Protein AF-A0A5P8K205-F1 (afdb_monomer)

Solvent-accessible surface area (backbone atoms only — not comparable to full-atom values): 24560 Å² total; per-residue (Å²): 139,84,84,85,82,83,87,80,82,83,88,77,86,82,82,84,81,78,85,80,89,77,85,86,74,94,76,84,83,82,77,81,83,86,82,90,78,86,80,78,89,77,86,91,78,93,78,81,92,79,82,83,82,86,78,85,78,86,73,85,85,74,83,82,76,84,78,77,77,79,83,79,82,78,80,86,76,83,81,83,86,78,91,75,86,83,80,90,82,83,93,78,82,93,72,96,67,86,68,78,67,78,77,70,78,66,49,75,44,46,55,63,74,41,98,81,49,61,73,56,32,54,49,51,46,51,49,46,70,75,37,47,65,46,51,23,68,71,55,73,36,72,59,53,66,46,39,40,37,34,30,45,72,67,54,46,51,51,52,53,48,53,44,44,52,51,52,25,51,56,38,45,74,72,43,95,64,54,71,72,55,50,51,51,43,54,48,50,56,56,47,40,44,64,34,40,55,66,60,39,45,42,58,29,43,47,46,75,44,57,51,99,85,64,48,46,34,34,43,29,23,67,67,10,19,47,20,46,20,34,69,80,34,68,69,52,39,48,44,53,53,46,28,51,52,42,50,34,20,50,41,63,58,11,74,60,68,53,59,77,75,55,53,60,60,59,85,76,56,62,92,53,56,25,57,68,37,46,53,47,0,44,22,50,42,44,26,53,54,37,48,39,66,73,69,40,91,56,85,78,73,60,87,69,89,54,68,61,31,71,66,26,56,55,39,67,68,46,42,75,78,49,46,74,66,77,91,78,48,90,60,72,47,66,49,70,57,55,62,59,68,64,45,36,52,37,16,21,50,28,47,50,54,51,31,63,57,56,73,38,50,69,77,61,56,48,39,35,7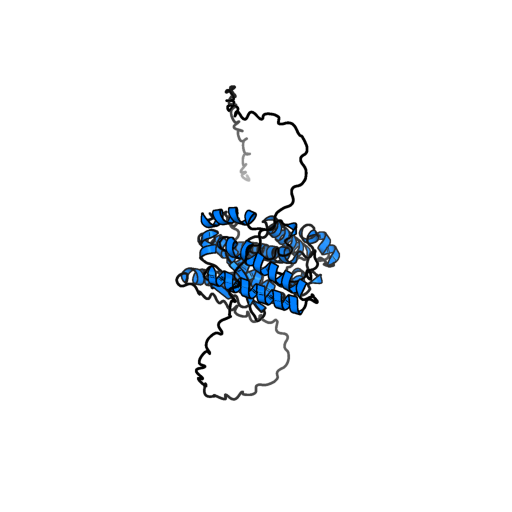3,34,65,86,63,52,45,35,56,68,24,38,80,35,49,67,60,42,45,69,71,69,62,65,79,42,73,77,89,121

Radius of gyration: 30.5 Å; Cα contacts (8 Å, |Δi|>4): 429; chains: 1; bounding box: 121×100×50 Å

Sequence (398 aa):
MSSSGTHRPPPGPTRHVGPANRAAGPGARHQPPPCPFRRKPVDEEPSAPVSPVVVAAQSPHRAWIPRTPPPQRRTEQQPRGHTRRRPNLPTARPGTDHGQGDGGVTIIDVPNETRGHSGLAEEIEQILRDTASLIQEVTDLSCPTLVFRLLTPRAWRAEIRAWAERSLEEDLAQARLTAPEADRVRGRLTAWDASDLRPGWPMNPGLTITDHYGEPRTLITPQALHHTGVRYDRTALIRFVVHAGVHHAQIAASTGTLPPPPIRAAARVHEDSATRTLMEGHATWAEQKVAGAYFGFCREHRPREVPRSWRYRQHARLIPWLQPPADLTSLMCARAADPSPPAREDGASFVQAVIEVSGSVAPFNRIWTDPSLAPTNREITHPEAWFSRVSIEGPALL

pLDDT: mean 74.85, std 23.46, range [30.7, 98.5]

Secondary structure (DSSP, 8-state):
------PPPPPPPPPP-PPPP-PPP----PPPPPP---PPP------PPPPPP--------------PPPPP-----PPPP---PPPP----PPP------------EE--B-STT-HHHHHHHHHHHHHHHHHHHHHH-S----EEEEE--HHHHHHHHHHHHHHHHHHHHHHS---HHHHHHHHHHHHHHIIIIIHHHGGG-SEEEEE-TTS-EEEEE-HHHHHHTSGGG-HHHHHHHHHHHHHHHHHHHHHTTSSPPP---SSS-S-TTB-HHHHHHHHHHHHHHHHHHHHS-S-GGGS---PPPPHHHHHHHHHHHHHSPPGGG-TT-TT-TT---HHHHHHHHHHHHHHHHHHSSHHHHHGGGT-GGGPPBHHHHH-HHHHHHHHT---S---

Foldseek 3Di:
DDDDDDDDDDDDDDDDDDDDDDDDDDDDDDDDDDDDDDDDDDDDDDDDDDDDDDDDDDDDDDDDDDDDDDDDDDPDDDDDDDDDDDDDDDDDDDDPDPDPPPPPPAAEEQDEPDPPCVVVSVLLRVLCNLQVVLLCVLQVFDQHREAEYEDALVVQLVVVLVLLVVQAVVLVVVDPDDPVLSVVLVVVSVLCSQQFSVLPSLLAQWFWAADPVQQIYIYGYVNSCVQQLVNVDSLSVSLVSQLSSNLRRLSVLLVCVLHLDARRSDPPPPVFFLSNLQSLQSSNLSSVSSSCVSVDVDPPNDPDRRDGDPSSVVSVVCSVVSDDPCVVPPGPSRVSSDDDPVSNVLNNVLQVVVCVQQVHSVVVSVCSHDVVLGDGPVCSNVVVVSCVVVVRPGPPPD

Structure (mmCIF, N/CA/C/O backbone):
data_AF-A0A5P8K205-F1
#
_entry.id   AF-A0A5P8K205-F1
#
loop_
_atom_site.group_PDB
_atom_site.id
_atom_site.type_symbol
_atom_site.label_atom_id
_atom_site.label_alt_id
_atom_site.label_comp_id
_atom_site.label_asym_id
_atom_site.label_entity_id
_atom_site.label_seq_id
_atom_site.pdbx_PDB_ins_code
_atom_site.Cartn_x
_atom_site.Cartn_y
_atom_site.Cartn_z
_atom_site.occupancy
_atom_site.B_iso_or_equiv
_atom_site.auth_seq_id
_atom_site.auth_comp_id
_atom_site.auth_asym_id
_atom_site.auth_atom_id
_atom_site.pdbx_PDB_model_num
ATOM 1 N N . MET A 1 1 ? -69.735 37.416 4.226 1.00 41.91 1 MET A N 1
ATOM 2 C CA . MET A 1 1 ? -69.191 36.510 5.259 1.00 41.91 1 MET A CA 1
ATOM 3 C C . MET A 1 1 ? -68.012 35.781 4.622 1.00 41.91 1 MET A C 1
ATOM 5 O O . MET A 1 1 ? -68.202 34.762 3.987 1.00 41.91 1 MET A O 1
ATOM 9 N N . SER A 1 2 ? -66.903 36.478 4.378 1.00 35.88 2 SER A N 1
ATOM 10 C CA . SER A 1 2 ? -65.809 36.776 5.323 1.00 35.88 2 SER A CA 1
ATOM 11 C C . SER A 1 2 ? -64.863 35.581 5.465 1.00 35.88 2 SER A C 1
ATOM 13 O O . SER A 1 2 ? -64.959 34.817 6.416 1.00 35.88 2 SER A O 1
ATOM 15 N N . SER A 1 3 ? -63.963 35.440 4.486 1.00 42.66 3 SER A N 1
ATOM 16 C CA . SER A 1 3 ? -62.759 34.612 4.578 1.00 42.66 3 SER A CA 1
ATOM 17 C C . SER A 1 3 ? -61.624 35.495 5.085 1.00 42.66 3 SER A C 1
ATOM 19 O O . SER A 1 3 ? -61.223 36.450 4.420 1.00 42.66 3 SER A O 1
ATOM 21 N N . SER A 1 4 ? -61.164 35.200 6.293 1.00 47.62 4 SER A N 1
ATOM 22 C CA . SER A 1 4 ? -60.131 35.920 7.029 1.00 47.62 4 SER A CA 1
ATOM 23 C C . SER A 1 4 ? -58.760 35.706 6.394 1.00 47.62 4 SER A C 1
ATOM 25 O O . SER A 1 4 ? -58.306 34.574 6.244 1.00 47.62 4 SER A O 1
ATOM 27 N N . GLY A 1 5 ? -58.100 36.805 6.036 1.00 38.88 5 GLY A N 1
ATOM 28 C CA . GLY A 1 5 ? -56.712 36.817 5.598 1.00 38.88 5 GLY A CA 1
ATOM 29 C C . GLY A 1 5 ? -55.727 36.832 6.767 1.00 38.88 5 GLY A C 1
ATOM 30 O O . GLY A 1 5 ? -55.999 37.394 7.826 1.00 38.88 5 GLY A O 1
ATOM 31 N N . THR A 1 6 ? -54.541 36.282 6.530 1.00 51.31 6 THR A N 1
ATOM 32 C CA . THR A 1 6 ? -53.327 36.567 7.300 1.00 51.31 6 THR A CA 1
ATOM 33 C C . THR A 1 6 ? -52.208 36.914 6.322 1.00 51.31 6 THR A C 1
ATOM 35 O O . THR A 1 6 ? -51.542 36.062 5.742 1.00 51.31 6 THR A O 1
ATOM 38 N N . HIS A 1 7 ? -52.033 38.220 6.117 1.00 50.50 7 HIS A N 1
ATOM 39 C CA . HIS A 1 7 ? -50.894 38.807 5.421 1.00 50.50 7 HIS A CA 1
ATOM 40 C C . HIS A 1 7 ? -49.626 38.638 6.271 1.00 50.50 7 HIS A C 1
ATOM 42 O O . HIS A 1 7 ? -49.561 39.122 7.400 1.00 50.50 7 HIS A O 1
ATOM 48 N N . ARG A 1 8 ? -48.596 37.992 5.713 1.00 51.72 8 ARG A N 1
ATOM 49 C CA . ARG A 1 8 ? -47.212 38.107 6.198 1.00 51.72 8 ARG A CA 1
ATOM 50 C C . ARG A 1 8 ? -46.579 39.389 5.632 1.00 51.72 8 ARG A C 1
ATOM 52 O O . ARG A 1 8 ? -46.695 39.609 4.425 1.00 51.72 8 ARG A O 1
ATOM 59 N N . PRO A 1 9 ? -45.893 40.209 6.447 1.00 59.34 9 PRO A N 1
ATOM 60 C CA . PRO A 1 9 ? -45.110 41.338 5.956 1.00 59.34 9 PRO A CA 1
ATOM 61 C C . PRO A 1 9 ? -43.754 40.884 5.368 1.00 59.34 9 PRO A C 1
ATOM 63 O O . PRO A 1 9 ? -43.230 39.841 5.772 1.00 59.34 9 PRO A O 1
ATOM 66 N N . PRO A 1 10 ? -43.176 41.650 4.424 1.00 58.44 10 PRO A N 1
ATOM 67 C CA . PRO A 1 10 ? -41.883 41.347 3.813 1.00 58.44 10 PRO A CA 1
ATOM 68 C C . PRO A 1 10 ? -40.701 41.633 4.764 1.00 58.44 10 PRO A C 1
ATOM 70 O O . PRO A 1 10 ? -40.802 42.511 5.626 1.00 58.44 10 PRO A O 1
ATOM 73 N N . PRO A 1 11 ? -39.565 40.926 4.613 1.00 62.50 11 PRO A N 1
ATOM 74 C CA . PRO A 1 11 ? -38.369 41.164 5.415 1.00 62.50 11 PRO A CA 1
ATOM 75 C C . PRO A 1 11 ? -37.702 42.498 5.047 1.00 62.50 11 PRO A C 1
ATOM 77 O O . PRO A 1 11 ? -37.480 42.804 3.876 1.00 62.50 11 PRO A O 1
ATOM 80 N N . GLY A 1 12 ? -37.388 43.288 6.076 1.00 49.06 12 GLY A N 1
ATOM 81 C CA . GLY A 1 12 ? -36.668 44.554 5.960 1.00 49.06 12 GLY A CA 1
ATOM 82 C C . GLY A 1 12 ? -35.171 44.385 5.648 1.00 49.06 12 GLY A C 1
ATOM 83 O O . GLY A 1 12 ? -34.610 43.304 5.840 1.00 49.06 12 GLY A O 1
ATOM 84 N N . PRO A 1 13 ? -34.509 45.456 5.176 1.00 52.69 13 PRO A N 1
ATOM 85 C CA . PRO A 1 13 ? -33.135 45.414 4.690 1.00 52.69 13 PRO A CA 1
ATOM 86 C C . PRO A 1 13 ? -32.107 45.311 5.826 1.00 52.69 13 PRO A C 1
ATOM 88 O O . PRO A 1 13 ? -32.075 46.120 6.757 1.00 52.69 13 PRO A O 1
ATOM 91 N N . THR A 1 14 ? -31.217 44.330 5.708 1.00 53.66 14 THR A N 1
ATOM 92 C CA . THR A 1 14 ? -30.025 44.145 6.539 1.00 53.66 14 THR A CA 1
ATOM 93 C C . THR A 1 14 ? -29.029 45.288 6.330 1.00 53.66 14 THR A C 1
ATOM 95 O O . THR A 1 14 ? -28.556 45.537 5.223 1.00 53.66 14 THR A O 1
ATOM 98 N N . ARG A 1 15 ? -28.694 45.982 7.424 1.00 46.00 15 ARG A N 1
ATOM 99 C CA . ARG A 1 15 ? -27.643 47.005 7.494 1.00 46.00 15 ARG A CA 1
ATOM 100 C C . ARG A 1 15 ? -26.269 46.388 7.209 1.00 46.00 15 ARG A C 1
ATOM 102 O O . ARG A 1 15 ? -25.801 45.546 7.972 1.00 46.00 15 ARG A O 1
ATOM 109 N N . HIS A 1 16 ? -25.601 46.873 6.167 1.00 44.59 16 HIS A N 1
ATOM 110 C CA . HIS A 1 16 ? -24.164 46.694 5.972 1.00 44.59 16 HIS A CA 1
ATOM 111 C C . HIS A 1 16 ? -23.393 47.539 6.996 1.00 44.59 16 HIS A C 1
ATOM 113 O O . HIS A 1 16 ? -23.463 48.767 6.989 1.00 44.59 16 HIS A O 1
ATOM 119 N N . VAL A 1 17 ? -22.651 46.868 7.875 1.00 52.09 17 VAL A N 1
ATOM 120 C CA . VAL A 1 17 ? -21.623 47.477 8.725 1.00 52.09 17 VAL A CA 1
ATOM 121 C C . VAL A 1 17 ? -20.325 47.487 7.921 1.00 52.09 17 VAL A C 1
ATOM 123 O O . VAL A 1 17 ? -19.793 46.431 7.584 1.00 52.09 17 VAL A O 1
ATOM 126 N N . GLY A 1 18 ? -19.848 48.680 7.566 1.00 39.88 18 GLY A N 1
ATOM 127 C CA . GLY A 1 18 ? -18.554 48.868 6.912 1.00 39.88 18 GLY A CA 1
ATOM 128 C C . GLY A 1 18 ? -17.389 48.716 7.900 1.00 39.88 18 GLY A C 1
ATOM 129 O O . GLY A 1 18 ? -17.528 49.100 9.064 1.00 39.88 18 GLY A O 1
ATOM 130 N N . PRO A 1 19 ? -16.228 48.193 7.472 1.00 53.00 19 PRO A N 1
ATOM 131 C CA . PRO A 1 19 ? -15.012 48.276 8.262 1.00 53.00 19 PRO A CA 1
ATOM 132 C C . PRO A 1 19 ? -14.349 49.650 8.094 1.00 53.00 19 PRO A C 1
ATOM 134 O O . PRO A 1 19 ? -14.199 50.180 6.993 1.00 53.00 19 PRO A O 1
ATOM 137 N N . ALA A 1 20 ? -13.963 50.218 9.233 1.00 43.00 20 ALA A N 1
ATOM 138 C CA . ALA A 1 20 ? -13.309 51.506 9.362 1.00 43.00 20 ALA A CA 1
ATOM 139 C C . ALA A 1 20 ? -11.889 51.503 8.774 1.00 43.00 20 ALA A C 1
ATOM 141 O O . ALA A 1 20 ? -11.054 50.662 9.109 1.00 43.00 20 ALA A O 1
ATOM 142 N N . ASN A 1 21 ? -11.614 52.527 7.967 1.00 39.94 21 ASN A N 1
ATOM 143 C CA . ASN A 1 21 ? -10.280 52.971 7.583 1.00 39.94 21 ASN A CA 1
ATOM 144 C C . ASN A 1 21 ? -9.452 53.321 8.830 1.00 39.94 21 ASN A C 1
ATOM 146 O O . ASN A 1 21 ? -9.815 54.225 9.585 1.00 39.94 21 ASN A O 1
ATOM 150 N N . ARG A 1 22 ? -8.299 52.667 9.013 1.00 42.50 22 ARG A N 1
ATOM 151 C CA . ARG A 1 22 ? -7.205 53.193 9.841 1.00 42.50 22 ARG A CA 1
ATOM 152 C C . ARG A 1 22 ? -6.028 53.558 8.949 1.00 42.50 22 ARG A C 1
ATOM 154 O O . ARG A 1 22 ? -5.533 52.745 8.176 1.00 42.50 22 ARG A O 1
ATOM 161 N N . ALA A 1 23 ? -5.639 54.819 9.084 1.00 41.78 23 ALA A N 1
ATOM 162 C CA . ALA A 1 23 ? -4.560 55.481 8.384 1.00 41.78 23 ALA A CA 1
ATOM 163 C C . ALA A 1 23 ? -3.203 54.809 8.643 1.00 41.78 23 ALA A C 1
ATOM 165 O O . ALA A 1 23 ? -2.848 54.505 9.783 1.00 41.78 23 ALA A O 1
ATOM 166 N N . ALA A 1 24 ? -2.445 54.628 7.565 1.00 38.72 24 ALA A N 1
ATOM 167 C CA . ALA A 1 24 ? -1.038 54.273 7.586 1.00 38.72 24 ALA A CA 1
ATOM 168 C C . ALA A 1 24 ? -0.197 55.538 7.825 1.00 38.72 24 ALA A C 1
ATOM 170 O O . ALA A 1 24 ? -0.260 56.486 7.044 1.00 38.72 24 ALA A O 1
ATOM 171 N N . GLY A 1 25 ? 0.587 55.544 8.903 1.00 42.19 25 GLY A N 1
ATOM 172 C CA . GLY A 1 25 ? 1.717 56.456 9.092 1.00 42.19 25 GLY A CA 1
ATOM 173 C C . GLY A 1 25 ? 3.023 55.794 8.622 1.00 42.19 25 GLY A C 1
ATOM 174 O O . GLY A 1 25 ? 3.146 54.570 8.730 1.00 42.19 25 GLY A O 1
ATOM 175 N N . PRO A 1 26 ? 4.004 56.553 8.099 1.00 45.19 26 PRO A N 1
ATOM 176 C CA . PRO A 1 26 ? 5.250 55.995 7.586 1.00 45.19 26 PRO A CA 1
ATOM 177 C C . PRO A 1 26 ? 6.236 55.743 8.737 1.00 45.19 26 PRO A C 1
ATOM 179 O O . PRO A 1 26 ? 6.816 56.668 9.297 1.00 45.19 26 PRO A O 1
ATOM 182 N N . GLY A 1 27 ? 6.414 54.471 9.098 1.00 41.56 27 GLY A N 1
ATOM 183 C CA . GLY A 1 27 ? 7.423 54.010 10.053 1.00 41.56 27 GLY A CA 1
ATOM 184 C C . GLY A 1 27 ? 8.698 53.554 9.342 1.00 41.56 27 GLY A C 1
ATOM 185 O O . GLY A 1 27 ? 8.651 52.733 8.427 1.00 41.56 27 GLY A O 1
ATOM 186 N N . ALA A 1 28 ? 9.825 54.116 9.768 1.00 38.75 28 ALA A N 1
ATOM 187 C CA . ALA A 1 28 ? 11.174 53.918 9.256 1.00 38.75 28 ALA A CA 1
ATOM 188 C C . ALA A 1 28 ? 11.577 52.441 9.065 1.00 38.75 28 ALA A C 1
ATOM 190 O O . ALA A 1 28 ? 11.446 51.611 9.965 1.00 38.75 28 ALA A O 1
ATOM 191 N N . ARG A 1 29 ? 12.148 52.127 7.894 1.00 43.56 29 ARG A N 1
ATOM 192 C CA . ARG A 1 29 ? 12.862 50.868 7.654 1.00 43.56 29 ARG A CA 1
ATOM 193 C C . ARG A 1 29 ? 14.247 50.952 8.291 1.00 43.56 29 ARG A C 1
ATOM 195 O O . ARG A 1 29 ? 15.093 51.718 7.837 1.00 43.56 29 ARG A O 1
ATOM 202 N N . HIS A 1 30 ? 14.479 50.128 9.307 1.00 45.84 30 HIS A N 1
ATOM 203 C CA . HIS A 1 30 ? 15.818 49.784 9.767 1.00 45.84 30 HIS A CA 1
ATOM 204 C C . HIS A 1 30 ? 16.563 49.025 8.659 1.00 45.84 30 HIS A C 1
ATOM 206 O O . HIS A 1 30 ? 16.138 47.950 8.234 1.00 45.84 30 HIS A O 1
ATOM 212 N N . GLN A 1 31 ? 17.671 49.599 8.191 1.00 51.56 31 GLN A N 1
ATOM 213 C CA . GLN A 1 31 ? 18.691 48.888 7.424 1.00 51.56 31 GLN A CA 1
ATOM 214 C C . GLN A 1 31 ? 19.464 47.945 8.364 1.00 51.56 31 GLN A C 1
ATOM 216 O O . GLN A 1 31 ? 19.870 48.383 9.443 1.00 51.56 31 GLN A O 1
ATOM 221 N N . PRO A 1 32 ? 19.707 46.678 7.989 1.00 58.56 32 PRO A N 1
ATOM 222 C CA . PRO A 1 32 ? 20.714 45.857 8.651 1.00 58.56 32 PRO A CA 1
ATOM 223 C C . PRO A 1 32 ? 22.136 46.304 8.244 1.00 58.56 32 PRO A C 1
ATOM 225 O O . PRO A 1 32 ? 22.326 46.807 7.134 1.00 58.56 32 PRO A O 1
ATOM 228 N N . PRO A 1 33 ? 23.143 46.135 9.122 1.00 55.25 33 PRO A N 1
ATOM 229 C CA . PRO A 1 33 ? 24.508 46.593 8.874 1.00 55.25 33 PRO A CA 1
ATOM 230 C C . PRO A 1 33 ? 25.210 45.773 7.773 1.00 55.25 33 PRO A C 1
ATOM 232 O O . PRO A 1 33 ? 24.954 44.573 7.645 1.00 55.25 33 PRO A O 1
ATOM 235 N N . PRO A 1 34 ? 26.137 46.374 7.005 1.00 50.75 34 PRO A N 1
ATOM 236 C CA . PRO A 1 34 ? 26.942 45.645 6.032 1.00 50.75 34 PRO A CA 1
ATOM 237 C C . PRO A 1 34 ? 28.022 44.794 6.721 1.00 50.75 34 PRO A C 1
ATOM 239 O O . PRO A 1 34 ? 28.823 45.290 7.514 1.00 50.75 34 PRO A O 1
ATOM 242 N N . CYS A 1 35 ? 28.075 43.504 6.382 1.00 47.03 35 CYS A N 1
ATOM 243 C CA . CYS A 1 35 ? 29.202 42.626 6.701 1.00 47.03 35 CYS A CA 1
ATOM 244 C C . CYS A 1 35 ? 30.462 43.051 5.921 1.00 47.03 35 CYS A C 1
ATOM 246 O O . CYS A 1 35 ? 30.376 43.251 4.706 1.00 47.03 35 CYS A O 1
ATOM 248 N N . PRO A 1 36 ? 31.651 43.109 6.548 1.00 51.31 36 PRO A N 1
ATOM 249 C CA . PRO A 1 36 ? 32.891 43.362 5.837 1.00 51.31 36 PRO A CA 1
ATOM 250 C C . PRO A 1 36 ? 33.546 42.028 5.455 1.00 51.31 36 PRO A C 1
ATOM 252 O O . PRO A 1 36 ? 34.155 41.368 6.289 1.00 51.31 36 PRO A O 1
ATOM 255 N N . PHE A 1 37 ? 33.481 41.641 4.181 1.00 43.38 37 PHE A N 1
ATOM 256 C CA . PHE A 1 37 ? 34.461 40.711 3.612 1.00 43.38 37 PHE A CA 1
ATOM 257 C C . PHE A 1 37 ? 35.074 41.313 2.354 1.00 43.38 37 PHE A C 1
ATOM 259 O O . PHE A 1 37 ? 34.519 41.310 1.259 1.00 43.38 37 PHE A O 1
ATOM 266 N N . ARG A 1 38 ? 36.263 41.867 2.574 1.00 42.25 38 ARG A N 1
ATOM 267 C CA . ARG A 1 38 ? 37.183 42.425 1.592 1.00 42.25 38 ARG A CA 1
ATOM 268 C C . ARG A 1 38 ? 37.840 41.253 0.849 1.00 42.25 38 ARG A C 1
ATOM 270 O O . ARG A 1 38 ? 38.721 40.604 1.406 1.00 42.25 38 ARG A O 1
ATOM 277 N N . ARG A 1 39 ? 37.420 40.959 -0.385 1.00 38.56 39 ARG A N 1
ATOM 278 C CA . ARG A 1 39 ? 38.197 40.103 -1.301 1.00 38.56 39 ARG A CA 1
ATOM 279 C C . ARG A 1 39 ? 39.277 40.961 -1.963 1.00 38.56 39 ARG A C 1
ATOM 281 O O . ARG A 1 39 ? 38.960 41.973 -2.581 1.00 38.56 39 ARG A O 1
ATOM 288 N N . LYS A 1 40 ? 40.543 40.575 -1.795 1.00 48.16 40 LYS A N 1
ATOM 289 C CA . LYS A 1 40 ? 41.647 41.032 -2.650 1.00 48.16 40 LYS A CA 1
ATOM 290 C C . LYS A 1 40 ? 41.583 40.269 -3.983 1.00 48.16 40 LYS A C 1
ATOM 292 O O . LYS A 1 40 ? 41.242 39.085 -3.943 1.00 48.16 40 LYS A O 1
ATOM 297 N N . PRO A 1 41 ? 41.922 40.896 -5.119 1.00 42.81 41 PRO A N 1
ATOM 298 C CA . PRO A 1 41 ? 42.224 40.166 -6.340 1.00 42.81 41 PRO A CA 1
ATOM 299 C C . PRO A 1 41 ? 43.604 39.513 -6.178 1.00 42.81 41 PRO A C 1
ATOM 301 O O . PRO A 1 41 ? 44.527 40.139 -5.654 1.00 42.81 41 PRO A O 1
ATOM 304 N N . VAL A 1 42 ? 43.713 38.243 -6.553 1.00 46.88 42 VAL A N 1
ATOM 305 C CA . VAL A 1 42 ? 44.993 37.555 -6.740 1.00 46.88 42 VAL A CA 1
ATOM 306 C C . VAL A 1 42 ? 45.043 37.180 -8.208 1.00 46.88 42 VAL A C 1
ATOM 308 O O . VAL A 1 42 ? 44.095 36.586 -8.720 1.00 46.88 42 VAL A O 1
ATOM 311 N N . ASP A 1 43 ? 46.120 37.618 -8.841 1.00 40.38 43 ASP A N 1
ATOM 312 C CA . ASP A 1 43 ? 46.450 37.418 -10.240 1.00 40.38 43 ASP A CA 1
ATOM 313 C C . ASP A 1 43 ? 46.535 35.928 -10.599 1.00 40.38 43 ASP A C 1
ATOM 315 O O . ASP A 1 43 ? 47.042 35.104 -9.833 1.00 40.38 43 ASP A O 1
ATOM 319 N N . GLU A 1 44 ? 46.011 35.596 -11.778 1.00 39.44 44 GLU A N 1
ATOM 320 C CA . GLU A 1 44 ? 46.169 34.300 -12.428 1.00 39.44 44 GLU A CA 1
ATOM 321 C C . GLU A 1 44 ? 47.558 34.212 -13.079 1.00 39.44 44 GLU A C 1
ATOM 323 O O . GLU A 1 44 ? 47.881 34.991 -13.972 1.00 39.44 44 GLU A O 1
ATOM 328 N N . GLU A 1 45 ? 48.348 33.207 -12.693 1.00 44.56 45 GLU A N 1
ATOM 329 C CA . GLU A 1 45 ? 49.415 32.644 -13.527 1.00 44.56 45 GLU A CA 1
ATOM 330 C C . GLU A 1 45 ? 49.341 31.103 -13.477 1.00 44.56 45 GLU A C 1
ATOM 332 O O . GLU A 1 45 ? 49.033 30.534 -12.421 1.00 44.56 45 GLU A O 1
ATOM 337 N N . PRO A 1 46 ? 49.585 30.391 -14.595 1.00 49.91 46 PRO A N 1
ATOM 338 C CA . PRO A 1 46 ? 49.308 28.966 -14.703 1.00 49.91 46 PRO A CA 1
ATOM 339 C C . PRO A 1 46 ? 50.509 28.135 -14.231 1.00 49.91 46 PRO A C 1
ATOM 341 O O . PRO A 1 46 ? 51.599 28.217 -14.791 1.00 49.91 46 PRO A O 1
ATOM 344 N N . SER A 1 47 ? 50.301 27.280 -13.227 1.00 39.00 47 SER A N 1
ATOM 345 C CA . SER A 1 47 ? 51.288 26.281 -12.796 1.00 39.00 47 SER A CA 1
ATOM 346 C C . SER A 1 47 ? 50.863 24.864 -13.196 1.00 39.00 47 SER A C 1
ATOM 348 O O . SER A 1 47 ? 49.708 24.471 -13.050 1.00 39.00 47 SER A O 1
ATOM 350 N N . ALA A 1 48 ? 51.841 24.134 -13.732 1.00 43.78 48 ALA A N 1
ATOM 351 C CA . ALA A 1 48 ? 51.807 22.807 -14.346 1.00 43.78 48 ALA A CA 1
ATOM 352 C C . ALA A 1 48 ? 51.218 21.668 -13.472 1.00 43.78 48 ALA A C 1
ATOM 354 O O . ALA A 1 48 ? 51.172 21.782 -12.245 1.00 43.78 48 ALA A O 1
ATOM 355 N N . PRO A 1 49 ? 50.810 20.531 -14.080 1.00 43.59 49 PRO A N 1
ATOM 356 C CA . PRO A 1 49 ? 50.196 19.421 -13.355 1.00 43.59 49 PRO A CA 1
ATOM 357 C C . PRO A 1 49 ? 51.221 18.631 -12.528 1.00 43.59 49 PRO A C 1
ATOM 359 O O . PRO A 1 49 ? 52.210 18.121 -13.053 1.00 43.59 49 PRO A O 1
ATOM 362 N N . VAL A 1 50 ? 50.940 18.478 -11.232 1.00 37.47 50 VAL A N 1
ATOM 363 C CA . VAL A 1 50 ? 51.650 17.565 -10.326 1.00 37.47 50 VAL A CA 1
ATOM 364 C C . VAL A 1 50 ? 50.884 16.242 -10.259 1.00 37.47 50 VAL A C 1
ATOM 366 O O . VAL A 1 50 ? 49.711 16.206 -9.888 1.00 37.47 50 VAL A O 1
ATOM 369 N N . SER A 1 51 ? 51.559 15.152 -10.624 1.00 37.09 51 SER A N 1
ATOM 370 C CA . SER A 1 51 ? 51.067 13.773 -10.530 1.00 37.09 51 SER A CA 1
ATOM 371 C C . SER A 1 51 ? 50.770 13.360 -9.081 1.00 37.09 51 SER A C 1
ATOM 373 O O . SER A 1 51 ? 51.585 13.639 -8.197 1.00 37.09 51 SER A O 1
ATOM 375 N N . PRO A 1 52 ? 49.676 12.628 -8.803 1.00 39.19 52 PRO A N 1
ATOM 376 C CA . PRO A 1 52 ? 49.437 12.098 -7.471 1.00 39.19 52 PRO A CA 1
ATOM 377 C C . PRO A 1 52 ? 50.290 10.849 -7.208 1.00 39.19 52 PRO A C 1
ATOM 379 O O . PRO A 1 52 ? 50.263 9.866 -7.950 1.00 39.19 52 PRO A O 1
ATOM 382 N N . VAL A 1 53 ? 51.026 10.900 -6.099 1.00 31.75 53 VAL A N 1
ATOM 383 C CA . VAL A 1 53 ? 51.703 9.767 -5.465 1.00 31.75 53 VAL A CA 1
ATOM 384 C C . VAL A 1 53 ? 50.648 8.790 -4.940 1.00 31.75 53 VAL A C 1
ATOM 386 O O . VAL A 1 53 ? 49.817 9.137 -4.102 1.00 31.75 53 VAL A O 1
ATOM 389 N N . VAL A 1 54 ? 50.695 7.553 -5.431 1.00 32.97 54 VAL A N 1
ATOM 390 C CA . VAL A 1 54 ? 49.888 6.427 -4.952 1.00 32.97 54 VAL A CA 1
ATOM 391 C C . VAL A 1 54 ? 50.467 5.948 -3.620 1.00 32.97 54 VAL A C 1
ATOM 393 O O . VAL A 1 54 ? 51.516 5.309 -3.585 1.00 32.97 54 VAL A O 1
ATOM 396 N N . VAL A 1 55 ? 49.783 6.243 -2.514 1.00 31.80 55 VAL A N 1
ATOM 397 C CA . VAL A 1 55 ? 50.065 5.624 -1.212 1.00 31.80 55 VAL A CA 1
ATOM 398 C C . VAL A 1 55 ? 49.181 4.388 -1.074 1.00 31.80 55 VAL A C 1
ATOM 400 O O . VAL A 1 55 ? 47.967 4.483 -0.901 1.00 31.80 55 VAL A O 1
ATOM 403 N N . ALA A 1 56 ? 49.800 3.214 -1.180 1.00 31.78 56 ALA A N 1
ATOM 404 C CA . ALA A 1 56 ? 49.159 1.925 -0.967 1.00 31.78 56 ALA A CA 1
ATOM 405 C C . ALA A 1 56 ? 48.850 1.722 0.527 1.00 31.78 56 ALA A C 1
ATOM 407 O O . ALA A 1 56 ? 49.742 1.439 1.326 1.00 31.78 56 ALA A O 1
ATOM 408 N N . ALA A 1 57 ? 47.577 1.840 0.905 1.00 31.38 57 ALA A N 1
ATOM 409 C CA . ALA A 1 57 ? 47.092 1.407 2.209 1.00 31.38 57 ALA A CA 1
ATOM 410 C C . ALA A 1 57 ? 46.779 -0.098 2.160 1.00 31.38 57 ALA A C 1
ATOM 412 O O . ALA A 1 57 ? 45.786 -0.528 1.572 1.00 31.38 57 ALA A O 1
ATOM 413 N N . GLN A 1 58 ? 47.641 -0.910 2.775 1.00 31.89 58 GLN A N 1
ATOM 414 C CA . GLN A 1 58 ? 47.377 -2.326 3.023 1.00 31.89 58 GLN A CA 1
ATOM 415 C C . GLN A 1 58 ? 46.217 -2.459 4.024 1.00 31.89 58 GLN A C 1
ATOM 417 O O . GLN A 1 58 ? 46.343 -2.101 5.193 1.00 31.89 58 GLN A O 1
ATOM 422 N N . SER A 1 59 ? 45.077 -2.974 3.558 1.00 31.59 59 SER A N 1
ATOM 423 C CA . SER A 1 59 ? 43.954 -3.379 4.409 1.00 31.59 59 SER A CA 1
ATOM 424 C C . SER A 1 59 ? 44.128 -4.842 4.828 1.00 31.59 59 SER A C 1
ATOM 426 O O . SER A 1 59 ? 44.351 -5.690 3.961 1.00 31.59 59 SER A O 1
ATOM 428 N N . PRO A 1 60 ? 44.005 -5.192 6.120 1.00 35.34 60 PRO A N 1
ATOM 429 C CA . PRO A 1 60 ? 44.084 -6.581 6.536 1.00 35.34 60 PRO A CA 1
ATOM 430 C C . PRO A 1 60 ? 42.760 -7.292 6.230 1.00 35.34 60 PRO A C 1
ATOM 432 O O . PRO A 1 60 ? 41.733 -7.046 6.865 1.00 35.34 60 PRO A O 1
ATOM 435 N N . HIS A 1 61 ? 42.793 -8.221 5.275 1.00 30.70 61 HIS A N 1
ATOM 436 C CA . HIS A 1 61 ? 41.736 -9.208 5.078 1.00 30.70 61 HIS A CA 1
ATOM 437 C C . HIS A 1 61 ? 41.630 -10.109 6.319 1.00 30.70 61 HIS A C 1
ATOM 439 O O . HIS A 1 61 ? 42.380 -11.070 6.476 1.00 30.70 61 HIS A O 1
ATOM 445 N N . ARG A 1 62 ? 40.666 -9.834 7.204 1.00 33.84 62 ARG A N 1
ATOM 446 C CA . ARG A 1 62 ? 40.131 -10.858 8.108 1.00 33.84 62 ARG A CA 1
ATOM 447 C C . ARG A 1 62 ? 39.045 -11.623 7.363 1.00 33.84 62 ARG A C 1
ATOM 449 O O . ARG A 1 62 ? 37.954 -11.106 7.145 1.00 33.84 62 ARG A O 1
ATOM 456 N N . ALA A 1 63 ? 39.372 -12.853 6.977 1.00 31.05 63 ALA A N 1
ATOM 457 C CA . ALA A 1 63 ? 38.425 -13.820 6.447 1.00 31.05 63 ALA A CA 1
ATOM 458 C C . ALA A 1 63 ? 37.265 -14.011 7.436 1.00 31.05 63 ALA A C 1
ATOM 460 O O . ALA A 1 63 ? 37.459 -14.402 8.589 1.00 31.05 63 ALA A O 1
ATOM 461 N N . TRP A 1 64 ? 36.054 -13.704 6.981 1.00 31.91 64 TRP A N 1
ATOM 462 C CA . TRP A 1 64 ? 34.827 -13.986 7.709 1.00 31.91 64 TRP A CA 1
ATOM 463 C C . TRP A 1 64 ? 34.443 -15.436 7.400 1.00 31.91 64 TRP A C 1
ATOM 465 O O . TRP A 1 64 ? 33.964 -15.740 6.312 1.00 31.91 64 TRP A O 1
ATOM 475 N N . ILE A 1 65 ? 34.730 -16.347 8.330 1.00 42.38 65 ILE A N 1
ATOM 476 C CA . ILE A 1 65 ? 34.287 -17.742 8.245 1.00 42.38 65 ILE A CA 1
ATOM 477 C C . ILE A 1 65 ? 32.833 -17.781 8.739 1.00 42.38 65 ILE A C 1
ATOM 479 O O . ILE A 1 65 ? 32.596 -17.450 9.908 1.00 42.38 65 ILE A O 1
ATOM 483 N N . PRO A 1 66 ? 31.850 -18.169 7.908 1.00 36.16 66 PRO A N 1
ATOM 484 C CA . PRO A 1 66 ? 30.482 -18.336 8.373 1.00 36.16 66 PRO A CA 1
ATOM 485 C C . PRO A 1 66 ? 30.439 -19.487 9.383 1.00 36.16 66 PRO A C 1
ATOM 487 O O . PRO A 1 66 ? 30.767 -20.631 9.073 1.00 36.16 66 PRO A O 1
ATOM 490 N N . ARG A 1 67 ? 30.046 -19.181 10.624 1.00 42.53 67 ARG A N 1
ATOM 491 C CA . ARG A 1 67 ? 29.743 -20.204 11.627 1.00 42.53 67 ARG A CA 1
ATOM 492 C C . ARG A 1 67 ? 28.465 -20.922 11.200 1.00 42.53 67 ARG A C 1
ATOM 494 O O . ARG A 1 67 ? 27.388 -20.332 11.235 1.00 42.53 67 ARG A O 1
ATOM 501 N N . THR A 1 68 ? 28.592 -22.189 10.825 1.00 45.44 68 THR A N 1
ATOM 502 C CA . THR A 1 68 ? 27.467 -23.122 10.719 1.00 45.44 68 THR A CA 1
ATOM 503 C C . THR A 1 68 ? 26.674 -23.129 12.030 1.00 45.44 68 THR A C 1
ATOM 505 O O . THR A 1 68 ? 27.283 -23.243 13.101 1.00 45.44 68 THR A O 1
ATOM 508 N N . PRO A 1 69 ? 25.336 -23.004 11.988 1.00 50.66 69 PRO A N 1
ATOM 509 C CA . PRO A 1 69 ? 24.514 -23.148 13.179 1.00 50.66 69 PRO A CA 1
ATOM 510 C C . PRO A 1 69 ? 24.614 -24.588 13.716 1.00 50.66 69 PRO A C 1
ATOM 512 O O . PRO A 1 69 ? 24.762 -25.527 12.930 1.00 50.66 69 PRO A O 1
ATOM 515 N N . PRO A 1 70 ? 24.553 -24.787 15.044 1.00 50.91 70 PRO A N 1
ATOM 516 C CA . PRO A 1 70 ? 24.563 -26.122 15.625 1.00 50.91 70 PRO A CA 1
ATOM 517 C C . PRO A 1 70 ? 23.304 -26.900 15.201 1.00 50.91 70 PRO A C 1
ATOM 519 O O . PRO A 1 70 ? 22.240 -26.296 15.035 1.00 50.91 70 PRO A O 1
ATOM 522 N N . PRO A 1 71 ? 23.394 -28.233 15.048 1.00 43.41 71 PRO A N 1
ATOM 523 C CA . PRO A 1 71 ? 22.252 -29.054 14.673 1.00 43.41 71 PRO A CA 1
ATOM 524 C C . PRO A 1 71 ? 21.162 -28.959 15.745 1.00 43.41 71 PRO A C 1
ATOM 526 O O . PRO A 1 71 ? 21.385 -29.257 16.921 1.00 43.41 71 PRO A O 1
ATOM 529 N N . GLN A 1 72 ? 19.967 -28.543 15.326 1.00 46.16 72 GLN A N 1
ATOM 530 C CA . GLN A 1 72 ? 18.772 -28.617 16.154 1.00 46.16 72 GLN A CA 1
ATOM 531 C C . GLN A 1 72 ? 18.466 -30.091 16.433 1.00 46.16 72 GLN A C 1
ATOM 533 O O . GLN A 1 72 ? 18.251 -30.883 15.514 1.00 46.16 72 GLN A O 1
ATOM 538 N N . ARG A 1 73 ? 18.456 -30.466 17.716 1.00 41.19 73 ARG A N 1
ATOM 539 C CA . ARG A 1 73 ? 17.952 -31.766 18.162 1.00 41.19 73 ARG A CA 1
ATOM 540 C C . ARG A 1 73 ? 16.472 -31.853 17.792 1.00 41.19 73 ARG A C 1
ATOM 542 O O . ARG A 1 73 ? 15.645 -31.182 18.400 1.00 41.19 73 ARG A O 1
ATOM 549 N N . ARG A 1 74 ? 16.152 -32.686 16.800 1.00 36.44 74 ARG A N 1
ATOM 550 C CA . ARG A 1 74 ? 14.791 -33.166 16.549 1.00 36.44 74 ARG A CA 1
ATOM 551 C C . ARG A 1 74 ? 14.352 -34.006 17.747 1.00 36.44 74 ARG A C 1
ATOM 553 O O . ARG A 1 74 ? 14.814 -35.128 17.918 1.00 36.44 74 ARG A O 1
ATOM 560 N N . THR A 1 75 ? 13.464 -33.470 18.572 1.00 38.78 75 THR A N 1
ATOM 561 C CA . THR A 1 75 ? 12.578 -34.289 19.400 1.00 38.78 75 THR A CA 1
ATOM 562 C C . THR A 1 75 ? 11.450 -34.792 18.508 1.00 38.78 75 THR A C 1
ATOM 564 O O . THR A 1 75 ? 10.502 -34.066 18.222 1.00 38.78 75 THR A O 1
ATOM 567 N N . GLU A 1 76 ? 11.590 -36.027 18.029 1.00 34.69 76 GLU A N 1
ATOM 568 C CA . GLU A 1 76 ? 10.490 -36.802 17.459 1.00 34.69 76 GLU A CA 1
ATOM 569 C C . GLU A 1 76 ? 9.462 -37.084 18.561 1.00 34.69 76 GLU A C 1
ATOM 571 O O . GLU A 1 76 ? 9.687 -37.899 19.453 1.00 34.69 76 GLU A O 1
ATOM 576 N N . GLN A 1 77 ? 8.317 -36.408 18.503 1.00 38.19 77 GLN A N 1
ATOM 577 C CA . GLN A 1 77 ? 7.081 -36.913 19.088 1.00 38.19 77 GLN A CA 1
ATOM 578 C C . GLN A 1 77 ? 6.171 -37.338 17.937 1.00 38.19 77 GLN A C 1
ATOM 580 O O . GLN A 1 77 ? 5.610 -36.508 17.227 1.00 38.19 77 GLN A O 1
ATOM 585 N N . GLN A 1 78 ? 6.065 -38.653 17.737 1.00 42.94 78 GLN A N 1
ATOM 586 C CA . GLN A 1 78 ? 5.037 -39.271 16.904 1.00 42.94 78 GLN A CA 1
ATOM 587 C C . GLN A 1 78 ? 3.653 -39.052 17.535 1.00 42.94 78 GLN A C 1
ATOM 589 O O . GLN A 1 78 ? 3.457 -39.452 18.688 1.00 42.94 78 GLN A O 1
ATOM 594 N N . PRO A 1 79 ? 2.649 -38.547 16.799 1.00 46.19 79 PRO A N 1
ATOM 595 C CA . PRO A 1 79 ? 1.263 -38.744 17.171 1.00 46.19 79 PRO A CA 1
ATOM 596 C C . PRO A 1 79 ? 0.743 -40.059 16.582 1.00 46.19 79 PRO A C 1
ATOM 598 O O . PRO A 1 79 ? 0.816 -40.324 15.381 1.00 46.19 79 PRO A O 1
ATOM 601 N N . ARG A 1 80 ? 0.208 -40.887 17.482 1.00 39.47 80 ARG A N 1
ATOM 602 C CA . ARG A 1 80 ? -0.521 -42.124 17.198 1.00 39.47 80 ARG A CA 1
ATOM 603 C C . ARG A 1 80 ? -1.735 -41.844 16.311 1.00 39.47 80 ARG A C 1
ATOM 605 O O . ARG A 1 80 ? -2.481 -40.895 16.537 1.00 39.47 80 ARG A O 1
ATOM 612 N N . GLY A 1 81 ? -1.926 -42.713 15.323 1.00 38.38 81 GLY A N 1
ATOM 613 C CA . GLY A 1 81 ? -3.014 -42.644 14.361 1.00 38.38 81 GLY A CA 1
ATOM 614 C C . GLY A 1 81 ? -4.397 -42.895 14.962 1.00 38.38 81 GLY A C 1
ATOM 615 O O . GLY A 1 81 ? -4.600 -43.808 15.761 1.00 38.38 81 GLY A O 1
ATOM 616 N N . HIS A 1 82 ? -5.369 -42.131 14.469 1.00 37.66 82 HIS A N 1
ATOM 617 C CA . HIS A 1 82 ? -6.780 -42.486 14.509 1.00 37.66 82 HIS A CA 1
ATOM 618 C C . HIS A 1 82 ? -7.380 -42.348 13.109 1.00 37.66 82 HIS A C 1
ATOM 620 O O . HIS A 1 82 ? -7.766 -41.274 12.657 1.00 37.66 82 HIS A O 1
ATOM 626 N N . THR A 1 83 ? -7.469 -43.483 12.424 1.00 41.81 83 THR A N 1
ATOM 627 C CA . THR A 1 83 ? -8.328 -43.708 11.262 1.00 41.81 83 THR A CA 1
ATOM 628 C C . THR A 1 83 ? -9.795 -43.548 11.663 1.00 41.81 83 THR A C 1
ATOM 630 O O . THR A 1 83 ? -10.347 -44.411 12.348 1.00 41.81 83 THR A O 1
ATOM 633 N N . ARG A 1 84 ? -10.452 -42.476 11.205 1.00 37.31 84 ARG A N 1
ATOM 634 C CA . ARG A 1 84 ? -11.919 -42.374 11.179 1.00 37.31 84 ARG A CA 1
ATOM 635 C C . ARG A 1 84 ? -12.432 -42.562 9.753 1.00 37.31 84 ARG A C 1
ATOM 637 O O . ARG A 1 84 ? -12.061 -41.837 8.835 1.00 37.31 84 ARG A O 1
ATOM 644 N N . ARG A 1 85 ? -13.290 -43.575 9.609 1.00 35.59 85 ARG A N 1
ATOM 645 C CA . ARG A 1 85 ? -14.085 -43.915 8.423 1.00 35.59 85 ARG A CA 1
ATOM 646 C C . ARG A 1 85 ? -14.934 -42.720 7.970 1.00 35.59 85 ARG A C 1
ATOM 648 O O . ARG A 1 85 ? -15.625 -42.122 8.791 1.00 35.59 85 ARG A O 1
ATOM 655 N N . ARG A 1 86 ? -14.937 -42.440 6.663 1.00 34.03 86 ARG A N 1
ATOM 656 C CA . ARG A 1 86 ? -15.943 -41.602 5.989 1.00 34.03 86 ARG A CA 1
ATOM 657 C C . ARG A 1 86 ? -17.204 -42.433 5.708 1.00 34.03 86 ARG A C 1
ATOM 659 O O . ARG A 1 86 ? -17.053 -43.545 5.202 1.00 34.03 86 ARG A O 1
ATOM 666 N N . PRO A 1 87 ? -18.421 -41.927 5.970 1.00 40.22 87 PRO A N 1
ATOM 667 C CA . PRO A 1 87 ? -19.629 -42.458 5.363 1.00 40.22 87 PRO A CA 1
ATOM 668 C C . PRO A 1 87 ? -19.933 -41.744 4.038 1.00 40.22 87 PRO A C 1
ATOM 670 O O . PRO A 1 87 ? -19.751 -40.535 3.902 1.00 40.22 87 PRO A O 1
ATOM 673 N N . ASN A 1 88 ? -20.397 -42.534 3.071 1.00 42.28 88 ASN A N 1
ATOM 674 C CA . ASN A 1 88 ? -20.992 -42.086 1.814 1.00 42.28 88 ASN A CA 1
ATOM 675 C C . ASN A 1 88 ? -22.258 -41.255 2.074 1.00 42.28 88 ASN A C 1
ATOM 677 O O . ASN A 1 88 ? -23.069 -41.640 2.915 1.00 42.28 88 ASN A O 1
ATOM 681 N N . LEU A 1 89 ? -22.467 -40.198 1.287 1.00 33.53 89 LEU A N 1
ATOM 682 C CA . LEU A 1 89 ? -23.763 -39.538 1.098 1.00 33.53 89 LEU A CA 1
ATOM 683 C C . LEU A 1 89 ? -23.949 -39.169 -0.392 1.00 33.53 89 LEU A C 1
ATOM 685 O O . LEU A 1 89 ? -22.958 -39.060 -1.118 1.00 33.53 89 LEU A O 1
ATOM 689 N N . PRO A 1 90 ? -25.210 -39.073 -0.854 1.00 38.78 90 PRO A N 1
ATOM 690 C CA . PRO A 1 90 ? -25.619 -39.327 -2.227 1.00 38.78 90 PRO A CA 1
ATOM 691 C C . PRO A 1 90 ? -25.665 -38.078 -3.110 1.00 38.78 90 PRO A C 1
ATOM 693 O O . PRO A 1 90 ? -25.756 -36.940 -2.658 1.00 38.78 90 PRO A O 1
ATOM 696 N N . THR A 1 91 ? -25.681 -38.358 -4.407 1.00 46.00 91 THR A N 1
ATOM 697 C CA . THR A 1 91 ? -25.987 -37.474 -5.527 1.00 46.00 91 THR A CA 1
ATOM 698 C C . THR A 1 91 ? -27.424 -36.940 -5.469 1.00 46.00 91 THR A C 1
ATOM 700 O O . THR A 1 91 ? -28.379 -37.716 -5.468 1.00 46.00 91 THR A O 1
ATOM 703 N N . ALA A 1 92 ? -27.584 -35.614 -5.515 1.00 33.72 92 ALA A N 1
ATOM 704 C CA . ALA A 1 92 ? -28.854 -34.943 -5.794 1.00 33.72 92 ALA A CA 1
ATOM 705 C C . ALA A 1 92 ? -28.659 -33.749 -6.751 1.00 33.72 92 ALA A C 1
ATOM 707 O O . ALA A 1 92 ? -27.590 -33.150 -6.823 1.00 33.72 92 ALA A O 1
ATOM 708 N N . ARG A 1 93 ? -29.710 -33.507 -7.539 1.00 37.22 93 ARG A N 1
ATOM 709 C CA . ARG A 1 93 ? -29.844 -32.689 -8.761 1.00 37.22 93 ARG A CA 1
ATOM 710 C C . ARG A 1 93 ? -29.794 -31.161 -8.536 1.00 37.22 93 ARG A C 1
ATOM 712 O O . ARG A 1 93 ? -29.989 -30.726 -7.407 1.00 37.22 93 ARG A O 1
ATOM 719 N N . PRO A 1 94 ? -29.611 -30.352 -9.607 1.00 47.28 94 PRO A N 1
ATOM 720 C CA . PRO A 1 94 ? -29.444 -28.906 -9.504 1.00 47.28 94 PRO A CA 1
ATOM 721 C C . PRO A 1 94 ? -30.796 -28.192 -9.384 1.00 47.28 94 PRO A C 1
ATOM 723 O O . PRO A 1 94 ? -31.645 -28.291 -10.269 1.00 47.28 94 PRO A O 1
ATOM 726 N N . GLY A 1 95 ? -30.974 -27.464 -8.285 1.00 37.53 95 GLY A N 1
ATOM 727 C CA . GLY A 1 95 ? -31.926 -26.366 -8.171 1.00 37.53 95 GLY A CA 1
ATOM 728 C C . GLY A 1 95 ? -31.150 -25.055 -8.242 1.00 37.53 95 GLY A C 1
ATOM 729 O O . GLY A 1 95 ? -30.115 -24.916 -7.596 1.00 37.53 95 GLY A O 1
ATOM 730 N N . THR A 1 96 ? -31.615 -24.125 -9.068 1.00 52.94 96 THR A N 1
ATOM 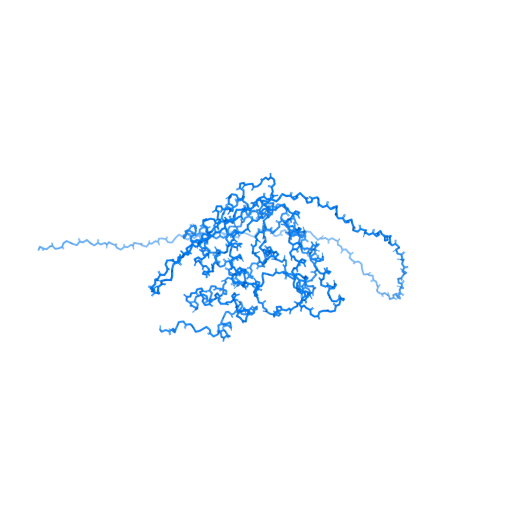731 C CA . THR A 1 96 ? -31.134 -22.743 -9.130 1.00 52.94 96 THR A CA 1
ATOM 732 C C . THR A 1 96 ? -31.478 -22.041 -7.823 1.00 52.94 96 THR A C 1
ATOM 734 O O . THR A 1 96 ? -32.588 -21.539 -7.655 1.00 52.94 96 THR A O 1
ATOM 737 N N . ASP A 1 97 ? -30.528 -22.070 -6.897 1.00 40.69 97 ASP A N 1
ATOM 738 C CA . ASP A 1 97 ? -30.560 -21.342 -5.640 1.00 40.69 97 ASP A CA 1
ATOM 739 C C . ASP A 1 97 ? -29.786 -20.036 -5.845 1.00 40.69 97 ASP A C 1
ATOM 741 O O . ASP A 1 97 ? -28.623 -20.050 -6.263 1.00 40.69 97 ASP A O 1
ATOM 745 N N . HIS A 1 98 ? -30.435 -18.896 -5.616 1.00 44.81 98 HIS A N 1
ATOM 746 C CA . HIS A 1 98 ? -29.743 -17.616 -5.518 1.00 44.81 98 HIS A CA 1
ATOM 747 C C . HIS A 1 98 ? -28.945 -17.652 -4.218 1.00 44.81 98 HIS A C 1
ATOM 749 O O . HIS A 1 98 ? -29.447 -17.272 -3.164 1.00 44.81 98 HIS A O 1
ATOM 755 N N . GLY A 1 99 ? -27.731 -18.199 -4.316 1.00 41.75 99 GLY A N 1
ATOM 756 C CA . GLY A 1 99 ? -26.858 -18.477 -3.191 1.00 41.75 99 GLY A CA 1
ATOM 757 C C . GLY A 1 99 ? -26.739 -17.265 -2.283 1.00 41.75 99 GLY A C 1
ATOM 758 O O . GLY A 1 99 ? -26.139 -16.257 -2.655 1.00 41.75 99 GLY A O 1
ATOM 759 N N . GLN A 1 100 ? -27.288 -17.394 -1.075 1.00 49.62 100 GLN A N 1
ATOM 760 C CA . GLN A 1 100 ? -26.745 -16.721 0.094 1.00 49.62 100 GLN A CA 1
ATOM 761 C C . GLN A 1 100 ? -25.261 -17.061 0.104 1.00 49.62 100 GLN A C 1
ATOM 763 O O . GLN A 1 100 ? -24.882 -18.180 0.449 1.00 49.62 100 GLN A O 1
ATOM 768 N N . GLY A 1 101 ? -24.454 -16.130 -0.410 1.00 54.94 101 GLY A N 1
ATOM 769 C CA . GLY A 1 101 ? -23.012 -16.268 -0.458 1.00 54.94 101 GLY A CA 1
ATOM 770 C C . GLY A 1 101 ? -22.565 -16.636 0.939 1.00 54.94 101 GLY A C 1
ATOM 771 O O . GLY A 1 101 ? -22.879 -15.913 1.884 1.00 54.94 101 GLY A O 1
ATOM 772 N N . ASP A 1 102 ? -21.935 -17.802 1.056 1.00 58.34 102 ASP A N 1
ATOM 773 C CA . ASP A 1 102 ? -21.293 -18.256 2.276 1.00 58.34 102 ASP A CA 1
ATOM 774 C C . ASP A 1 102 ? -20.349 -17.127 2.679 1.00 58.34 102 ASP A C 1
ATOM 776 O O . ASP A 1 102 ? -19.325 -16.901 2.029 1.00 58.34 102 ASP A O 1
ATOM 780 N N . GLY A 1 103 ? -20.806 -16.299 3.622 1.00 65.19 103 GLY A N 1
ATOM 781 C CA . GLY A 1 103 ? -20.133 -15.093 4.071 1.00 65.19 103 GLY A CA 1
ATOM 782 C C . GLY A 1 103 ? -18.917 -15.535 4.851 1.00 65.19 103 GLY A C 1
ATOM 783 O O . GLY A 1 103 ? -18.945 -15.550 6.080 1.00 65.19 103 GLY A O 1
ATOM 784 N N . GLY A 1 104 ? -17.907 -15.999 4.114 1.00 80.12 104 GLY A N 1
ATOM 785 C CA . GLY A 1 104 ? -16.716 -16.622 4.642 1.00 80.12 104 GLY A CA 1
ATOM 786 C C . GLY A 1 104 ? -16.146 -15.712 5.708 1.00 80.12 104 GLY A C 1
ATOM 787 O O . GLY A 1 104 ? -15.853 -14.546 5.452 1.00 80.12 104 GLY A O 1
ATOM 788 N N . VAL A 1 105 ? -16.055 -16.235 6.927 1.00 89.25 105 VAL A N 1
ATOM 789 C CA . VAL A 1 105 ? -15.527 -15.483 8.059 1.00 89.25 105 VAL A CA 1
ATOM 790 C C . VAL A 1 105 ? -14.086 -15.097 7.729 1.00 89.25 105 VAL A C 1
ATOM 792 O O . VAL A 1 105 ? -13.222 -15.971 7.640 1.00 89.25 105 VAL A O 1
ATOM 795 N N . THR A 1 106 ? -13.823 -13.801 7.543 1.00 93.69 106 THR A N 1
ATOM 796 C CA . THR A 1 106 ? -12.463 -13.278 7.376 1.00 93.69 106 THR A CA 1
ATOM 797 C C . THR A 1 106 ? -11.639 -13.643 8.606 1.00 93.69 106 THR A C 1
ATOM 799 O O . THR A 1 106 ? -11.967 -13.256 9.730 1.00 93.69 106 THR A O 1
ATOM 802 N N . ILE A 1 107 ? -10.562 -14.400 8.405 1.00 96.69 107 ILE A N 1
ATOM 803 C CA . ILE A 1 107 ? -9.639 -14.759 9.482 1.00 96.69 107 ILE A CA 1
ATOM 804 C C . ILE A 1 107 ? -8.736 -13.551 9.752 1.00 96.69 107 ILE A C 1
ATOM 806 O O . ILE A 1 107 ? -8.123 -13.014 8.833 1.00 96.69 107 ILE A O 1
ATOM 810 N N . ILE A 1 108 ? -8.649 -13.127 11.011 1.00 97.81 108 ILE A N 1
ATOM 811 C CA . ILE A 1 108 ? -7.821 -11.998 11.452 1.00 97.81 108 ILE A CA 1
ATOM 812 C C . ILE A 1 108 ? -6.799 -12.521 12.460 1.00 97.81 108 ILE A C 1
ATOM 814 O O . ILE A 1 108 ? -7.177 -13.177 13.430 1.00 97.81 108 ILE A O 1
ATOM 818 N N . ASP A 1 109 ? -5.521 -12.217 12.235 1.00 98.00 109 ASP A N 1
ATOM 819 C CA . ASP A 1 109 ? -4.421 -12.570 13.134 1.00 98.00 109 ASP A CA 1
ATOM 820 C C . ASP A 1 109 ? -3.488 -11.368 13.345 1.00 98.00 109 ASP A C 1
ATOM 822 O O . ASP A 1 109 ? -2.937 -10.806 12.394 1.00 98.00 109 ASP A O 1
ATOM 826 N N . VAL A 1 110 ? -3.301 -10.961 14.603 1.00 98.00 110 VAL A N 1
ATOM 827 C CA . VAL A 1 110 ? -2.476 -9.801 14.977 1.00 98.00 110 VAL A CA 1
ATOM 828 C C . VAL A 1 110 ? -1.394 -10.218 15.981 1.00 98.00 110 VAL A C 1
ATOM 830 O O . VAL A 1 110 ? -1.437 -9.835 17.157 1.00 98.00 110 VAL A O 1
ATOM 833 N N . PRO A 1 111 ? -0.404 -11.033 15.572 1.00 97.50 111 PRO A N 1
ATOM 834 C CA . PRO A 1 111 ? 0.595 -11.542 16.496 1.00 97.50 111 PRO A CA 1
ATOM 835 C C . PRO A 1 111 ? 1.479 -10.403 17.017 1.00 97.50 111 PRO A C 1
ATOM 837 O O . PRO A 1 111 ? 2.100 -9.637 16.269 1.00 97.50 111 PRO A O 1
ATOM 840 N N . ASN A 1 112 ? 1.564 -10.313 18.344 1.00 97.19 112 ASN A N 1
ATOM 841 C CA . ASN A 1 112 ? 2.422 -9.356 19.021 1.00 97.19 112 ASN A CA 1
ATOM 842 C C . ASN A 1 112 ? 3.767 -9.985 19.406 1.00 97.19 112 ASN A C 1
ATOM 844 O O . ASN A 1 112 ? 3.917 -10.579 20.472 1.00 97.19 112 ASN A O 1
ATOM 848 N N . GLU A 1 113 ? 4.783 -9.768 18.575 1.00 97.06 113 GLU A N 1
ATOM 849 C CA . GLU A 1 113 ? 6.158 -10.216 18.835 1.00 97.06 113 GLU A CA 1
ATOM 850 C C . GLU A 1 113 ? 6.968 -9.172 19.626 1.00 97.06 113 GLU A C 1
ATOM 852 O O . GLU A 1 113 ? 8.189 -9.272 19.793 1.00 97.06 113 GLU A O 1
ATOM 857 N N . THR A 1 114 ? 6.291 -8.146 20.146 1.00 93.31 114 THR A N 1
ATOM 858 C CA . THR A 1 114 ? 6.873 -7.168 21.058 1.00 93.31 114 THR A CA 1
ATOM 859 C C . THR A 1 114 ? 6.505 -7.506 22.503 1.00 93.31 114 THR A C 1
ATOM 861 O O . THR A 1 114 ? 5.371 -7.859 22.822 1.00 93.31 114 THR A O 1
ATOM 864 N N . ARG A 1 115 ? 7.450 -7.336 23.434 1.00 90.31 115 ARG A N 1
ATOM 865 C CA . ARG A 1 115 ? 7.237 -7.635 24.863 1.00 90.31 115 ARG A CA 1
ATOM 866 C C . ARG A 1 115 ? 6.301 -6.655 25.602 1.00 90.31 115 ARG A C 1
ATOM 868 O O . ARG A 1 115 ? 6.240 -6.725 26.822 1.00 90.31 115 ARG A O 1
ATOM 875 N N . GLY A 1 116 ? 5.620 -5.720 24.926 1.00 92.12 116 GLY A N 1
ATOM 876 C CA . GLY A 1 116 ? 4.914 -4.635 25.630 1.00 92.12 116 GLY A CA 1
ATOM 877 C C . GLY A 1 116 ? 3.840 -3.863 24.863 1.00 92.12 116 GLY A C 1
ATOM 878 O O . GLY A 1 116 ? 3.481 -2.772 25.296 1.00 92.12 116 GLY A O 1
ATOM 879 N N . HIS A 1 117 ? 3.333 -4.377 23.740 1.00 95.62 117 HIS A N 1
ATOM 880 C CA . HIS A 1 117 ? 2.312 -3.684 22.942 1.00 95.62 117 HIS A CA 1
ATOM 881 C C . HIS A 1 117 ? 1.042 -4.525 22.709 1.00 95.62 117 HIS A C 1
ATOM 883 O O . HIS A 1 117 ? 0.416 -4.386 21.663 1.00 95.62 117 HIS A O 1
ATOM 889 N N . SER A 1 118 ? 0.627 -5.354 23.678 1.00 96.38 118 SER A N 1
ATOM 890 C CA . SER A 1 118 ? -0.602 -6.167 23.565 1.00 96.38 118 SER A CA 1
ATOM 891 C C . SER A 1 118 ? -1.844 -5.310 23.326 1.00 96.38 118 SER A C 1
ATOM 893 O O . SER A 1 118 ? -2.570 -5.564 22.378 1.00 96.38 118 SER A O 1
ATOM 895 N N . GLY A 1 119 ? -2.010 -4.212 24.071 1.00 97.56 119 GLY A N 1
ATOM 896 C CA . GLY A 1 119 ? -3.153 -3.313 23.876 1.00 97.56 119 GLY A CA 1
ATOM 897 C C . GLY A 1 119 ? -3.196 -2.642 22.496 1.00 97.56 119 GLY A C 1
ATOM 898 O O . GLY A 1 119 ? -4.267 -2.284 22.032 1.00 97.56 119 GLY A O 1
ATOM 899 N N . LEU A 1 120 ? -2.053 -2.484 21.810 1.00 97.69 120 LEU A N 1
ATOM 900 C CA . LEU A 1 120 ? -2.050 -2.015 20.417 1.00 97.69 120 LEU A CA 1
ATOM 901 C C . LEU A 1 120 ? -2.446 -3.137 19.446 1.00 97.69 120 LEU A C 1
ATOM 903 O O . LEU A 1 120 ? -3.110 -2.857 18.457 1.00 97.69 120 LEU A O 1
ATOM 907 N N . ALA A 1 121 ? -2.032 -4.380 19.706 1.00 98.12 121 ALA A N 1
ATOM 908 C CA . ALA A 1 121 ? -2.450 -5.527 18.902 1.00 98.12 121 ALA A CA 1
ATOM 909 C C . ALA A 1 121 ? -3.965 -5.748 19.003 1.00 98.12 121 ALA A C 1
ATOM 911 O O . ALA A 1 121 ? -4.622 -5.846 17.977 1.00 98.12 121 ALA A O 1
ATOM 912 N N . GLU A 1 122 ? -4.513 -5.714 20.220 1.00 98.25 122 GLU A N 1
ATOM 913 C CA . GLU A 1 122 ? -5.958 -5.784 20.481 1.00 98.25 122 GLU A CA 1
ATOM 914 C C . GLU A 1 122 ? -6.712 -4.640 19.783 1.00 98.25 122 GLU A C 1
ATOM 916 O O . GLU A 1 122 ? -7.740 -4.864 19.150 1.00 98.25 122 GLU A O 1
ATOM 921 N N . GLU A 1 123 ? -6.180 -3.412 19.842 1.00 98.31 123 GLU A N 1
ATOM 922 C CA . GLU A 1 123 ? -6.758 -2.254 19.148 1.00 98.31 123 GLU A CA 1
ATOM 923 C C . GLU A 1 123 ? -6.774 -2.452 17.622 1.00 98.31 123 GLU A C 1
ATOM 925 O O . GLU A 1 123 ? -7.796 -2.203 16.988 1.00 98.31 123 GLU A O 1
ATOM 930 N N . ILE A 1 124 ? -5.678 -2.937 17.025 1.00 98.50 124 ILE A N 1
ATOM 931 C CA . ILE A 1 124 ? -5.605 -3.232 15.584 1.00 98.50 124 ILE A CA 1
ATOM 932 C C . ILE A 1 124 ? -6.559 -4.371 15.207 1.00 98.50 124 ILE A C 1
ATOM 934 O O . ILE A 1 124 ? -7.260 -4.263 14.205 1.00 98.50 124 ILE A O 1
ATOM 938 N N . GLU A 1 125 ? -6.613 -5.439 16.003 1.00 98.50 125 GLU A N 1
ATOM 939 C CA . GLU A 1 125 ? -7.515 -6.569 15.774 1.00 98.50 125 GLU A CA 1
ATOM 940 C C . GLU A 1 125 ? -8.977 -6.117 15.778 1.00 98.50 125 GLU A C 1
ATOM 942 O O . GLU A 1 125 ? -9.733 -6.471 14.873 1.00 98.50 125 GLU A O 1
ATOM 947 N N . GLN A 1 126 ? -9.365 -5.289 16.751 1.00 98.44 126 GLN A N 1
ATOM 948 C CA . GLN A 1 126 ? -10.713 -4.738 16.819 1.00 98.44 126 GLN A CA 1
ATOM 949 C C . GLN A 1 126 ? -11.028 -3.877 15.588 1.00 98.44 126 GLN A C 1
ATOM 951 O O . GLN A 1 126 ? -12.075 -4.061 14.975 1.00 98.44 126 GLN A O 1
ATOM 956 N N . ILE A 1 127 ? -10.105 -3.002 15.166 1.00 98.06 127 ILE A N 1
ATOM 957 C CA . ILE A 1 127 ? -10.281 -2.199 13.945 1.00 98.06 127 ILE A CA 1
ATOM 958 C C . ILE A 1 127 ? -10.499 -3.101 12.724 1.00 98.06 127 ILE A C 1
ATOM 960 O O . ILE A 1 127 ? -11.390 -2.828 11.922 1.00 98.06 127 ILE A O 1
ATOM 964 N N . LEU A 1 128 ? -9.718 -4.174 12.571 1.00 98.19 128 LEU A N 1
ATOM 965 C CA . LEU A 1 128 ? -9.865 -5.117 11.457 1.00 98.19 128 LEU A CA 1
ATOM 966 C C . LEU A 1 128 ? -11.216 -5.838 11.503 1.00 98.19 128 LEU A C 1
ATOM 968 O O . LEU A 1 128 ? -11.880 -5.931 10.474 1.00 98.19 128 LEU A O 1
ATOM 972 N N . ARG A 1 129 ? -11.662 -6.287 12.684 1.00 97.62 129 ARG A N 1
ATOM 973 C CA . ARG A 1 129 ? -12.984 -6.915 12.860 1.00 97.62 129 ARG A CA 1
ATOM 974 C C . ARG A 1 129 ? -14.109 -5.974 12.444 1.00 97.62 129 ARG A C 1
ATOM 976 O O . ARG A 1 129 ? -15.047 -6.411 11.786 1.00 97.62 129 ARG A O 1
ATOM 983 N N . ASP A 1 130 ? -13.986 -4.695 12.784 1.00 97.50 130 ASP A N 1
ATOM 984 C CA . ASP A 1 130 ? -15.029 -3.712 12.503 1.00 97.50 130 ASP A CA 1
ATOM 985 C C . ASP A 1 130 ? -15.004 -3.191 11.053 1.00 97.50 130 ASP A C 1
ATOM 987 O O . ASP A 1 130 ? -15.983 -2.603 10.595 1.00 97.50 130 ASP A O 1
ATOM 991 N N . THR A 1 131 ? -13.898 -3.375 10.319 1.00 97.69 131 THR A N 1
ATOM 992 C CA . THR A 1 131 ? -13.709 -2.784 8.979 1.00 97.69 131 THR A CA 1
ATOM 993 C C . THR A 1 131 ? -13.532 -3.792 7.846 1.00 97.69 131 THR A C 1
ATOM 995 O O . THR A 1 131 ? -13.664 -3.394 6.691 1.00 97.69 131 THR A O 1
ATOM 998 N N . ALA A 1 132 ? -13.283 -5.079 8.113 1.00 97.50 132 ALA A N 1
ATOM 999 C CA . ALA A 1 132 ? -13.032 -6.076 7.066 1.00 97.50 132 ALA A CA 1
ATOM 1000 C C . ALA A 1 132 ? -14.188 -6.196 6.056 1.00 97.50 132 ALA A C 1
ATOM 1002 O O . ALA A 1 132 ? -13.953 -6.183 4.847 1.00 97.50 132 ALA A O 1
ATOM 1003 N N . SER A 1 133 ? -15.437 -6.235 6.535 1.00 96.56 133 SER A N 1
ATOM 1004 C CA . SER A 1 133 ? -16.617 -6.273 5.661 1.00 96.56 133 SER A CA 1
ATOM 1005 C C . SER A 1 133 ? -16.764 -4.997 4.833 1.00 96.56 133 SER A C 1
ATOM 1007 O O . SER A 1 133 ? -17.066 -5.084 3.649 1.00 96.56 133 SER A O 1
ATOM 1009 N N . LEU A 1 134 ? -16.477 -3.828 5.417 1.00 97.12 134 LEU A N 1
ATOM 1010 C CA . LEU A 1 134 ? -16.497 -2.548 4.704 1.00 97.12 134 LEU A CA 1
ATOM 1011 C C . LEU A 1 134 ? -15.408 -2.480 3.630 1.00 97.12 134 LEU A C 1
ATOM 1013 O O . LEU A 1 134 ? -15.655 -1.948 2.555 1.00 97.12 134 LEU A O 1
ATOM 1017 N N . ILE A 1 135 ? -14.211 -3.015 3.895 1.00 97.62 135 ILE A N 1
ATOM 1018 C CA . ILE A 1 135 ? -13.139 -3.104 2.893 1.00 97.62 135 ILE A CA 1
ATOM 1019 C C . ILE A 1 135 ? -13.617 -3.940 1.706 1.00 97.62 135 ILE A C 1
ATOM 1021 O O . ILE A 1 135 ? -13.490 -3.493 0.568 1.00 97.62 135 ILE A O 1
ATOM 1025 N N . GLN A 1 136 ? -14.192 -5.116 1.961 1.00 97.31 136 GLN A N 1
ATOM 1026 C CA . GLN A 1 136 ? -14.723 -5.981 0.908 1.00 97.31 136 GLN A CA 1
ATOM 1027 C C . GLN A 1 136 ? -15.876 -5.320 0.144 1.00 97.31 136 GLN A C 1
ATOM 1029 O O . GLN A 1 136 ? -15.869 -5.334 -1.080 1.00 97.31 136 GLN A O 1
ATOM 1034 N N . GLU A 1 137 ? -16.827 -4.699 0.842 1.00 96.62 137 GLU A N 1
ATOM 1035 C CA . GLU A 1 137 ? -17.964 -4.000 0.232 1.00 96.62 137 GLU A CA 1
ATOM 1036 C C . GLU A 1 137 ? -17.513 -2.829 -0.654 1.00 96.62 137 GLU A C 1
ATOM 1038 O O . GLU A 1 137 ? -17.965 -2.693 -1.786 1.00 96.62 137 GLU A O 1
ATOM 1043 N N . VAL A 1 138 ? -16.595 -1.993 -0.159 1.00 97.25 138 VAL A N 1
ATOM 1044 C CA . VAL A 1 138 ? -16.095 -0.818 -0.887 1.00 97.25 138 VAL A CA 1
ATOM 1045 C C . VAL A 1 138 ? -15.250 -1.217 -2.087 1.00 97.25 138 VAL A C 1
ATOM 1047 O O . VAL A 1 138 ? -15.349 -0.587 -3.137 1.00 97.25 138 VAL A O 1
ATOM 1050 N N . THR A 1 139 ? -14.366 -2.201 -1.923 1.00 97.44 139 THR A N 1
ATOM 1051 C CA . THR A 1 139 ? -13.406 -2.565 -2.972 1.00 97.44 139 THR A CA 1
ATOM 1052 C C . THR A 1 139 ? -13.950 -3.590 -3.948 1.00 97.44 139 THR A C 1
ATOM 1054 O O . THR A 1 139 ? -13.358 -3.747 -5.007 1.00 97.44 139 THR A O 1
ATOM 1057 N N . ASP A 1 140 ? -15.029 -4.299 -3.612 1.00 97.06 140 ASP A N 1
ATOM 1058 C CA . ASP A 1 140 ? -15.506 -5.473 -4.354 1.00 97.06 140 ASP A CA 1
ATOM 1059 C C . ASP A 1 140 ? -14.392 -6.525 -4.575 1.00 97.06 140 ASP A C 1
ATOM 1061 O O . ASP A 1 140 ? -14.369 -7.266 -5.558 1.00 97.06 140 ASP A O 1
ATOM 1065 N N . LEU A 1 141 ? -13.414 -6.564 -3.661 1.00 96.50 141 LEU A N 1
ATOM 1066 C CA . LEU A 1 141 ? -12.354 -7.565 -3.604 1.00 96.50 141 LEU A CA 1
ATOM 1067 C C . LEU A 1 141 ? -12.597 -8.481 -2.411 1.00 96.50 141 LEU A C 1
ATOM 1069 O O . LEU A 1 141 ? -12.913 -8.021 -1.313 1.00 96.50 141 LEU A O 1
ATOM 1073 N N . SER A 1 142 ? -12.396 -9.785 -2.599 1.00 95.25 142 SER A N 1
ATOM 1074 C CA . SER A 1 142 ? -12.444 -10.737 -1.489 1.00 95.25 142 SER A CA 1
ATOM 1075 C C . SER A 1 142 ? -11.406 -10.368 -0.431 1.00 95.25 142 SER A C 1
ATOM 1077 O O . SER A 1 142 ? -10.229 -10.181 -0.745 1.00 95.25 142 SER A O 1
ATOM 1079 N N . CYS A 1 143 ? -11.835 -10.279 0.828 1.00 93.44 143 CYS A N 1
ATOM 1080 C CA . CYS A 1 143 ? -10.929 -10.013 1.936 1.00 93.44 143 CYS A CA 1
ATOM 1081 C C . CYS A 1 143 ? -10.210 -11.318 2.327 1.00 93.44 143 CYS A C 1
ATOM 1083 O O . CYS A 1 143 ? -10.878 -12.246 2.796 1.00 93.44 143 CYS A O 1
ATOM 1085 N N . PRO A 1 144 ? -8.884 -11.443 2.116 1.00 95.38 144 PRO A N 1
ATOM 1086 C CA . PRO A 1 144 ? -8.149 -12.646 2.493 1.00 95.38 144 PRO A CA 1
ATOM 1087 C C . PRO A 1 144 ? -7.973 -12.714 4.017 1.00 95.38 144 PRO A C 1
ATOM 1089 O O . PRO A 1 144 ? -8.446 -11.856 4.761 1.00 95.38 144 PRO A O 1
ATOM 1092 N N . THR A 1 145 ? -7.233 -13.713 4.497 1.00 97.12 145 THR A N 1
ATOM 1093 C CA . THR A 1 145 ? -6.734 -13.701 5.878 1.00 97.12 145 THR A CA 1
ATOM 1094 C C . THR A 1 145 ? -5.899 -12.441 6.122 1.00 97.12 145 THR A C 1
ATOM 1096 O O . THR A 1 145 ? -4.937 -12.182 5.401 1.00 97.12 145 THR A O 1
ATOM 1099 N N . LEU A 1 146 ? -6.240 -11.671 7.155 1.00 97.81 146 LEU A N 1
ATOM 1100 C CA . LEU A 1 146 ? -5.572 -10.416 7.496 1.00 97.81 146 LEU A CA 1
ATOM 1101 C C . LEU A 1 146 ? -4.534 -10.649 8.597 1.00 97.81 146 LEU A C 1
ATOM 1103 O O . LEU A 1 146 ? -4.884 -10.751 9.773 1.00 97.81 146 LEU A O 1
ATOM 1107 N N . VAL A 1 147 ? -3.251 -10.705 8.220 1.00 98.31 147 VAL A N 1
ATOM 1108 C CA . VAL A 1 147 ? -2.128 -10.916 9.156 1.00 98.31 147 VAL A CA 1
ATOM 1109 C C . VAL A 1 147 ? -1.348 -9.624 9.426 1.00 98.31 147 VAL A C 1
ATOM 1111 O O . VAL A 1 147 ? -0.663 -9.095 8.545 1.00 98.31 147 VAL A O 1
ATOM 1114 N N . PHE A 1 148 ? -1.387 -9.134 10.667 1.00 98.38 148 PHE A N 1
ATOM 1115 C CA . PHE A 1 148 ? -0.742 -7.888 11.099 1.00 98.38 148 PHE A CA 1
ATOM 1116 C C . PHE A 1 148 ? 0.273 -8.149 12.221 1.00 98.38 148 PHE A C 1
ATOM 1118 O O . PHE A 1 148 ? -0.073 -8.278 13.390 1.00 98.38 148 PHE A O 1
ATOM 1125 N N . ARG A 1 149 ? 1.565 -8.201 11.888 1.00 98.31 149 ARG A N 1
ATOM 1126 C CA . ARG A 1 149 ? 2.634 -8.537 12.843 1.00 98.31 149 ARG A CA 1
ATOM 1127 C C . ARG A 1 149 ? 3.197 -7.285 13.506 1.00 98.31 149 ARG A C 1
ATOM 1129 O O . ARG A 1 149 ? 3.715 -6.403 12.816 1.00 98.31 149 ARG A O 1
ATOM 1136 N N . LEU A 1 150 ? 3.187 -7.225 14.838 1.00 98.44 150 LEU A N 1
ATOM 1137 C CA . LEU A 1 150 ? 3.865 -6.162 15.588 1.00 98.44 150 LEU A CA 1
ATOM 1138 C C . LEU A 1 150 ? 5.294 -6.597 15.910 1.00 98.44 150 LEU A C 1
ATOM 1140 O O . LEU A 1 150 ? 5.518 -7.536 16.673 1.00 98.44 150 LEU A O 1
ATOM 1144 N N . LEU A 1 151 ? 6.267 -5.872 15.365 1.00 98.06 151 LEU A N 1
ATOM 1145 C CA . LEU A 1 151 ? 7.685 -6.202 15.436 1.00 98.06 151 LEU A CA 1
ATOM 1146 C C . LEU A 1 151 ? 8.493 -5.103 16.133 1.00 98.06 151 LEU A C 1
ATOM 1148 O O . LEU A 1 151 ? 8.159 -3.918 16.114 1.00 98.06 151 LEU A O 1
ATOM 1152 N N . THR A 1 152 ? 9.630 -5.487 16.716 1.00 97.50 152 THR A N 1
ATOM 1153 C CA . THR A 1 152 ? 10.655 -4.501 17.100 1.00 97.50 152 THR A CA 1
ATOM 1154 C C . THR A 1 152 ? 11.291 -3.890 15.843 1.00 97.50 152 THR A C 1
ATOM 1156 O O . THR A 1 152 ? 11.381 -4.582 14.828 1.00 97.50 152 THR A O 1
ATOM 1159 N N . PRO A 1 153 ? 11.861 -2.668 15.890 1.00 96.44 153 PRO A N 1
ATOM 1160 C CA . PRO A 1 153 ? 12.492 -2.058 14.715 1.00 96.44 153 PRO A CA 1
ATOM 1161 C C . PRO A 1 153 ? 13.591 -2.925 14.085 1.00 96.44 153 PRO A C 1
ATOM 1163 O O . PRO A 1 153 ? 13.825 -2.880 12.880 1.00 96.44 153 PRO A O 1
ATOM 1166 N N . ARG A 1 154 ? 14.299 -3.719 14.902 1.00 96.94 154 ARG A N 1
ATOM 1167 C CA . ARG A 1 154 ? 15.327 -4.649 14.421 1.00 96.94 154 ARG A CA 1
ATOM 1168 C C . ARG A 1 154 ? 14.712 -5.829 13.668 1.00 96.94 154 ARG A C 1
ATOM 1170 O O . ARG A 1 154 ? 15.211 -6.153 12.597 1.00 96.94 154 ARG A O 1
ATOM 1177 N N . ALA A 1 155 ? 13.673 -6.451 14.227 1.00 97.25 155 ALA A N 1
ATOM 1178 C CA . ALA A 1 155 ? 12.972 -7.566 13.590 1.00 97.25 155 ALA A CA 1
ATOM 1179 C C . ALA A 1 155 ? 12.270 -7.114 12.301 1.00 97.25 155 ALA A C 1
ATOM 1181 O O . ALA A 1 155 ? 12.441 -7.747 11.270 1.00 97.25 155 ALA A O 1
ATOM 1182 N N . TRP A 1 156 ? 11.604 -5.956 12.328 1.00 96.31 156 TRP A N 1
ATOM 1183 C CA . TRP A 1 156 ? 10.964 -5.347 11.160 1.00 96.31 156 TRP A CA 1
ATOM 1184 C C . TRP A 1 156 ? 11.935 -5.158 9.988 1.00 96.31 156 TRP A C 1
ATOM 1186 O O . TRP A 1 156 ? 11.666 -5.613 8.880 1.00 96.31 156 TRP A O 1
ATOM 1196 N N . ARG A 1 157 ? 13.118 -4.572 10.234 1.00 94.62 157 ARG A N 1
ATOM 1197 C CA . ARG A 1 157 ? 14.141 -4.418 9.184 1.00 94.62 157 ARG A CA 1
ATOM 1198 C C . ARG A 1 157 ? 14.662 -5.757 8.671 1.00 94.62 157 ARG A C 1
ATOM 1200 O O . ARG A 1 157 ? 14.902 -5.884 7.478 1.00 94.62 157 ARG A O 1
ATOM 1207 N N . ALA A 1 158 ? 14.867 -6.730 9.560 1.00 96.12 158 ALA A N 1
ATOM 1208 C CA . ALA A 1 158 ? 15.346 -8.053 9.169 1.00 96.12 158 ALA A CA 1
ATOM 1209 C C . ALA A 1 158 ? 14.335 -8.776 8.266 1.00 96.12 158 ALA A C 1
ATOM 1211 O O . ALA A 1 158 ? 14.731 -9.333 7.249 1.00 96.12 158 ALA A O 1
ATOM 1212 N N . GLU A 1 159 ? 13.045 -8.708 8.596 1.00 95.19 159 GLU A N 1
ATOM 1213 C CA . GLU A 1 159 ? 11.958 -9.302 7.808 1.00 95.19 159 GLU A CA 1
ATOM 1214 C C . GLU A 1 159 ? 11.812 -8.641 6.435 1.00 95.19 159 GLU A C 1
ATOM 1216 O O . GLU A 1 159 ? 11.755 -9.332 5.419 1.00 95.19 159 GLU A O 1
ATOM 1221 N N . ILE A 1 160 ? 11.835 -7.305 6.381 1.00 91.06 160 ILE A N 1
ATOM 1222 C CA . ILE A 1 160 ? 11.784 -6.564 5.114 1.00 91.06 160 ILE A CA 1
ATOM 1223 C C . ILE A 1 160 ? 12.995 -6.877 4.243 1.00 91.06 160 ILE A C 1
ATOM 1225 O O . ILE A 1 160 ? 12.852 -7.101 3.044 1.00 91.06 160 ILE A O 1
ATOM 1229 N N . ARG A 1 161 ? 14.189 -6.919 4.837 1.00 91.44 161 ARG A N 1
ATOM 1230 C CA . ARG A 1 161 ? 15.401 -7.280 4.110 1.00 91.44 161 ARG A CA 1
ATOM 1231 C C . ARG A 1 161 ? 15.318 -8.709 3.575 1.00 91.44 161 ARG A C 1
ATOM 1233 O O . ARG A 1 161 ? 15.591 -8.908 2.402 1.00 91.44 161 ARG A O 1
ATOM 1240 N N . ALA A 1 162 ? 14.890 -9.671 4.390 1.00 93.44 162 ALA A N 1
ATOM 1241 C CA . ALA A 1 162 ? 14.739 -11.059 3.960 1.00 93.44 162 ALA A CA 1
ATOM 1242 C C . ALA A 1 162 ? 13.700 -11.205 2.836 1.00 93.44 162 ALA A C 1
ATOM 1244 O O . ALA A 1 162 ? 13.896 -11.987 1.911 1.00 93.44 162 ALA A O 1
ATOM 1245 N N . TRP A 1 163 ? 12.595 -10.458 2.897 1.00 91.50 163 TRP A N 1
ATOM 1246 C CA . TRP A 1 163 ? 11.614 -10.398 1.812 1.00 91.50 163 TRP A CA 1
ATOM 1247 C C . TRP A 1 163 ? 12.193 -9.796 0.529 1.00 91.50 163 TRP A C 1
ATOM 1249 O O . TRP A 1 163 ? 12.020 -10.377 -0.542 1.00 91.50 163 TRP A O 1
ATOM 1259 N N . ALA A 1 164 ? 12.923 -8.685 0.631 1.00 87.62 164 ALA A N 1
ATOM 1260 C CA . ALA A 1 164 ? 13.561 -8.053 -0.517 1.00 87.62 164 ALA A CA 1
ATOM 1261 C C . ALA A 1 164 ? 14.650 -8.944 -1.139 1.00 87.62 164 ALA A C 1
ATOM 1263 O O . ALA A 1 164 ? 14.747 -9.011 -2.357 1.00 87.62 164 ALA A O 1
ATOM 1264 N N . GLU A 1 165 ? 15.430 -9.659 -0.321 1.00 90.38 165 GLU A N 1
ATOM 1265 C CA . GLU A 1 165 ? 16.416 -10.648 -0.779 1.00 90.38 165 GLU A CA 1
ATOM 1266 C C . GLU A 1 165 ? 15.735 -11.792 -1.545 1.00 90.38 165 GLU A C 1
ATOM 1268 O O . GLU A 1 165 ? 16.162 -12.104 -2.651 1.00 90.38 165 GLU A O 1
ATOM 1273 N N . ARG A 1 166 ? 14.643 -12.371 -1.022 1.00 89.94 166 ARG A N 1
ATOM 1274 C CA . ARG A 1 166 ? 13.890 -13.423 -1.736 1.00 89.94 166 ARG A CA 1
ATOM 1275 C C . ARG A 1 166 ? 13.321 -12.931 -3.063 1.00 89.94 166 ARG A C 1
ATOM 1277 O O . ARG A 1 166 ? 13.565 -13.559 -4.085 1.00 89.94 166 ARG A O 1
ATOM 1284 N N . SER A 1 167 ? 12.636 -11.788 -3.039 1.00 84.69 167 SER A N 1
ATOM 1285 C CA . SER A 1 167 ? 12.033 -11.194 -4.241 1.00 84.69 167 SER A CA 1
ATOM 1286 C C . SER A 1 167 ? 13.096 -10.898 -5.299 1.00 84.69 167 SER A C 1
ATOM 1288 O O . SER A 1 167 ? 12.895 -11.139 -6.484 1.00 84.69 167 SER A O 1
ATOM 1290 N N . LEU A 1 168 ? 14.265 -10.417 -4.864 1.00 85.88 168 LEU A N 1
ATOM 1291 C CA . LEU A 1 168 ? 15.389 -10.169 -5.751 1.00 85.88 168 LEU A CA 1
ATOM 1292 C C . LEU A 1 168 ? 15.927 -11.464 -6.373 1.00 85.88 168 LEU A C 1
ATOM 1294 O O . LEU A 1 168 ? 16.205 -11.483 -7.568 1.00 85.88 168 LEU A O 1
ATOM 1298 N N . GLU A 1 169 ? 16.113 -12.529 -5.593 1.00 89.44 169 GLU A N 1
ATOM 1299 C CA . GLU A 1 169 ? 16.619 -13.797 -6.132 1.00 89.44 169 GLU A CA 1
ATOM 1300 C C . GLU A 1 169 ? 15.602 -14.477 -7.064 1.00 89.44 169 GLU A C 1
ATOM 1302 O O . GLU A 1 169 ? 16.001 -15.039 -8.082 1.00 89.44 169 GLU A O 1
ATOM 1307 N N . GLU A 1 170 ? 14.300 -14.375 -6.782 1.00 85.56 170 GLU A N 1
ATOM 1308 C CA . GLU A 1 170 ? 13.231 -14.813 -7.693 1.00 85.56 170 GLU A CA 1
ATOM 1309 C C . GLU A 1 170 ? 13.292 -14.052 -9.026 1.00 85.56 170 GLU A C 1
ATOM 1311 O O . GLU A 1 170 ? 13.315 -14.664 -10.098 1.00 85.56 170 GLU A O 1
ATOM 1316 N N . ASP A 1 171 ? 13.420 -12.725 -8.966 1.00 82.94 171 ASP A N 1
ATOM 1317 C CA . ASP A 1 171 ? 13.586 -11.880 -10.147 1.00 82.94 171 ASP A CA 1
ATOM 1318 C C . ASP A 1 171 ? 14.864 -12.217 -10.921 1.00 82.94 171 ASP A C 1
ATOM 1320 O O . ASP A 1 171 ? 14.837 -12.297 -12.149 1.00 82.94 171 ASP A O 1
ATOM 1324 N N . LEU A 1 172 ? 15.990 -12.425 -10.231 1.00 85.38 172 LEU A N 1
ATOM 1325 C CA . LEU A 1 172 ? 17.266 -12.802 -10.844 1.00 85.38 172 LEU A CA 1
ATOM 1326 C C . LEU A 1 172 ? 17.196 -14.178 -11.508 1.00 85.38 172 LEU A C 1
ATOM 1328 O O . LEU A 1 172 ? 17.770 -14.349 -12.578 1.00 85.38 172 LEU A O 1
ATOM 1332 N N . ALA A 1 173 ? 16.477 -15.137 -10.922 1.00 88.56 173 ALA A N 1
ATOM 1333 C CA . ALA A 1 173 ? 16.278 -16.456 -11.518 1.00 88.56 173 ALA A CA 1
ATOM 1334 C C . ALA A 1 173 ? 15.472 -16.381 -12.826 1.00 88.56 173 ALA A C 1
ATOM 1336 O O . ALA A 1 173 ? 15.704 -17.158 -13.754 1.00 88.56 173 ALA A O 1
ATOM 1337 N N . GLN A 1 174 ? 14.543 -15.428 -12.925 1.00 84.38 174 GLN A N 1
ATOM 1338 C CA . GLN A 1 174 ? 13.776 -15.179 -14.145 1.00 84.38 174 GLN A CA 1
ATOM 1339 C C . GLN A 1 174 ? 14.522 -14.272 -15.137 1.00 84.38 174 GLN A C 1
ATOM 1341 O O . GLN A 1 174 ? 14.283 -14.329 -16.355 1.00 84.38 174 GLN A O 1
ATOM 1346 N N . ALA A 1 175 ? 15.391 -13.393 -14.638 1.00 81.19 175 ALA A N 1
ATOM 1347 C CA . ALA A 1 175 ? 16.158 -12.451 -15.429 1.00 81.19 175 ALA A CA 1
ATOM 1348 C C . ALA A 1 175 ? 17.356 -13.147 -16.087 1.00 81.19 175 ALA A C 1
ATOM 1350 O O . ALA A 1 175 ? 18.185 -13.775 -15.443 1.00 81.19 175 ALA A O 1
ATOM 1351 N N . ARG A 1 176 ? 17.486 -13.016 -17.410 1.00 84.56 176 ARG A N 1
ATOM 1352 C CA . ARG A 1 176 ? 18.637 -13.548 -18.158 1.00 84.56 176 ARG A CA 1
ATOM 1353 C C . ARG A 1 176 ? 19.837 -12.601 -18.036 1.00 84.56 176 ARG A C 1
ATOM 1355 O O . ARG A 1 176 ? 20.273 -12.046 -19.038 1.00 84.56 176 ARG A O 1
ATOM 1362 N N . LEU A 1 177 ? 20.298 -12.354 -16.811 1.00 85.69 177 LEU A N 1
ATOM 1363 C CA . LEU A 1 177 ? 21.428 -11.467 -16.524 1.00 85.69 177 LEU A CA 1
ATOM 1364 C C . LEU A 1 177 ? 22.747 -12.239 -16.477 1.00 85.69 177 LEU A C 1
ATOM 1366 O O . LEU A 1 177 ? 22.796 -13.415 -16.117 1.00 85.69 177 LEU A O 1
ATOM 1370 N N . THR A 1 178 ? 23.835 -11.551 -16.797 1.00 90.06 178 THR A N 1
ATOM 1371 C CA . THR A 1 178 ? 25.193 -12.034 -16.534 1.00 90.06 178 THR A CA 1
ATOM 1372 C C . THR A 1 178 ? 25.514 -11.971 -15.034 1.00 90.06 178 THR A C 1
ATOM 1374 O O . THR A 1 178 ? 24.900 -11.210 -14.282 1.00 90.06 178 THR A O 1
ATOM 1377 N N . ALA A 1 179 ? 26.508 -12.740 -14.573 1.00 92.25 179 ALA A N 1
ATOM 1378 C CA . ALA A 1 179 ? 26.913 -12.718 -13.162 1.00 92.25 179 ALA A CA 1
ATOM 1379 C C . ALA A 1 179 ? 27.317 -11.310 -12.656 1.00 92.25 179 ALA A C 1
ATOM 1381 O O . ALA A 1 179 ? 26.811 -10.905 -11.609 1.00 92.25 179 ALA A O 1
ATOM 1382 N N . PRO A 1 180 ? 28.110 -10.501 -13.395 1.00 92.25 180 PRO A N 1
ATOM 1383 C CA . PRO A 1 180 ? 28.431 -9.137 -12.966 1.00 92.25 180 PRO A CA 1
ATOM 1384 C C . PRO A 1 180 ? 27.211 -8.207 -12.866 1.00 92.25 180 PRO A C 1
ATOM 1386 O O . PRO A 1 180 ? 27.170 -7.322 -12.009 1.00 92.25 180 PRO A O 1
ATOM 1389 N N . GLU A 1 181 ? 26.208 -8.381 -13.731 1.00 87.00 181 GLU A N 1
ATOM 1390 C CA . GLU A 1 181 ? 24.954 -7.622 -13.656 1.00 87.00 181 GLU A CA 1
ATOM 1391 C C . GLU A 1 181 ? 24.143 -8.024 -12.425 1.00 87.00 181 GLU A C 1
ATOM 1393 O O . GLU A 1 181 ? 23.693 -7.146 -11.687 1.00 87.00 181 GLU A O 1
ATOM 1398 N N . ALA A 1 182 ? 24.016 -9.328 -12.161 1.00 88.25 182 ALA A N 1
ATOM 1399 C CA . ALA A 1 182 ? 23.360 -9.845 -10.964 1.00 88.25 182 ALA A CA 1
ATOM 1400 C C . ALA A 1 182 ? 24.029 -9.320 -9.680 1.00 88.25 182 ALA A C 1
ATOM 1402 O O . ALA A 1 182 ? 23.345 -8.840 -8.774 1.00 88.25 182 ALA A O 1
ATOM 1403 N N . ASP A 1 183 ? 25.363 -9.306 -9.624 1.00 89.75 183 ASP A N 1
ATOM 1404 C CA . ASP A 1 183 ? 26.113 -8.773 -8.483 1.00 89.75 183 ASP A CA 1
ATOM 1405 C C . ASP A 1 183 ? 25.908 -7.267 -8.303 1.00 89.75 183 ASP A C 1
ATOM 1407 O O . ASP A 1 183 ? 25.719 -6.794 -7.178 1.00 89.75 183 ASP A O 1
ATOM 1411 N N . ARG A 1 184 ? 25.850 -6.500 -9.401 1.00 87.00 184 ARG A N 1
ATOM 1412 C CA . ARG A 1 184 ? 25.488 -5.077 -9.345 1.00 87.00 184 ARG A CA 1
ATOM 1413 C C . ARG A 1 184 ? 24.095 -4.896 -8.746 1.00 87.00 184 ARG A C 1
ATOM 1415 O O . ARG A 1 184 ? 23.896 -4.003 -7.928 1.00 87.00 184 ARG A O 1
ATOM 1422 N N . VAL A 1 185 ? 23.128 -5.733 -9.120 1.00 83.94 185 VAL A N 1
ATOM 1423 C CA . VAL A 1 185 ? 21.765 -5.678 -8.575 1.00 83.94 185 VAL A CA 1
ATOM 1424 C C . VAL A 1 185 ? 21.747 -5.966 -7.072 1.00 83.94 185 VAL A C 1
ATOM 1426 O O . VAL A 1 185 ? 21.191 -5.168 -6.314 1.00 83.94 185 VAL A O 1
ATOM 1429 N N . ARG A 1 186 ? 22.419 -7.031 -6.620 1.00 87.56 186 ARG A N 1
ATOM 1430 C CA . ARG A 1 186 ? 22.567 -7.350 -5.187 1.00 87.56 186 ARG A CA 1
ATOM 1431 C C . ARG A 1 186 ? 23.267 -6.233 -4.410 1.00 87.56 186 ARG A C 1
ATOM 1433 O O . ARG A 1 186 ? 22.877 -5.907 -3.287 1.00 87.56 186 ARG A O 1
ATOM 1440 N N . GLY A 1 187 ? 24.262 -5.590 -5.021 1.00 88.25 187 GLY A N 1
ATOM 1441 C CA . GLY A 1 187 ? 24.927 -4.414 -4.463 1.00 88.25 187 GLY A CA 1
ATOM 1442 C C . GLY A 1 187 ? 23.954 -3.262 -4.202 1.00 88.25 187 GLY A C 1
ATOM 1443 O O . GLY A 1 187 ? 24.020 -2.626 -3.149 1.00 88.25 187 GLY A O 1
ATOM 1444 N N . ARG A 1 188 ? 22.987 -3.041 -5.101 1.00 84.19 188 ARG A N 1
ATOM 1445 C CA . ARG A 1 188 ? 21.969 -2.001 -4.919 1.00 84.19 188 ARG A CA 1
ATOM 1446 C C . ARG A 1 188 ? 20.996 -2.311 -3.768 1.00 84.19 188 ARG A C 1
ATOM 1448 O O . ARG A 1 188 ? 20.613 -1.389 -3.056 1.00 84.19 188 ARG A O 1
ATOM 1455 N N . LEU A 1 189 ? 20.664 -3.581 -3.513 1.00 84.88 189 LEU A N 1
ATOM 1456 C CA . LEU A 1 189 ? 19.895 -3.986 -2.322 1.00 84.88 189 LEU A CA 1
ATOM 1457 C C . LEU A 1 189 ? 20.650 -3.672 -1.017 1.00 84.88 189 LEU A C 1
ATOM 1459 O O . LEU A 1 189 ? 20.066 -3.192 -0.046 1.00 84.88 189 LEU A O 1
ATOM 1463 N N . THR A 1 190 ? 21.966 -3.898 -1.003 1.00 88.38 190 THR A N 1
ATOM 1464 C CA . THR A 1 190 ? 22.819 -3.542 0.144 1.00 88.38 190 THR A CA 1
ATOM 1465 C C . THR A 1 190 ? 22.885 -2.029 0.350 1.00 88.38 190 THR A C 1
ATOM 1467 O O . THR A 1 190 ? 22.788 -1.564 1.487 1.00 88.38 190 THR A O 1
ATOM 1470 N N . ALA A 1 191 ? 23.022 -1.262 -0.737 1.00 86.25 191 ALA A N 1
ATOM 1471 C CA . ALA A 1 191 ? 22.994 0.196 -0.687 1.00 86.25 191 ALA A CA 1
ATOM 1472 C C . ALA A 1 191 ? 21.660 0.694 -0.120 1.00 86.25 191 ALA A C 1
ATOM 1474 O O . ALA A 1 191 ? 21.666 1.458 0.838 1.00 86.25 191 ALA A O 1
ATOM 1475 N N . TRP A 1 192 ? 20.542 0.165 -0.621 1.00 85.94 192 TRP A N 1
ATOM 1476 C CA . TRP A 1 192 ? 19.201 0.474 -0.141 1.00 85.94 192 TRP A CA 1
ATOM 1477 C C . TRP A 1 192 ? 19.006 0.218 1.366 1.00 85.94 192 TRP A C 1
ATOM 1479 O O . TRP A 1 192 ? 18.456 1.064 2.079 1.00 85.94 192 TRP A O 1
ATOM 1489 N N . ASP A 1 193 ? 19.469 -0.929 1.881 1.00 87.19 193 ASP A N 1
ATOM 1490 C CA . ASP A 1 193 ? 19.401 -1.221 3.321 1.00 87.19 193 ASP A CA 1
ATOM 1491 C C . ASP A 1 193 ? 20.102 -0.114 4.132 1.00 87.19 193 ASP A C 1
ATOM 1493 O O . ASP A 1 193 ? 19.594 0.349 5.157 1.00 87.19 193 ASP A O 1
ATOM 1497 N N . ALA A 1 194 ? 21.255 0.355 3.647 1.00 89.06 194 ALA A N 1
ATOM 1498 C CA . ALA A 1 194 ? 22.048 1.388 4.299 1.00 89.06 194 ALA A CA 1
ATOM 1499 C C . ALA A 1 194 ? 21.464 2.807 4.157 1.00 89.06 194 ALA A C 1
ATOM 1501 O O . ALA A 1 194 ? 21.446 3.536 5.152 1.00 89.06 194 ALA A O 1
ATOM 1502 N N . SER A 1 195 ? 21.001 3.196 2.965 1.00 84.00 195 SER A N 1
ATOM 1503 C CA . SER A 1 195 ? 20.563 4.563 2.643 1.00 84.00 195 SER A CA 1
ATOM 1504 C C . SER A 1 195 ? 19.108 4.849 2.993 1.00 84.00 195 SER A C 1
ATOM 1506 O O . SER A 1 195 ? 18.779 5.993 3.302 1.00 84.00 195 SER A O 1
ATOM 1508 N N . ASP A 1 196 ? 18.240 3.834 2.986 1.00 83.38 196 ASP A N 1
ATOM 1509 C CA . ASP A 1 196 ? 16.793 4.029 3.097 1.00 83.38 196 ASP A CA 1
ATOM 1510 C C . ASP A 1 196 ? 16.178 3.193 4.217 1.00 83.38 196 ASP A C 1
ATOM 1512 O O . ASP A 1 196 ? 15.542 3.754 5.106 1.00 83.38 196 ASP A O 1
ATOM 1516 N N . LEU A 1 197 ? 16.376 1.870 4.249 1.00 86.50 197 LEU A N 1
ATOM 1517 C CA . LEU A 1 197 ? 15.670 1.017 5.217 1.00 86.50 197 LEU A CA 1
ATOM 1518 C C . LEU A 1 197 ? 16.090 1.309 6.668 1.00 86.50 197 LEU A C 1
ATOM 1520 O O . LEU A 1 197 ? 15.255 1.496 7.562 1.00 86.50 197 LEU A O 1
ATOM 1524 N N . ARG A 1 198 ? 17.402 1.360 6.925 1.00 90.12 198 ARG A N 1
ATOM 1525 C CA . ARG A 1 198 ? 17.958 1.635 8.258 1.00 90.12 198 ARG A CA 1
ATOM 1526 C C . ARG A 1 198 ? 17.694 3.047 8.765 1.00 90.12 198 ARG A C 1
ATOM 1528 O O . ARG A 1 198 ? 17.345 3.156 9.938 1.00 90.12 198 ARG A O 1
ATOM 1535 N N . PRO A 1 199 ? 17.862 4.125 7.986 1.00 90.56 199 PRO A N 1
ATOM 1536 C CA . PRO A 1 199 ? 17.511 5.459 8.458 1.00 90.56 199 PRO A CA 1
ATOM 1537 C C . PRO A 1 199 ? 16.006 5.745 8.353 1.00 90.56 199 PRO A C 1
ATOM 1539 O O . PRO A 1 199 ? 15.507 6.565 9.112 1.00 90.56 199 PRO A O 1
ATOM 1542 N N . GLY A 1 200 ? 15.254 5.075 7.485 1.00 88.06 200 GLY A N 1
ATOM 1543 C CA . GLY A 1 200 ? 13.840 5.368 7.234 1.00 88.06 200 GLY A CA 1
ATOM 1544 C C . GLY A 1 200 ? 12.856 4.757 8.230 1.00 88.06 200 GLY A C 1
ATOM 1545 O O . GLY A 1 200 ? 11.727 5.233 8.321 1.00 88.06 200 GLY A O 1
ATOM 1546 N N . TRP A 1 201 ? 13.254 3.748 9.017 1.00 91.75 201 TRP A N 1
ATOM 1547 C CA . TRP A 1 201 ? 12.315 3.012 9.882 1.00 91.75 201 TRP A CA 1
ATOM 1548 C C . TRP A 1 201 ? 11.426 3.880 10.803 1.00 91.75 201 TRP A C 1
ATOM 1550 O O . TRP A 1 201 ? 10.260 3.529 10.951 1.00 91.75 201 TRP A O 1
ATOM 1560 N N . PRO A 1 202 ? 11.869 5.009 11.414 1.00 93.88 202 PRO A N 1
ATOM 1561 C CA . PRO A 1 202 ? 10.992 5.799 12.289 1.00 93.88 202 PRO A CA 1
ATOM 1562 C C . PRO A 1 202 ? 9.867 6.515 11.538 1.00 93.88 202 PRO A C 1
ATOM 1564 O O . PRO A 1 202 ? 8.956 7.046 12.168 1.00 93.88 202 PRO A O 1
ATOM 1567 N N . MET A 1 203 ? 9.978 6.602 10.213 1.00 90.50 203 MET A N 1
ATOM 1568 C CA . MET A 1 203 ? 9.035 7.286 9.335 1.00 90.50 203 MET A CA 1
ATOM 1569 C C . MET A 1 203 ? 8.067 6.316 8.660 1.00 90.50 203 MET A C 1
ATOM 1571 O O . MET A 1 203 ? 7.108 6.769 8.048 1.00 90.50 203 MET A O 1
ATOM 1575 N N . ASN A 1 204 ? 8.300 5.007 8.775 1.00 89.00 204 ASN A N 1
ATOM 1576 C CA . ASN A 1 204 ? 7.477 3.985 8.151 1.00 89.00 204 ASN A CA 1
ATOM 1577 C C . ASN A 1 204 ? 6.643 3.260 9.230 1.00 89.00 204 ASN A C 1
ATOM 1579 O O . ASN A 1 204 ? 7.193 2.425 9.952 1.00 89.00 204 ASN A O 1
ATOM 1583 N N . PRO A 1 205 ? 5.350 3.602 9.405 1.00 90.44 205 PRO A N 1
ATOM 1584 C CA . PRO A 1 205 ? 4.515 3.019 10.460 1.00 90.44 205 PRO A CA 1
ATOM 1585 C C . PRO A 1 205 ? 4.299 1.509 10.273 1.00 90.44 205 PRO A C 1
ATOM 1587 O O . PRO A 1 205 ? 4.199 0.772 11.259 1.00 90.44 205 PRO A O 1
ATOM 1590 N N . GLY A 1 206 ? 4.307 1.042 9.026 1.00 91.88 206 GLY A N 1
ATOM 1591 C CA . GLY A 1 206 ? 4.323 -0.364 8.672 1.00 91.88 206 GLY A CA 1
ATOM 1592 C C . GLY A 1 206 ? 4.312 -0.579 7.162 1.00 91.88 206 GLY A C 1
ATOM 1593 O O . GLY A 1 206 ? 4.043 0.341 6.394 1.00 91.88 206 GLY A O 1
ATOM 1594 N N . LEU A 1 207 ? 4.615 -1.810 6.754 1.00 91.62 207 LEU A N 1
ATOM 1595 C CA . LEU A 1 207 ? 4.722 -2.206 5.353 1.00 91.62 207 LEU A CA 1
ATOM 1596 C C . LEU A 1 207 ? 3.976 -3.515 5.116 1.00 91.62 207 LEU A C 1
ATOM 1598 O O . LEU A 1 207 ? 4.212 -4.485 5.836 1.00 91.62 207 LEU A O 1
ATOM 1602 N N . THR A 1 208 ? 3.127 -3.555 4.092 1.00 93.00 208 THR A N 1
ATOM 1603 C CA . THR A 1 208 ? 2.543 -4.807 3.601 1.00 93.00 208 THR A CA 1
ATOM 1604 C C . THR A 1 208 ? 3.515 -5.477 2.633 1.00 93.00 208 THR A C 1
ATOM 1606 O O . THR A 1 208 ? 3.933 -4.874 1.648 1.00 93.00 208 THR A O 1
ATOM 1609 N N . ILE A 1 209 ? 3.894 -6.715 2.941 1.00 91.88 209 ILE A N 1
ATOM 1610 C CA . ILE A 1 209 ? 4.774 -7.569 2.136 1.00 91.88 209 ILE A CA 1
ATOM 1611 C C . ILE A 1 209 ? 4.098 -8.918 1.891 1.00 91.88 209 ILE A C 1
ATOM 1613 O O . ILE A 1 209 ? 3.084 -9.226 2.514 1.00 91.88 209 ILE A O 1
ATOM 1617 N N . THR A 1 210 ? 4.704 -9.750 1.054 1.00 92.00 210 THR A N 1
ATOM 1618 C CA . THR A 1 210 ? 4.332 -11.159 0.903 1.00 92.00 210 THR A CA 1
ATOM 1619 C C . THR A 1 210 ? 5.204 -12.065 1.772 1.00 92.00 210 THR A C 1
ATOM 1621 O O . THR A 1 210 ? 6.361 -11.757 2.103 1.00 92.00 210 THR A O 1
ATOM 1624 N N . ASP A 1 211 ? 4.651 -13.194 2.201 1.00 92.75 211 ASP A N 1
ATOM 1625 C CA . ASP A 1 211 ? 5.425 -14.270 2.799 1.00 92.75 211 ASP A CA 1
ATOM 1626 C C . ASP A 1 211 ? 6.073 -15.199 1.767 1.00 92.75 211 ASP A C 1
ATOM 1628 O O . ASP A 1 211 ? 6.147 -14.870 0.587 1.00 92.75 211 ASP A O 1
ATOM 1632 N N . HIS A 1 212 ? 6.670 -16.306 2.214 1.00 90.44 212 HIS A N 1
ATOM 1633 C CA . HIS A 1 212 ? 7.299 -17.274 1.307 1.00 90.44 212 HIS A CA 1
ATOM 1634 C C . HIS A 1 212 ? 6.288 -18.152 0.556 1.00 90.44 212 HIS A C 1
ATOM 1636 O O . HIS A 1 212 ? 6.698 -18.907 -0.318 1.00 90.44 212 HIS A O 1
ATOM 1642 N N . TYR A 1 213 ? 5.000 -18.060 0.886 1.00 91.06 213 TYR A N 1
ATOM 1643 C CA . TYR A 1 213 ? 3.893 -18.642 0.132 1.00 91.06 213 TYR A CA 1
ATOM 1644 C C . TYR A 1 213 ? 3.200 -17.617 -0.777 1.00 91.06 213 TYR A C 1
ATOM 1646 O O . TYR A 1 213 ? 2.306 -17.988 -1.528 1.00 91.06 213 TYR A O 1
ATOM 1654 N N . GLY A 1 214 ? 3.622 -16.348 -0.744 1.00 89.94 214 GLY A N 1
ATOM 1655 C CA . GLY A 1 214 ? 2.981 -15.265 -1.489 1.00 89.94 214 GLY A CA 1
ATOM 1656 C C . GLY A 1 214 ? 1.806 -14.616 -0.754 1.00 89.94 214 GLY A C 1
ATOM 1657 O O . GLY A 1 214 ? 1.197 -13.699 -1.297 1.00 89.94 214 GLY A O 1
ATOM 1658 N N . GLU A 1 215 ? 1.517 -15.027 0.483 1.00 93.62 215 GLU A N 1
ATOM 1659 C CA . GLU A 1 215 ? 0.392 -14.503 1.259 1.00 93.62 215 GLU A CA 1
ATOM 1660 C C . GLU A 1 215 ? 0.717 -13.112 1.828 1.00 93.62 215 GLU A C 1
ATOM 1662 O O . GLU A 1 215 ? 1.847 -12.875 2.287 1.00 93.62 215 GLU A O 1
ATOM 1667 N N . PRO A 1 216 ? -0.237 -12.163 1.816 1.00 94.56 216 PRO A N 1
ATOM 1668 C CA . PRO A 1 216 ? 0.000 -10.817 2.309 1.00 94.56 216 PRO A CA 1
ATOM 1669 C C . PRO A 1 216 ? 0.127 -10.774 3.837 1.00 94.56 216 PRO A C 1
ATOM 1671 O O . PRO A 1 216 ? -0.583 -11.444 4.583 1.00 94.56 216 PRO A O 1
ATOM 1674 N N . ARG A 1 217 ? 1.027 -9.918 4.324 1.00 96.25 217 ARG A N 1
ATOM 1675 C CA . ARG A 1 217 ? 1.175 -9.596 5.747 1.00 96.25 217 ARG A CA 1
ATOM 1676 C C . ARG A 1 217 ? 1.652 -8.171 5.945 1.00 96.25 217 ARG A C 1
ATOM 1678 O O . ARG A 1 217 ? 2.575 -7.718 5.270 1.00 96.25 217 ARG A O 1
ATOM 1685 N N . THR A 1 218 ? 1.085 -7.478 6.924 1.00 96.50 218 THR A N 1
ATOM 1686 C CA . THR A 1 218 ? 1.529 -6.132 7.299 1.00 96.50 218 THR A CA 1
ATOM 1687 C C . THR A 1 218 ? 2.465 -6.204 8.493 1.00 96.50 218 THR A C 1
ATOM 1689 O O . THR A 1 218 ? 2.114 -6.717 9.552 1.00 96.50 218 THR A O 1
ATOM 1692 N N . LEU A 1 219 ? 3.674 -5.673 8.328 1.00 97.12 219 LEU A N 1
ATOM 1693 C CA . LEU A 1 219 ? 4.678 -5.568 9.379 1.00 97.12 219 LEU A CA 1
ATOM 1694 C C . LEU A 1 219 ? 4.629 -4.173 9.995 1.00 97.12 219 LEU A C 1
ATOM 1696 O O . LEU A 1 219 ? 4.970 -3.191 9.335 1.00 97.12 219 LEU A O 1
ATOM 1700 N N . ILE A 1 220 ? 4.266 -4.086 11.269 1.00 96.88 220 ILE A N 1
ATOM 1701 C CA . ILE A 1 220 ? 4.109 -2.831 12.006 1.00 96.88 220 ILE A CA 1
ATOM 1702 C C . ILE A 1 220 ? 5.225 -2.692 13.031 1.00 96.88 220 ILE A C 1
ATOM 1704 O O . ILE A 1 220 ? 5.542 -3.630 13.761 1.00 96.88 220 ILE A O 1
ATOM 1708 N N . THR A 1 221 ? 5.785 -1.488 13.137 1.00 96.81 221 THR A N 1
ATOM 1709 C CA . THR A 1 221 ? 6.677 -1.137 14.247 1.00 96.81 221 THR A CA 1
ATOM 1710 C C . THR A 1 221 ? 5.944 -0.182 15.194 1.00 96.81 221 THR A C 1
ATOM 1712 O O . THR A 1 221 ? 5.771 0.988 14.843 1.00 96.81 221 THR A O 1
ATOM 1715 N N . PRO A 1 222 ? 5.561 -0.597 16.420 1.00 98.06 222 PRO A N 1
ATOM 1716 C CA . PRO A 1 222 ? 4.883 0.290 17.374 1.00 98.06 222 PRO A CA 1
ATOM 1717 C C . PRO A 1 222 ? 5.646 1.595 17.656 1.00 98.06 222 PRO A C 1
ATOM 1719 O O . PRO A 1 222 ? 5.049 2.662 17.795 1.00 98.06 222 PRO A O 1
ATOM 1722 N N . GLN A 1 223 ? 6.982 1.547 17.669 1.00 97.62 223 GLN A N 1
ATOM 1723 C CA . GLN A 1 223 ? 7.825 2.738 17.806 1.00 97.62 223 GLN A CA 1
ATOM 1724 C C . GLN A 1 223 ? 7.714 3.676 16.595 1.00 97.62 223 GLN A C 1
ATOM 1726 O O . GLN A 1 223 ? 7.750 4.890 16.767 1.00 97.62 223 GLN A O 1
ATOM 1731 N N . ALA A 1 224 ? 7.560 3.153 15.377 1.00 95.88 224 ALA A N 1
ATOM 1732 C CA . ALA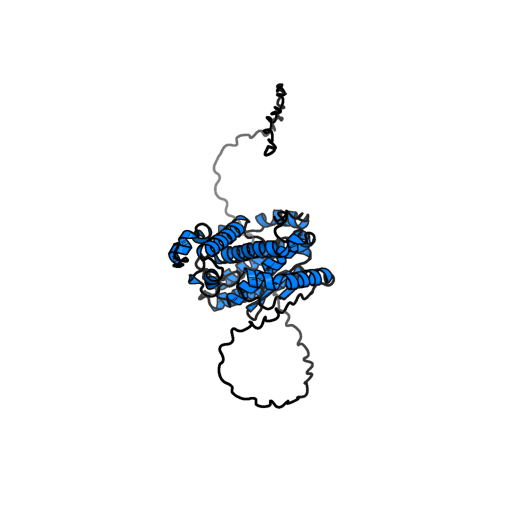 A 1 224 ? 7.369 3.982 14.190 1.00 95.88 224 ALA A CA 1
ATOM 1733 C C . ALA A 1 224 ? 5.973 4.622 14.175 1.00 95.88 224 ALA A C 1
ATOM 1735 O O . ALA A 1 224 ? 5.859 5.811 13.885 1.00 95.88 224 ALA A O 1
ATOM 1736 N N . LEU A 1 225 ? 4.927 3.901 14.601 1.00 96.06 225 LEU A N 1
ATOM 1737 C CA . LEU A 1 225 ? 3.597 4.487 14.840 1.00 96.06 225 LEU A CA 1
ATOM 1738 C C . LEU A 1 225 ? 3.650 5.629 15.867 1.00 96.06 225 LEU A C 1
ATOM 1740 O O . LEU A 1 225 ? 3.026 6.671 15.678 1.00 96.06 225 LEU A O 1
ATOM 1744 N N . HIS A 1 226 ? 4.434 5.470 16.936 1.00 96.62 226 HIS A N 1
ATOM 1745 C CA . HIS A 1 226 ? 4.699 6.554 17.883 1.00 96.62 226 HIS A CA 1
ATOM 1746 C C . HIS A 1 226 ? 5.420 7.730 17.209 1.00 96.62 226 HIS A C 1
ATOM 1748 O O . HIS A 1 226 ? 5.006 8.880 17.347 1.00 96.62 226 HIS A O 1
ATOM 1754 N N . HIS A 1 227 ? 6.495 7.468 16.461 1.00 95.88 227 HIS A N 1
ATOM 1755 C CA . HIS A 1 227 ? 7.302 8.530 15.866 1.00 95.88 227 HIS A CA 1
ATOM 1756 C C . HIS A 1 227 ? 6.558 9.337 14.805 1.00 95.88 227 HIS A C 1
ATOM 1758 O O . HIS A 1 227 ? 6.754 10.554 14.724 1.00 95.88 227 HIS A O 1
ATOM 1764 N N . THR A 1 228 ? 5.699 8.665 14.047 1.00 93.69 228 THR A N 1
ATOM 1765 C CA . THR A 1 228 ? 4.788 9.251 13.067 1.00 93.69 228 THR A CA 1
ATOM 1766 C C . THR A 1 228 ? 3.573 9.915 13.719 1.00 93.69 228 THR A C 1
ATOM 1768 O O . THR A 1 228 ? 2.848 10.613 13.028 1.00 93.69 228 THR A O 1
ATOM 1771 N N . GLY A 1 229 ? 3.324 9.743 15.017 1.00 94.12 229 GLY A N 1
ATOM 1772 C CA . GLY A 1 229 ? 2.145 10.293 15.695 1.00 94.12 229 GLY A CA 1
ATOM 1773 C C . GLY A 1 229 ? 0.852 9.499 15.466 1.00 94.12 229 GLY A C 1
ATOM 1774 O O . GLY A 1 229 ? -0.110 9.710 16.197 1.00 94.12 229 GLY A O 1
ATOM 1775 N N . VAL A 1 230 ? 0.845 8.535 14.535 1.00 94.62 230 VAL A N 1
ATOM 1776 C CA . VAL A 1 230 ? -0.317 7.681 14.219 1.00 94.62 230 VAL A CA 1
ATOM 1777 C C . VAL A 1 230 ? -0.797 6.909 15.449 1.00 94.62 230 VAL A C 1
ATOM 1779 O O . VAL A 1 230 ? -1.992 6.729 15.630 1.00 94.62 230 VAL A O 1
ATOM 1782 N N . ARG A 1 231 ? 0.111 6.511 16.354 1.00 95.75 231 ARG A N 1
ATOM 1783 C CA . ARG A 1 231 ? -0.252 5.775 17.581 1.00 95.75 231 ARG A CA 1
ATOM 1784 C C . ARG A 1 231 ? -1.274 6.509 18.460 1.00 95.75 231 ARG A C 1
ATOM 1786 O O . ARG A 1 231 ? -1.999 5.845 19.198 1.00 95.75 231 ARG A O 1
ATOM 1793 N N . TYR A 1 232 ? -1.264 7.840 18.447 1.00 94.94 232 TYR A N 1
ATOM 1794 C CA . TYR A 1 232 ? -2.023 8.675 19.384 1.00 94.94 232 TYR A CA 1
ATOM 1795 C C . TYR A 1 232 ? -3.260 9.320 18.770 1.00 94.94 232 TYR A C 1
ATOM 1797 O O . TYR A 1 232 ? -4.012 9.984 19.477 1.00 94.94 232 TYR A O 1
ATOM 1805 N N . ASP A 1 233 ? -3.464 9.133 17.472 1.00 93.81 233 ASP A N 1
ATOM 1806 C CA . ASP A 1 233 ? -4.634 9.614 16.760 1.00 93.81 233 ASP A CA 1
ATOM 1807 C C . ASP A 1 233 ? -5.412 8.395 16.262 1.00 93.81 233 ASP A C 1
ATOM 1809 O O . ASP A 1 233 ? -4.993 7.705 15.331 1.00 93.81 233 ASP A O 1
ATOM 1813 N N . ARG A 1 234 ? -6.531 8.093 16.931 1.00 94.44 234 ARG A N 1
ATOM 1814 C CA . ARG A 1 234 ? -7.339 6.901 16.641 1.00 94.44 234 ARG A CA 1
ATOM 1815 C C . ARG A 1 234 ? -7.840 6.896 15.196 1.00 94.44 234 ARG A C 1
ATOM 1817 O O . ARG A 1 234 ? -7.861 5.844 14.565 1.00 94.44 234 ARG A O 1
ATOM 1824 N N . THR A 1 235 ? -8.204 8.061 14.662 1.00 92.75 235 THR A N 1
ATOM 1825 C CA . THR A 1 235 ? -8.651 8.201 13.274 1.00 92.75 235 THR A CA 1
ATOM 1826 C C . THR A 1 235 ? -7.513 7.878 12.311 1.00 92.75 235 THR A C 1
ATOM 1828 O O . THR A 1 235 ? -7.709 7.106 11.374 1.00 92.75 235 THR A O 1
ATOM 1831 N N . ALA A 1 236 ? -6.308 8.397 12.558 1.00 92.62 236 ALA A N 1
ATOM 1832 C CA . ALA A 1 236 ? -5.133 8.074 11.753 1.00 92.62 236 ALA A CA 1
ATOM 1833 C C . ALA A 1 236 ? -4.757 6.585 11.834 1.00 92.62 236 ALA A C 1
ATOM 1835 O O . ALA A 1 236 ? -4.377 6.004 10.819 1.00 92.62 236 ALA A O 1
ATOM 1836 N N . LEU A 1 237 ? -4.879 5.958 13.011 1.00 95.69 237 LEU A N 1
ATOM 1837 C CA . LEU A 1 237 ? -4.615 4.527 13.180 1.00 95.69 237 LEU A CA 1
ATOM 1838 C C . LEU A 1 237 ? -5.610 3.669 12.391 1.00 95.69 237 LEU A C 1
ATOM 1840 O O . LEU A 1 237 ? -5.182 2.767 11.679 1.00 95.69 237 LEU A O 1
ATOM 1844 N N . ILE A 1 238 ? -6.910 3.973 12.472 1.00 95.50 238 ILE A N 1
ATOM 1845 C CA . ILE A 1 238 ? -7.949 3.264 11.709 1.00 95.50 238 ILE A CA 1
ATOM 1846 C C . ILE A 1 238 ? -7.671 3.359 10.212 1.00 95.50 238 ILE A C 1
ATOM 1848 O O . ILE A 1 238 ? -7.638 2.339 9.532 1.00 95.50 238 ILE A O 1
ATOM 1852 N N . ARG A 1 239 ? -7.404 4.568 9.711 1.00 94.44 239 ARG A N 1
ATOM 1853 C CA . ARG A 1 239 ? -7.073 4.801 8.299 1.00 94.44 239 ARG A CA 1
ATOM 1854 C C . ARG A 1 239 ? -5.859 3.987 7.861 1.00 94.44 239 ARG A C 1
ATOM 1856 O O . ARG A 1 239 ? -5.946 3.238 6.898 1.00 94.44 239 ARG A O 1
ATOM 1863 N N . PHE A 1 240 ? -4.778 4.026 8.640 1.00 95.44 240 PHE A N 1
ATOM 1864 C CA . PHE A 1 240 ? -3.587 3.220 8.377 1.00 95.44 240 PHE A CA 1
ATOM 1865 C C . PHE A 1 240 ? -3.884 1.710 8.314 1.00 95.44 240 PHE A C 1
ATOM 1867 O O . PHE A 1 240 ? -3.413 1.035 7.399 1.00 95.44 240 PHE A O 1
ATOM 1874 N N . VAL A 1 241 ? -4.661 1.173 9.263 1.00 97.38 241 VAL A N 1
ATOM 1875 C CA . VAL A 1 241 ? -5.022 -0.255 9.298 1.00 97.38 241 VAL A CA 1
ATOM 1876 C C . VAL A 1 241 ? -5.898 -0.633 8.103 1.00 97.38 241 VAL A C 1
ATOM 1878 O O . VAL A 1 241 ? -5.634 -1.646 7.460 1.00 97.38 241 VAL A O 1
ATOM 1881 N N . VAL A 1 242 ? -6.882 0.200 7.756 1.00 96.88 242 VAL A N 1
ATOM 1882 C CA . VAL A 1 242 ? -7.745 0.004 6.583 1.00 96.88 242 VAL A CA 1
ATOM 1883 C C . VAL A 1 242 ? -6.929 0.031 5.293 1.00 96.88 242 VAL A C 1
ATOM 1885 O O . VAL A 1 242 ? -7.037 -0.891 4.490 1.00 96.88 242 VAL A O 1
ATOM 1888 N N . HIS A 1 243 ? -6.067 1.033 5.106 1.00 95.88 243 HIS A N 1
ATOM 1889 C CA . HIS A 1 243 ? -5.181 1.144 3.941 1.00 95.88 243 HIS A CA 1
ATOM 1890 C C . HIS A 1 243 ? -4.305 -0.103 3.788 1.00 95.88 243 HIS A C 1
ATOM 1892 O O . HIS A 1 243 ? -4.203 -0.681 2.706 1.00 95.88 243 HIS A O 1
ATOM 1898 N N . ALA A 1 244 ? -3.712 -0.569 4.890 1.00 96.19 244 ALA A N 1
ATOM 1899 C CA . ALA A 1 244 ? -2.945 -1.806 4.904 1.00 96.19 244 ALA A CA 1
ATOM 1900 C C . ALA A 1 244 ? -3.809 -3.036 4.573 1.00 96.19 244 ALA A C 1
ATOM 1902 O O . ALA A 1 244 ? -3.356 -3.885 3.810 1.00 96.19 244 ALA A O 1
ATOM 1903 N N . GLY A 1 245 ? -5.046 -3.116 5.074 1.00 96.75 245 GLY A N 1
ATOM 1904 C CA . GLY A 1 245 ? -5.998 -4.185 4.753 1.00 96.75 245 GLY A CA 1
ATOM 1905 C C . GLY A 1 245 ? -6.395 -4.210 3.273 1.00 96.75 245 GLY A C 1
ATOM 1906 O O . GLY A 1 245 ? -6.467 -5.280 2.674 1.00 96.75 245 GLY A O 1
ATOM 1907 N N . VAL A 1 246 ? -6.544 -3.045 2.635 1.00 96.69 246 VAL A N 1
ATOM 1908 C CA . VAL A 1 246 ? -6.786 -2.962 1.183 1.00 96.69 246 VAL A CA 1
ATOM 1909 C C . VAL A 1 246 ? -5.602 -3.527 0.398 1.00 96.69 246 VAL A C 1
ATOM 1911 O O . VAL A 1 246 ? -5.810 -4.240 -0.581 1.00 96.69 246 VAL A O 1
ATOM 1914 N N . HIS A 1 247 ? -4.360 -3.298 0.839 1.00 95.38 247 HIS A N 1
ATOM 1915 C CA . HIS A 1 247 ? -3.204 -3.942 0.209 1.00 95.38 247 HIS A CA 1
ATOM 1916 C C . HIS A 1 247 ? -3.247 -5.473 0.302 1.00 95.38 247 HIS A C 1
ATOM 1918 O O . HIS A 1 247 ? -2.798 -6.132 -0.633 1.00 95.38 247 HIS A O 1
ATOM 1924 N N . HIS A 1 248 ? -3.800 -6.057 1.372 1.00 96.19 248 HIS A N 1
ATOM 1925 C CA . HIS A 1 248 ? -3.978 -7.515 1.440 1.00 96.19 248 HIS A CA 1
ATOM 1926 C C . HIS A 1 248 ? -4.942 -7.990 0.356 1.00 96.19 248 HIS A C 1
ATOM 1928 O O . HIS A 1 248 ? -4.603 -8.903 -0.392 1.00 96.19 248 HIS A O 1
ATOM 1934 N N . ALA A 1 249 ? -6.092 -7.326 0.217 1.00 96.38 249 ALA A N 1
ATOM 1935 C CA . ALA A 1 249 ? -7.072 -7.644 -0.819 1.00 96.38 249 ALA A CA 1
ATOM 1936 C C . ALA A 1 249 ? -6.495 -7.487 -2.237 1.00 96.38 249 ALA A C 1
ATOM 1938 O O . ALA A 1 249 ? -6.686 -8.363 -3.074 1.00 96.38 249 ALA A O 1
ATOM 1939 N N . GLN A 1 250 ? -5.717 -6.429 -2.495 1.00 95.25 250 GLN A N 1
ATOM 1940 C CA . GLN A 1 250 ? -5.032 -6.226 -3.779 1.00 95.25 250 GLN A CA 1
ATOM 1941 C C . GLN A 1 250 ? -4.039 -7.349 -4.099 1.00 95.25 250 GLN A C 1
ATOM 1943 O O . GLN A 1 250 ? -4.017 -7.842 -5.222 1.00 95.25 250 GLN A O 1
ATOM 1948 N N . ILE A 1 251 ? -3.211 -7.747 -3.127 1.00 93.00 251 ILE A N 1
ATOM 1949 C CA . ILE A 1 251 ? -2.211 -8.812 -3.304 1.00 93.00 251 ILE A CA 1
ATOM 1950 C C . ILE A 1 251 ? -2.900 -10.159 -3.545 1.00 93.00 251 ILE A C 1
ATOM 1952 O O . ILE A 1 251 ? -2.512 -10.891 -4.454 1.00 93.00 251 ILE A O 1
ATOM 1956 N N . ALA A 1 252 ? -3.940 -10.471 -2.768 1.00 93.94 252 ALA A N 1
ATOM 1957 C CA . ALA A 1 252 ? -4.705 -11.701 -2.934 1.00 93.94 252 ALA A CA 1
ATOM 1958 C C . ALA A 1 252 ? -5.418 -11.747 -4.295 1.00 93.94 252 ALA A C 1
ATOM 1960 O O . ALA A 1 252 ? -5.323 -12.745 -5.005 1.00 93.94 252 ALA A O 1
ATOM 1961 N N . ALA A 1 253 ? -6.066 -10.648 -4.695 1.00 94.94 253 ALA A N 1
ATOM 1962 C CA . ALA A 1 253 ? -6.732 -10.535 -5.990 1.00 94.94 253 ALA A CA 1
ATOM 1963 C C . ALA A 1 253 ? -5.750 -10.595 -7.165 1.00 94.94 253 ALA A C 1
ATOM 1965 O O . ALA A 1 253 ? -6.112 -11.081 -8.237 1.00 94.94 253 ALA A O 1
ATOM 1966 N N . SER A 1 254 ? -4.513 -10.120 -6.976 1.00 92.06 254 SER A N 1
ATOM 1967 C CA . SER A 1 254 ? -3.521 -10.150 -8.043 1.00 92.06 254 SER A CA 1
ATOM 1968 C C . SER A 1 254 ? -2.889 -11.515 -8.246 1.00 92.06 254 SER A C 1
ATOM 1970 O O . SER A 1 254 ? -2.391 -11.796 -9.330 1.00 92.06 254 SER A O 1
ATOM 1972 N N . THR A 1 255 ? -2.890 -12.406 -7.253 1.00 87.25 255 THR A N 1
ATOM 1973 C CA . THR A 1 255 ? -2.190 -13.705 -7.340 1.00 87.25 255 THR A CA 1
ATOM 1974 C C . THR A 1 255 ? -0.723 -13.564 -7.797 1.00 87.25 255 THR A C 1
ATOM 1976 O O . THR A 1 255 ? -0.155 -14.456 -8.422 1.00 87.25 255 THR A O 1
ATOM 1979 N N . GLY A 1 256 ? -0.105 -12.407 -7.518 1.00 79.06 256 GLY A N 1
ATOM 1980 C CA . GLY A 1 256 ? 1.260 -12.068 -7.931 1.00 79.06 256 GLY A CA 1
ATOM 1981 C C . GLY A 1 256 ? 1.413 -11.434 -9.323 1.00 79.06 256 GLY A C 1
ATOM 1982 O O . GLY A 1 256 ? 2.532 -11.067 -9.678 1.00 79.06 256 GLY A O 1
ATOM 1983 N N . THR A 1 257 ? 0.341 -11.248 -10.104 1.00 78.81 257 THR A N 1
ATOM 1984 C CA . THR A 1 257 ? 0.392 -10.602 -11.438 1.00 78.81 257 THR A CA 1
ATOM 1985 C C . THR A 1 257 ? 0.785 -9.124 -11.352 1.00 78.81 257 THR A C 1
ATOM 1987 O O . THR A 1 257 ? 1.593 -8.636 -12.144 1.00 78.81 257 THR A O 1
ATOM 1990 N N . LEU A 1 258 ? 0.255 -8.423 -10.347 1.00 77.00 258 LEU A N 1
ATOM 1991 C CA . LEU A 1 258 ? 0.676 -7.103 -9.903 1.00 77.00 258 LEU A CA 1
ATOM 1992 C C . LEU A 1 258 ? 1.367 -7.289 -8.553 1.00 77.00 258 LEU A C 1
ATOM 1994 O O . LEU A 1 258 ? 0.708 -7.200 -7.510 1.00 77.00 258 LEU A O 1
ATOM 1998 N N . PRO A 1 259 ? 2.676 -7.608 -8.543 1.00 64.81 259 PRO A N 1
ATOM 1999 C CA . PRO A 1 259 ? 3.367 -7.756 -7.284 1.00 64.81 259 PRO A CA 1
ATOM 2000 C C . PRO A 1 259 ? 3.375 -6.396 -6.583 1.00 64.81 259 PRO A C 1
ATOM 2002 O O . PRO A 1 259 ? 3.632 -5.378 -7.250 1.00 64.81 259 PRO A O 1
ATOM 2005 N N . PRO A 1 260 ? 3.158 -6.356 -5.250 1.00 63.19 260 PRO A N 1
ATOM 2006 C CA . PRO A 1 260 ? 3.489 -5.163 -4.485 1.00 63.19 260 PRO A CA 1
ATOM 2007 C C . PRO A 1 260 ? 4.938 -4.816 -4.835 1.00 63.19 260 PRO A C 1
ATOM 2009 O O . PRO A 1 260 ? 5.717 -5.737 -5.053 1.00 63.19 260 PRO A O 1
ATOM 2012 N N . PRO A 1 261 ? 5.338 -3.548 -4.976 1.00 56.56 261 PRO A N 1
ATOM 2013 C CA . PRO A 1 261 ? 6.711 -3.243 -5.364 1.00 56.56 261 PRO A CA 1
ATOM 2014 C C . PRO A 1 261 ? 7.711 -3.750 -4.299 1.00 56.56 261 PRO A C 1
ATOM 2016 O O . PRO A 1 261 ? 7.696 -3.222 -3.187 1.00 56.56 261 PRO A O 1
ATOM 2019 N N . PRO A 1 262 ? 8.642 -4.672 -4.630 1.00 57.19 262 PRO A N 1
ATOM 2020 C CA . PRO A 1 262 ? 10.015 -4.503 -4.187 1.00 57.19 262 PRO A CA 1
ATOM 2021 C C . PRO A 1 262 ? 10.956 -4.267 -5.352 1.00 57.19 262 PRO A C 1
ATOM 2023 O O . PRO A 1 262 ? 10.605 -4.295 -6.528 1.00 57.19 262 PRO A O 1
ATOM 2026 N N . ILE A 1 263 ? 12.183 -4.032 -4.914 1.00 52.59 263 ILE A N 1
ATOM 2027 C CA . ILE A 1 263 ? 13.460 -3.991 -5.608 1.00 52.59 263 ILE A CA 1
ATOM 2028 C C . ILE A 1 263 ? 13.482 -5.020 -6.734 1.00 52.59 263 ILE A C 1
ATOM 2030 O O . ILE A 1 263 ? 13.795 -6.181 -6.491 1.00 52.59 263 ILE A O 1
ATOM 2034 N N . ARG A 1 264 ? 13.151 -4.591 -7.956 1.00 56.66 264 ARG A N 1
ATOM 2035 C CA . ARG A 1 264 ? 13.176 -5.490 -9.110 1.00 56.66 264 ARG A CA 1
ATOM 2036 C C . ARG A 1 264 ? 14.568 -5.576 -9.707 1.00 56.66 264 ARG A C 1
ATOM 2038 O O . ARG A 1 264 ? 15.245 -4.555 -9.867 1.00 56.66 264 ARG A O 1
ATOM 2045 N N . ALA A 1 265 ? 15.004 -6.788 -10.047 1.00 49.16 265 ALA A N 1
ATOM 2046 C CA . ALA A 1 265 ? 16.359 -6.995 -10.560 1.00 49.16 265 ALA A CA 1
ATOM 2047 C C . ALA A 1 265 ? 16.581 -6.352 -11.934 1.00 49.16 265 ALA A C 1
ATOM 2049 O O . ALA A 1 265 ? 17.664 -5.852 -12.250 1.00 49.16 265 ALA A O 1
ATOM 2050 N N . ALA A 1 266 ? 15.525 -6.333 -12.736 1.00 46.56 266 ALA A N 1
ATOM 2051 C CA . ALA A 1 266 ? 15.504 -5.791 -14.077 1.00 46.56 266 ALA A CA 1
ATOM 2052 C C . ALA A 1 266 ? 14.219 -4.981 -14.275 1.00 46.56 266 ALA A C 1
ATOM 2054 O O . ALA A 1 266 ? 13.192 -5.284 -13.669 1.00 46.56 266 ALA A O 1
ATOM 2055 N N . ALA A 1 267 ? 14.287 -3.976 -15.149 1.00 46.91 267 ALA A N 1
ATOM 2056 C CA . ALA A 1 267 ? 13.196 -3.141 -15.653 1.00 46.91 267 ALA A CA 1
ATOM 2057 C C . ALA A 1 267 ? 12.131 -3.950 -16.436 1.00 46.91 267 ALA A C 1
ATOM 2059 O O . ALA A 1 267 ? 11.855 -3.699 -17.602 1.00 46.91 267 ALA A O 1
ATOM 2060 N N . ARG A 1 268 ? 11.589 -5.008 -15.819 1.00 44.88 268 ARG A N 1
ATOM 2061 C CA . ARG A 1 268 ? 10.590 -5.925 -16.388 1.00 44.88 268 ARG A CA 1
ATOM 2062 C C . ARG A 1 268 ? 9.155 -5.555 -16.038 1.00 44.88 268 ARG A C 1
ATOM 2064 O O . ARG A 1 268 ? 8.230 -6.166 -16.554 1.00 44.88 268 ARG A O 1
ATOM 2071 N N . VAL A 1 269 ? 8.954 -4.542 -15.201 1.00 46.69 269 VAL A N 1
ATOM 2072 C CA . VAL A 1 269 ? 7.738 -3.730 -15.324 1.00 46.69 269 VAL A CA 1
ATOM 2073 C C . VAL A 1 269 ? 7.986 -2.852 -16.527 1.00 46.69 269 VAL A C 1
ATOM 2075 O O . VAL A 1 269 ? 9.087 -2.308 -16.613 1.00 46.69 269 VAL A O 1
ATOM 2078 N N . HIS A 1 270 ? 7.006 -2.717 -17.425 1.00 51.97 270 HIS A N 1
ATOM 2079 C CA . HIS A 1 270 ? 7.022 -1.648 -18.420 1.00 51.97 270 HIS A CA 1
ATOM 2080 C C . HIS A 1 270 ? 7.601 -0.405 -17.749 1.00 51.97 270 HIS A C 1
ATOM 2082 O O . HIS A 1 270 ? 7.097 -0.024 -16.691 1.00 51.97 270 HIS A O 1
ATOM 2088 N N . GLU A 1 271 ? 8.690 0.154 -18.285 1.00 53.56 271 GLU A N 1
ATOM 2089 C CA . GLU A 1 271 ? 9.408 1.276 -17.655 1.00 53.56 271 GLU A CA 1
ATOM 2090 C C . GLU A 1 271 ? 8.470 2.450 -17.327 1.00 53.56 271 GLU A C 1
ATOM 2092 O O . GLU A 1 271 ? 8.784 3.280 -16.480 1.00 53.56 271 GLU A O 1
ATOM 2097 N N . ASP A 1 272 ? 7.280 2.451 -17.932 1.00 60.41 272 ASP A N 1
ATOM 2098 C CA . ASP A 1 272 ? 6.231 3.436 -17.754 1.00 60.41 272 ASP A CA 1
ATOM 2099 C C . ASP A 1 272 ? 5.001 2.978 -16.939 1.00 60.41 272 ASP A C 1
ATOM 2101 O O . ASP A 1 272 ? 4.034 3.729 -16.829 1.00 60.41 272 ASP A O 1
ATOM 2105 N N . SER A 1 273 ? 4.979 1.766 -16.364 1.00 70.38 273 SER A N 1
ATOM 2106 C CA . SER A 1 273 ? 3.830 1.308 -15.565 1.00 70.38 273 SER A CA 1
ATOM 2107 C C . SER A 1 273 ? 3.744 2.108 -14.265 1.00 70.38 273 SER A C 1
ATOM 2109 O O . SER A 1 273 ? 4.682 2.110 -13.459 1.00 70.38 273 SER A O 1
ATOM 2111 N N . ALA A 1 274 ? 2.576 2.676 -13.993 1.00 87.06 274 ALA A N 1
ATOM 2112 C CA . ALA A 1 274 ? 2.288 3.363 -12.746 1.00 87.06 274 ALA A CA 1
ATOM 2113 C C . ALA A 1 274 ? 1.726 2.416 -11.676 1.00 87.06 274 ALA A C 1
ATOM 2115 O O . ALA A 1 274 ? 0.982 2.849 -10.801 1.00 87.06 274 ALA A O 1
ATOM 2116 N N . THR A 1 275 ? 2.080 1.123 -11.719 1.00 85.25 275 THR A N 1
ATOM 2117 C CA . THR A 1 275 ? 1.536 0.072 -10.832 1.00 85.25 275 THR A CA 1
ATOM 2118 C C . THR A 1 275 ? 1.570 0.480 -9.360 1.00 85.25 275 THR A C 1
ATOM 2120 O O . THR A 1 275 ? 0.597 0.309 -8.634 1.00 85.25 275 THR A O 1
ATOM 2123 N N . ARG A 1 276 ? 2.675 1.082 -8.908 1.00 84.75 276 ARG A N 1
ATOM 2124 C CA . ARG A 1 276 ? 2.790 1.561 -7.528 1.00 84.75 276 ARG A CA 1
ATOM 2125 C C . ARG A 1 276 ? 1.795 2.685 -7.218 1.00 84.75 276 ARG A C 1
ATOM 2127 O O . ARG A 1 276 ? 1.148 2.650 -6.177 1.00 84.75 276 ARG A O 1
ATOM 2134 N N . THR A 1 277 ? 1.699 3.672 -8.103 1.00 88.44 277 THR A N 1
ATOM 2135 C CA . THR A 1 277 ? 0.780 4.811 -7.982 1.00 88.44 277 THR A CA 1
ATOM 2136 C C . THR A 1 277 ? -0.673 4.342 -7.993 1.00 88.44 277 THR A C 1
ATOM 2138 O O . THR A 1 277 ? -1.459 4.782 -7.162 1.00 88.44 277 THR A O 1
ATOM 2141 N N . LEU A 1 278 ? -1.005 3.373 -8.852 1.00 92.50 278 LEU A N 1
ATOM 2142 C CA . LEU A 1 278 ? -2.297 2.690 -8.875 1.00 92.50 278 LEU A CA 1
ATOM 2143 C C . LEU A 1 278 ? -2.598 1.997 -7.538 1.00 92.50 278 LEU A C 1
ATOM 2145 O O . LEU A 1 278 ? -3.660 2.225 -6.967 1.00 92.50 278 LEU A O 1
ATOM 2149 N N . MET A 1 279 ? -1.691 1.150 -7.036 1.00 91.69 279 MET A N 1
ATOM 2150 C CA . MET A 1 279 ? -1.919 0.392 -5.798 1.00 91.69 279 MET A CA 1
ATOM 2151 C C . MET A 1 279 ? -2.152 1.317 -4.600 1.00 91.69 279 MET A C 1
ATOM 2153 O O . MET A 1 279 ? -3.122 1.135 -3.865 1.00 91.69 279 MET A O 1
ATOM 2157 N N . GLU A 1 280 ? -1.293 2.325 -4.427 1.00 90.06 280 GLU A N 1
ATOM 2158 C CA . GLU A 1 280 ? -1.419 3.331 -3.365 1.00 90.06 280 GLU A CA 1
ATOM 2159 C C . GLU A 1 280 ? -2.665 4.202 -3.547 1.00 90.06 280 GLU A C 1
ATOM 2161 O O . GLU A 1 280 ? -3.337 4.518 -2.567 1.00 90.06 280 GLU A O 1
ATOM 2166 N N . GLY A 1 281 ? -2.989 4.568 -4.788 1.00 93.50 281 GLY A N 1
ATOM 2167 C 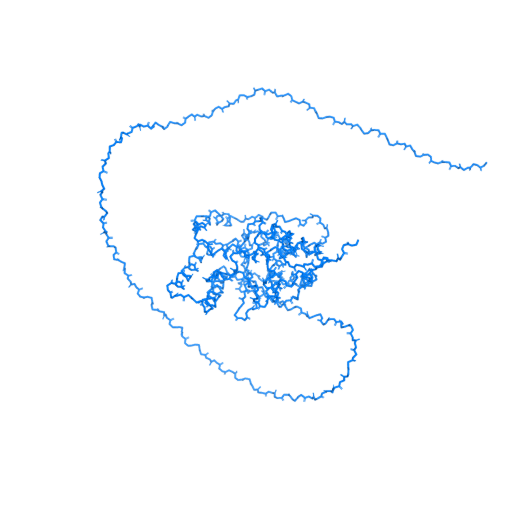CA . GLY A 1 281 ? -4.172 5.344 -5.137 1.00 93.50 281 GLY A CA 1
ATOM 2168 C C . GLY A 1 281 ? -5.469 4.612 -4.812 1.00 93.50 281 GLY A C 1
ATOM 2169 O O . GLY A 1 281 ? -6.330 5.166 -4.138 1.00 93.50 281 GLY A O 1
ATOM 2170 N N . HIS A 1 282 ? -5.580 3.340 -5.203 1.00 95.88 282 HIS A N 1
ATOM 2171 C CA . HIS A 1 282 ? -6.735 2.503 -4.877 1.00 95.88 282 HIS A CA 1
ATOM 2172 C C . HIS A 1 282 ? -6.864 2.267 -3.370 1.00 95.88 282 HIS A C 1
ATOM 2174 O O . HIS A 1 282 ? -7.961 2.385 -2.830 1.00 95.88 282 HIS A O 1
ATOM 2180 N N . ALA A 1 283 ? -5.756 1.995 -2.671 1.00 94.19 283 ALA A N 1
ATOM 2181 C CA . ALA A 1 283 ? -5.772 1.858 -1.215 1.00 94.19 283 ALA A CA 1
ATOM 2182 C C . ALA A 1 283 ? -6.210 3.159 -0.523 1.00 94.19 283 ALA A C 1
ATOM 2184 O O . ALA A 1 283 ? -7.062 3.117 0.360 1.00 94.19 283 ALA A O 1
ATOM 2185 N N . THR A 1 284 ? -5.732 4.313 -0.997 1.00 93.56 284 THR A N 1
ATOM 2186 C CA . THR A 1 284 ? -6.132 5.638 -0.497 1.00 93.56 284 THR A CA 1
ATOM 2187 C C . THR A 1 284 ? -7.610 5.930 -0.779 1.00 93.56 284 THR A C 1
ATOM 2189 O O . THR A 1 284 ? -8.324 6.422 0.094 1.00 93.56 284 THR A O 1
ATOM 2192 N N . TRP A 1 285 ? -8.093 5.626 -1.986 1.00 96.19 285 TRP A N 1
ATOM 2193 C CA . TRP A 1 285 ? -9.498 5.775 -2.365 1.00 96.19 285 TRP A CA 1
ATOM 2194 C C . TRP A 1 285 ? -10.405 4.916 -1.474 1.00 96.19 285 TRP A C 1
ATOM 2196 O O . TRP A 1 285 ? -11.346 5.429 -0.866 1.00 96.19 285 TRP A O 1
ATOM 2206 N N . ALA A 1 286 ? -10.080 3.631 -1.327 1.00 96.50 286 ALA A N 1
ATOM 2207 C CA . ALA A 1 286 ? -10.841 2.701 -0.504 1.00 96.50 286 ALA A CA 1
ATOM 2208 C C . ALA A 1 286 ? -10.798 3.098 0.978 1.00 96.50 286 ALA A C 1
ATOM 2210 O O . ALA A 1 286 ? -11.837 3.118 1.632 1.00 96.50 286 ALA A O 1
ATOM 2211 N N . GLU A 1 287 ? -9.634 3.510 1.491 1.00 95.12 287 GLU A N 1
ATOM 2212 C CA . GLU A 1 287 ? -9.479 4.061 2.841 1.00 95.12 287 GLU A CA 1
ATOM 2213 C C . GLU A 1 287 ? -10.451 5.223 3.082 1.00 95.12 287 GLU A C 1
ATOM 2215 O O . GLU A 1 287 ? -11.137 5.248 4.102 1.00 95.12 287 GLU A O 1
ATOM 2220 N N . GLN A 1 288 ? -10.553 6.170 2.144 1.00 93.69 288 GLN A N 1
ATOM 2221 C CA . GLN A 1 288 ? -11.463 7.312 2.266 1.00 93.69 288 GLN A CA 1
ATOM 2222 C C . GLN A 1 288 ? -12.936 6.884 2.298 1.00 93.69 288 GLN A C 1
ATOM 2224 O O . GLN A 1 288 ? -13.700 7.410 3.111 1.00 93.69 288 GLN A O 1
ATOM 2229 N N . LYS A 1 289 ? -13.340 5.937 1.441 1.00 95.38 289 LYS A N 1
ATOM 2230 C CA . LYS A 1 289 ? -14.718 5.421 1.396 1.00 95.38 289 LYS A CA 1
ATOM 2231 C C . LYS A 1 289 ? -15.065 4.634 2.662 1.00 95.38 289 LYS A C 1
ATOM 2233 O O . LYS A 1 289 ? -16.084 4.926 3.285 1.00 95.38 289 LYS A O 1
ATOM 2238 N N . VAL A 1 290 ? -14.193 3.717 3.090 1.00 95.00 290 VAL A N 1
ATOM 2239 C CA . VAL A 1 290 ? -14.361 2.932 4.324 1.00 95.00 290 VAL A CA 1
ATOM 2240 C C . VAL A 1 290 ? -14.386 3.847 5.543 1.00 95.00 290 VAL A C 1
ATOM 2242 O O . VAL A 1 290 ? -15.276 3.712 6.373 1.00 95.00 290 VAL A O 1
ATOM 2245 N N . ALA A 1 291 ? -13.477 4.821 5.650 1.00 92.00 291 ALA A N 1
ATOM 2246 C CA . ALA A 1 291 ? -13.484 5.780 6.754 1.00 92.00 291 ALA A CA 1
ATOM 2247 C C . ALA A 1 291 ? -14.779 6.610 6.781 1.00 92.00 291 ALA A C 1
ATOM 2249 O O . ALA A 1 291 ? -15.347 6.824 7.850 1.00 92.00 291 ALA A O 1
ATOM 2250 N N . GLY A 1 292 ? -15.275 7.046 5.618 1.00 93.19 292 GLY A N 1
ATOM 2251 C CA . GLY A 1 292 ? -16.551 7.758 5.512 1.00 93.19 292 GLY A CA 1
ATOM 2252 C C . GLY A 1 292 ? -17.749 6.920 5.969 1.00 93.19 292 GLY A C 1
ATOM 2253 O O . GLY A 1 292 ? -18.616 7.434 6.673 1.00 93.19 292 GLY A O 1
ATOM 2254 N N . ALA A 1 293 ? -17.779 5.631 5.623 1.00 94.12 293 ALA A N 1
ATOM 2255 C CA . ALA A 1 293 ? -18.804 4.703 6.097 1.00 94.12 293 ALA A CA 1
ATOM 2256 C C . ALA A 1 293 ? -18.673 4.433 7.607 1.00 94.12 293 ALA A C 1
ATOM 2258 O O . ALA A 1 293 ? -19.650 4.526 8.346 1.00 94.12 293 ALA A O 1
ATOM 2259 N N . TYR A 1 294 ? -17.451 4.172 8.073 1.00 93.94 294 TYR A N 1
ATOM 2260 C CA . TYR A 1 294 ? -17.146 3.780 9.446 1.00 93.94 294 TYR A CA 1
ATOM 2261 C C . TYR A 1 294 ? -17.407 4.897 10.466 1.00 93.94 294 TYR A C 1
ATOM 2263 O O . TYR A 1 294 ? -17.998 4.665 11.519 1.00 93.94 294 TYR A O 1
ATOM 2271 N N . PHE A 1 295 ? -16.985 6.128 10.168 1.00 91.00 295 PHE A N 1
ATOM 2272 C CA . PHE A 1 295 ? -17.166 7.269 11.068 1.00 91.00 295 PHE A CA 1
ATOM 2273 C C . PHE A 1 295 ? -18.455 8.072 10.796 1.00 91.00 295 PHE A C 1
ATOM 2275 O O . PHE A 1 295 ? -18.703 9.084 11.459 1.00 91.00 295 PHE A O 1
ATOM 2282 N N . GLY A 1 296 ? -19.258 7.668 9.806 1.00 88.31 296 GLY A N 1
ATOM 2283 C CA . GLY A 1 296 ? -20.409 8.421 9.300 1.00 88.31 296 GLY A CA 1
ATOM 2284 C C . GLY A 1 296 ? -20.017 9.676 8.504 1.00 88.31 296 GLY A C 1
ATOM 2285 O O . GLY A 1 296 ? -18.858 10.060 8.446 1.00 88.31 296 GLY A O 1
ATOM 2286 N N . PHE A 1 297 ? -20.982 10.387 7.914 1.00 72.00 297 PHE A N 1
ATOM 2287 C CA . PHE A 1 297 ? -20.751 11.578 7.065 1.00 72.00 297 PHE A CA 1
ATOM 2288 C C . PHE A 1 297 ? -20.232 12.844 7.797 1.00 72.00 297 PHE A C 1
ATOM 2290 O O . PHE A 1 297 ? -20.360 13.965 7.294 1.00 72.00 297 PHE A O 1
ATOM 2297 N N . CYS A 1 298 ? -19.645 12.720 8.987 1.00 59.03 298 CYS A N 1
ATOM 2298 C CA . CYS A 1 298 ? -19.116 13.863 9.727 1.00 59.03 298 CYS A CA 1
ATOM 2299 C C . CYS A 1 298 ? -17.938 14.515 8.975 1.00 59.03 298 CYS A C 1
ATOM 2301 O O . CYS A 1 298 ? -16.961 13.879 8.605 1.00 59.03 298 CYS A O 1
ATOM 2303 N N . ARG A 1 299 ? -17.989 15.835 8.758 1.00 56.84 299 ARG A N 1
ATOM 2304 C CA . ARG A 1 299 ? -16.938 16.592 8.039 1.00 56.84 299 ARG A CA 1
ATOM 2305 C C . ARG A 1 299 ? -15.555 16.580 8.716 1.00 56.84 299 ARG A C 1
ATOM 2307 O O . ARG A 1 299 ? -14.594 17.069 8.125 1.00 56.84 299 ARG A O 1
ATOM 2314 N N . GLU A 1 300 ? -15.444 16.030 9.923 1.00 57.75 300 GLU A N 1
ATOM 2315 C CA . GLU A 1 300 ? -14.206 15.943 10.709 1.00 57.75 300 GLU A CA 1
ATOM 2316 C C . GLU A 1 300 ? -13.205 14.891 10.191 1.00 57.75 300 GLU A C 1
ATOM 2318 O O . GLU A 1 300 ? -12.097 14.797 10.709 1.00 57.75 300 GLU A O 1
ATOM 2323 N N . HIS A 1 301 ? -13.526 14.166 9.113 1.00 63.72 301 HIS A N 1
ATOM 2324 C CA . HIS A 1 301 ? -12.695 13.062 8.595 1.00 63.72 301 HIS A CA 1
ATOM 2325 C C . HIS A 1 301 ? -11.565 13.485 7.666 1.00 63.72 301 HIS A C 1
ATOM 2327 O O . HIS A 1 301 ? -10.926 12.636 7.035 1.00 63.72 301 HIS A O 1
ATOM 2333 N N . ARG A 1 302 ? -11.299 14.789 7.546 1.00 70.25 302 ARG A N 1
ATOM 2334 C CA . ARG A 1 302 ? -10.080 15.227 6.864 1.00 70.25 302 ARG A CA 1
ATOM 2335 C C . ARG A 1 302 ? -8.877 14.720 7.661 1.00 70.25 302 ARG A C 1
ATOM 2337 O O . ARG A 1 302 ? -8.895 14.853 8.884 1.00 70.25 302 ARG A O 1
ATOM 2344 N N . PRO A 1 303 ? -7.842 14.166 7.002 1.00 70.81 303 PRO A N 1
ATOM 2345 C CA . PRO A 1 303 ? -6.611 13.786 7.679 1.00 70.81 303 PRO A CA 1
ATOM 2346 C C . PRO A 1 303 ? -6.108 14.967 8.508 1.00 70.81 303 PRO A C 1
ATOM 2348 O O . PRO A 1 303 ? -5.710 16.001 7.968 1.00 70.81 303 PRO A O 1
ATOM 2351 N N . ARG A 1 304 ? -6.188 14.845 9.833 1.00 81.88 304 ARG A N 1
ATOM 2352 C CA . ARG A 1 304 ? -5.593 15.826 10.729 1.00 81.88 304 ARG A CA 1
ATOM 2353 C C . ARG A 1 304 ? -4.091 15.611 10.694 1.00 81.88 304 ARG A C 1
ATOM 2355 O O . ARG A 1 304 ? -3.618 14.477 10.753 1.00 81.88 304 ARG A O 1
ATOM 2362 N N . GLU A 1 305 ? -3.330 16.697 10.614 1.00 84.81 305 GLU A N 1
ATOM 2363 C CA . GLU A 1 305 ? -1.885 16.591 10.754 1.00 84.81 305 GLU A CA 1
ATOM 2364 C C . GLU A 1 305 ? -1.555 16.073 12.161 1.00 84.81 305 GLU A C 1
ATOM 2366 O O . GLU A 1 305 ? -1.818 16.732 13.172 1.00 84.81 305 GLU A O 1
ATOM 2371 N N . VAL A 1 306 ? -1.005 14.860 12.221 1.00 88.81 306 VAL A N 1
ATOM 2372 C CA . VAL A 1 306 ? -0.594 14.235 13.476 1.00 88.81 3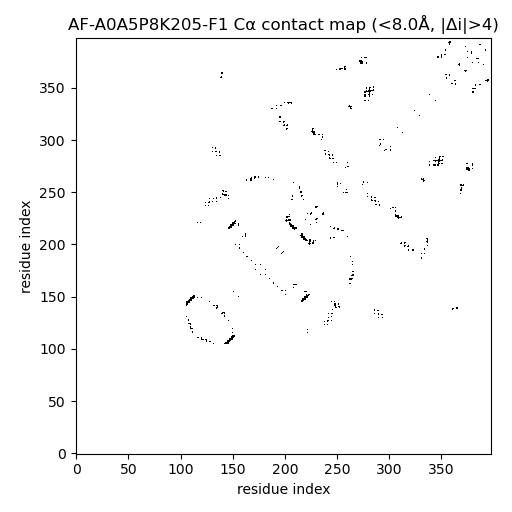06 VAL A CA 1
ATOM 2373 C C . VAL A 1 306 ? 0.776 14.773 13.901 1.00 88.81 306 VAL A C 1
ATOM 2375 O O . VAL A 1 306 ? 1.717 14.775 13.096 1.00 88.81 306 VAL A O 1
ATOM 2378 N N . PRO A 1 307 ? 0.944 15.219 15.161 1.00 92.25 307 PRO A N 1
ATOM 2379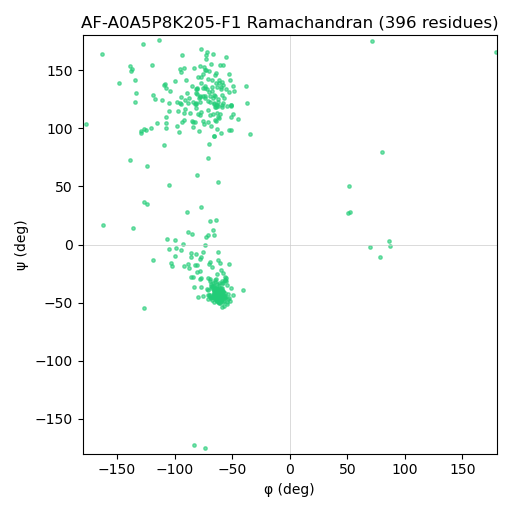 C CA . PRO A 1 307 ? 2.229 15.706 15.639 1.00 92.25 307 PRO A CA 1
ATOM 2380 C C . PRO A 1 307 ? 3.315 14.635 15.514 1.00 92.25 307 PRO A C 1
ATOM 2382 O O . PRO A 1 307 ? 3.260 13.579 16.146 1.00 92.25 307 PRO A O 1
ATOM 2385 N N . ARG A 1 308 ? 4.343 14.917 14.711 1.00 93.62 308 ARG A N 1
ATOM 2386 C CA . ARG A 1 308 ? 5.489 14.014 14.555 1.00 93.62 308 ARG A CA 1
ATOM 2387 C C . ARG A 1 308 ? 6.454 14.162 15.734 1.00 93.62 308 ARG A C 1
ATOM 2389 O O . ARG A 1 308 ? 6.687 15.263 16.239 1.00 93.62 308 ARG A O 1
ATOM 2396 N N . SER A 1 309 ? 7.074 13.065 16.156 1.00 95.81 309 SER A N 1
ATOM 2397 C CA . SER A 1 309 ? 8.096 13.085 17.212 1.00 95.81 309 SER A CA 1
ATOM 2398 C C . SER A 1 309 ? 9.374 13.827 16.787 1.00 95.81 309 SER A C 1
ATOM 2400 O O . SER A 1 309 ? 9.649 14.029 15.601 1.00 95.81 309 SER A O 1
ATOM 2402 N N . TRP A 1 310 ? 10.222 14.185 17.757 1.00 97.00 310 TRP A N 1
ATOM 2403 C CA . TRP A 1 310 ? 11.551 14.739 17.468 1.00 97.00 310 TRP A CA 1
ATOM 2404 C C . TRP A 1 310 ? 12.414 13.786 16.628 1.00 97.00 310 TRP A C 1
ATOM 2406 O O . TRP A 1 310 ? 13.049 14.223 15.670 1.00 97.00 310 TRP A O 1
ATOM 2416 N N . ARG A 1 311 ? 12.376 12.480 16.926 1.00 94.62 311 ARG A N 1
ATOM 2417 C CA . ARG A 1 311 ? 13.145 11.470 16.186 1.00 94.62 311 ARG A CA 1
ATOM 2418 C C . ARG A 1 311 ? 12.727 11.394 14.719 1.00 94.62 311 ARG A C 1
ATOM 2420 O O . ARG A 1 311 ? 13.594 11.354 13.854 1.00 94.62 311 ARG A O 1
ATOM 2427 N N . TYR A 1 312 ? 11.425 11.442 14.432 1.00 93.56 312 TYR A N 1
ATOM 2428 C CA . TYR A 1 312 ? 10.928 11.538 13.055 1.00 93.56 312 TYR A CA 1
ATOM 2429 C C . TYR A 1 312 ? 11.544 12.742 12.335 1.00 93.56 312 TYR A C 1
ATOM 2431 O O . TYR A 1 312 ? 12.132 12.588 11.269 1.00 93.56 312 TYR A O 1
ATOM 2439 N N . ARG A 1 313 ? 11.481 13.936 12.944 1.00 93.69 313 ARG A N 1
ATOM 2440 C CA . ARG A 1 313 ? 12.025 15.165 12.339 1.00 93.69 313 ARG A CA 1
ATOM 2441 C C . ARG A 1 313 ? 13.531 15.087 12.103 1.00 93.69 313 ARG A C 1
ATOM 2443 O O . ARG A 1 313 ? 14.008 15.579 11.086 1.00 93.69 313 ARG A O 1
ATOM 2450 N N . GLN A 1 314 ? 14.278 14.485 13.029 1.00 93.69 314 GLN A N 1
ATOM 2451 C CA . GLN A 1 314 ? 15.715 14.277 12.869 1.00 93.69 314 GLN A CA 1
ATOM 2452 C C . GLN A 1 314 ? 16.004 13.392 11.652 1.00 93.69 314 GLN A C 1
ATOM 2454 O O . GLN A 1 314 ? 16.804 13.767 10.802 1.00 93.69 314 GLN A O 1
ATOM 2459 N N . HIS A 1 315 ? 15.325 12.252 11.541 1.00 89.56 315 HIS A N 1
ATOM 2460 C CA . HIS A 1 315 ? 15.512 11.327 10.427 1.00 89.56 315 HIS A CA 1
ATOM 2461 C C . HIS A 1 315 ? 15.067 11.932 9.086 1.00 89.56 315 HIS A C 1
ATOM 2463 O O . HIS A 1 315 ? 15.813 11.851 8.115 1.00 89.56 315 HIS A O 1
ATOM 2469 N N . ALA A 1 316 ? 13.937 12.643 9.049 1.00 87.69 316 ALA A N 1
ATOM 2470 C CA . ALA A 1 316 ? 13.455 13.331 7.850 1.00 87.69 316 ALA A CA 1
ATOM 2471 C C . ALA A 1 316 ? 14.458 14.366 7.305 1.00 87.69 316 ALA A C 1
ATOM 2473 O O . ALA A 1 316 ? 14.535 14.572 6.098 1.00 87.69 316 ALA A O 1
ATOM 2474 N N . ARG A 1 317 ? 15.258 14.993 8.180 1.00 90.19 317 ARG A N 1
ATOM 2475 C CA . ARG A 1 317 ? 16.342 15.905 7.777 1.00 90.19 317 ARG A CA 1
ATOM 2476 C C . ARG A 1 317 ? 17.583 15.183 7.260 1.00 90.19 317 ARG A C 1
ATOM 2478 O O . ARG A 1 317 ? 18.311 15.767 6.470 1.00 90.19 317 ARG A O 1
ATOM 2485 N N . LEU A 1 318 ? 17.848 13.961 7.726 1.00 87.62 318 LEU A N 1
ATOM 2486 C CA . LEU A 1 318 ? 19.041 13.188 7.367 1.00 87.62 318 LEU A CA 1
ATOM 2487 C C . LEU A 1 318 ? 18.879 12.434 6.047 1.00 87.62 318 LEU A C 1
ATOM 2489 O O . LEU A 1 318 ? 19.842 12.339 5.297 1.00 87.62 318 LEU A O 1
ATOM 2493 N N . ILE A 1 319 ? 17.684 11.913 5.756 1.00 82.69 319 ILE A N 1
ATOM 2494 C CA . ILE A 1 319 ? 17.442 11.065 4.577 1.00 82.69 319 ILE A CA 1
ATOM 2495 C C . ILE A 1 319 ? 17.909 11.706 3.260 1.00 82.69 319 ILE A C 1
ATOM 2497 O O . ILE A 1 319 ? 18.622 11.022 2.530 1.00 82.69 319 ILE A O 1
ATOM 2501 N N . PRO A 1 320 ? 17.630 12.993 2.961 1.00 82.88 320 PRO A N 1
ATOM 2502 C CA . PRO A 1 320 ? 18.099 13.609 1.717 1.00 82.88 320 PRO A CA 1
ATOM 2503 C C . PRO A 1 320 ? 19.623 13.585 1.529 1.00 82.88 320 PRO A C 1
ATOM 2505 O O . PRO A 1 320 ? 20.092 13.623 0.401 1.00 82.88 320 PRO A O 1
ATOM 2508 N N . TRP A 1 321 ? 20.397 13.509 2.618 1.00 82.81 321 TRP A N 1
ATOM 2509 C CA . TRP A 1 321 ? 21.863 13.435 2.580 1.00 82.81 321 TRP A CA 1
ATOM 2510 C C . TRP A 1 321 ? 22.400 12.010 2.451 1.00 82.81 321 TRP A C 1
ATOM 2512 O O . TRP A 1 321 ? 23.562 11.822 2.105 1.00 82.81 321 TRP A O 1
ATOM 2522 N N . LEU A 1 322 ? 21.584 11.010 2.788 1.00 79.88 322 LEU A N 1
ATOM 2523 C CA . LEU A 1 322 ? 21.950 9.594 2.710 1.00 79.88 322 LEU A CA 1
ATOM 2524 C C . LEU A 1 322 ? 21.559 8.972 1.369 1.00 79.88 322 LEU A C 1
ATOM 2526 O O . LEU A 1 322 ? 22.076 7.912 1.018 1.00 79.88 322 LEU A O 1
ATOM 2530 N N . GLN A 1 323 ? 20.647 9.612 0.638 1.00 66.75 323 GLN A N 1
ATOM 2531 C CA . GLN A 1 323 ? 20.194 9.141 -0.659 1.00 66.75 323 GLN A CA 1
ATOM 2532 C C . GLN A 1 323 ? 21.202 9.537 -1.747 1.00 66.75 323 GLN A C 1
ATOM 2534 O O . GLN A 1 323 ? 21.590 10.706 -1.821 1.00 66.75 323 GLN A O 1
ATOM 2539 N N . PRO A 1 324 ? 21.639 8.591 -2.601 1.00 61.53 324 PRO A N 1
ATOM 2540 C CA . PRO A 1 324 ? 22.387 8.952 -3.794 1.00 61.53 324 PRO A CA 1
ATOM 2541 C C . PRO A 1 324 ? 21.520 9.851 -4.697 1.00 61.53 324 PRO A C 1
ATOM 2543 O O . PRO A 1 324 ? 20.286 9.786 -4.619 1.00 61.53 324 PRO A O 1
ATOM 2546 N N . PRO A 1 325 ? 22.132 10.693 -5.549 1.00 56.84 325 PRO A N 1
ATOM 2547 C CA . PRO A 1 325 ? 21.390 11.505 -6.506 1.00 56.84 325 PRO A CA 1
ATOM 2548 C C . PRO A 1 325 ? 20.447 10.635 -7.358 1.00 56.84 325 PRO A C 1
ATOM 2550 O O . PRO A 1 325 ? 20.705 9.456 -7.607 1.00 56.84 325 PRO A O 1
ATOM 2553 N N . ALA A 1 326 ? 19.297 11.205 -7.733 1.00 54.56 326 ALA A N 1
ATOM 2554 C CA . ALA A 1 326 ? 18.155 10.480 -8.304 1.00 54.56 326 ALA A CA 1
ATOM 2555 C C . ALA A 1 326 ? 18.453 9.733 -9.624 1.00 54.56 326 ALA A C 1
ATOM 2557 O O . ALA A 1 326 ? 17.686 8.857 -10.019 1.00 54.56 326 ALA A O 1
ATOM 2558 N N . ASP A 1 327 ? 19.565 10.057 -10.282 1.00 42.81 327 ASP A N 1
ATOM 2559 C CA . ASP A 1 327 ? 20.060 9.447 -11.519 1.00 42.81 327 ASP A CA 1
ATOM 2560 C C . ASP A 1 327 ? 20.579 8.006 -11.337 1.00 42.81 327 ASP A C 1
ATOM 2562 O O . ASP A 1 327 ? 20.649 7.252 -12.306 1.00 42.81 327 ASP A O 1
ATOM 2566 N N . LEU A 1 328 ? 20.859 7.572 -10.103 1.00 42.16 328 LEU A N 1
ATOM 2567 C CA . LEU A 1 328 ? 21.256 6.192 -9.776 1.00 42.16 328 LEU A CA 1
ATOM 2568 C C . LEU A 1 328 ? 20.099 5.331 -9.229 1.00 42.16 328 LEU A C 1
ATOM 2570 O O . LEU A 1 328 ? 20.294 4.167 -8.859 1.00 42.16 328 LEU A O 1
ATOM 2574 N N . THR A 1 329 ? 18.880 5.874 -9.191 1.00 42.41 329 THR A N 1
ATOM 2575 C CA . THR A 1 329 ? 17.779 5.365 -8.362 1.00 42.41 329 THR A CA 1
ATOM 2576 C C . THR A 1 329 ? 16.718 4.606 -9.163 1.00 42.41 329 THR A C 1
ATOM 2578 O O . THR A 1 329 ? 15.521 4.785 -8.957 1.00 42.41 329 THR A O 1
ATOM 2581 N N . SER A 1 330 ? 17.115 3.626 -9.984 1.00 40.62 330 SER A N 1
ATOM 2582 C CA . SER A 1 330 ? 16.185 2.594 -10.512 1.00 40.62 330 SER A CA 1
ATOM 2583 C C . SER A 1 330 ? 15.640 1.653 -9.421 1.00 40.62 330 SER A C 1
ATOM 2585 O O . SER A 1 330 ? 15.085 0.596 -9.698 1.00 40.62 330 SER A O 1
ATOM 2587 N N . LEU A 1 331 ? 15.835 2.020 -8.158 1.00 43.69 331 LEU A N 1
ATOM 2588 C CA . LEU A 1 331 ? 15.524 1.254 -6.969 1.00 43.69 331 LEU A CA 1
ATOM 2589 C C . LEU A 1 331 ? 14.655 2.088 -6.015 1.00 43.69 331 LEU A C 1
ATOM 2591 O O . LEU A 1 331 ? 14.746 1.986 -4.797 1.00 43.69 331 LEU A O 1
ATOM 2595 N N . MET A 1 332 ? 13.744 2.892 -6.581 1.00 44.22 332 MET A N 1
ATOM 2596 C CA . MET A 1 332 ? 12.685 3.627 -5.864 1.00 44.22 332 MET A CA 1
ATOM 2597 C C . MET A 1 332 ? 11.649 2.714 -5.175 1.00 44.22 332 MET A C 1
ATOM 2599 O O . MET A 1 332 ? 10.548 3.143 -4.827 1.00 44.22 332 MET A O 1
ATOM 2603 N N . CYS A 1 333 ? 11.992 1.458 -4.907 1.00 40.62 333 CYS A N 1
ATOM 2604 C CA . CYS A 1 333 ? 11.141 0.476 -4.244 1.00 40.62 333 CYS A CA 1
ATOM 2605 C C . CYS A 1 333 ? 10.959 0.745 -2.744 1.00 40.62 333 CYS A C 1
ATOM 2607 O O . CYS A 1 333 ? 10.350 -0.047 -2.040 1.00 40.62 333 CYS A O 1
ATOM 2609 N N . ALA A 1 334 ? 11.457 1.875 -2.240 1.00 37.44 334 ALA A N 1
ATOM 2610 C CA . ALA A 1 334 ? 11.526 2.118 -0.810 1.00 37.44 334 ALA A CA 1
ATOM 2611 C C . ALA A 1 334 ? 11.103 3.487 -0.329 1.00 37.44 334 ALA A C 1
ATOM 2613 O O . ALA A 1 334 ? 11.241 3.791 0.855 1.00 37.44 334 ALA A O 1
ATOM 2614 N N . ARG A 1 335 ? 10.429 4.259 -1.178 1.00 42.59 335 ARG A N 1
ATOM 2615 C CA . ARG A 1 335 ? 9.483 5.227 -0.623 1.00 42.59 335 ARG A CA 1
ATOM 2616 C C . ARG A 1 335 ? 8.186 4.557 -0.174 1.00 42.59 335 ARG A C 1
ATOM 2618 O O . ARG A 1 335 ? 7.149 5.192 -0.212 1.00 42.59 335 ARG A O 1
ATOM 2625 N N . ALA A 1 336 ? 8.226 3.313 0.296 1.00 39.03 336 ALA A N 1
ATOM 2626 C CA . ALA A 1 336 ? 7.086 2.631 0.902 1.00 39.03 336 ALA A CA 1
ATOM 2627 C C . ALA A 1 336 ? 6.620 3.272 2.233 1.00 39.03 336 ALA A C 1
ATOM 2629 O O . ALA A 1 336 ? 5.796 2.706 2.935 1.00 39.03 336 ALA A O 1
ATOM 2630 N N . ALA A 1 337 ? 7.165 4.436 2.614 1.00 39.62 337 ALA A N 1
ATOM 2631 C CA . ALA A 1 337 ? 6.701 5.232 3.751 1.00 39.62 337 ALA A CA 1
ATOM 2632 C C . ALA A 1 337 ? 5.841 6.445 3.343 1.00 39.62 337 ALA A C 1
ATOM 2634 O O . ALA A 1 337 ? 5.133 6.986 4.181 1.00 39.62 337 ALA A O 1
ATOM 2635 N N . ASP A 1 338 ? 5.907 6.869 2.080 1.00 44.50 338 ASP A N 1
ATOM 2636 C CA . ASP A 1 338 ? 5.056 7.903 1.481 1.00 44.50 338 ASP A CA 1
ATOM 2637 C C . ASP A 1 338 ? 5.479 7.975 -0.001 1.00 44.50 338 ASP A C 1
ATOM 2639 O O . ASP A 1 338 ? 6.554 8.511 -0.306 1.00 44.50 338 ASP A O 1
ATOM 2643 N N . PRO A 1 339 ? 4.730 7.432 -0.981 1.00 48.84 339 PRO A N 1
ATOM 2644 C CA . PRO A 1 339 ? 4.590 8.174 -2.240 1.00 48.84 339 PRO A CA 1
ATOM 2645 C C . PRO A 1 339 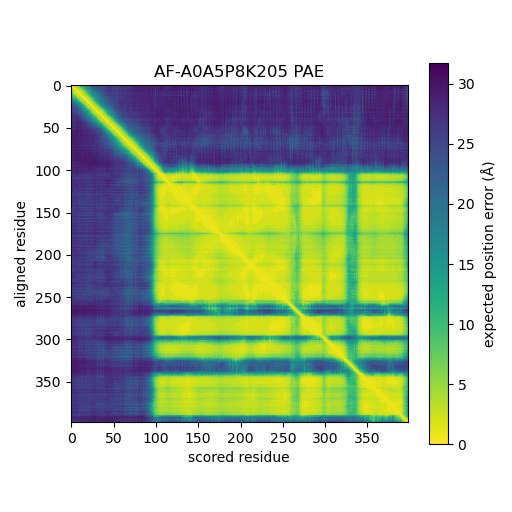? 4.480 9.669 -1.906 1.00 48.84 339 PRO A C 1
ATOM 2647 O O . PRO A 1 339 ? 3.819 10.035 -0.936 1.00 48.84 339 PRO A O 1
ATOM 2650 N N . SER A 1 340 ? 5.171 10.539 -2.649 1.00 53.94 340 SER A N 1
ATOM 2651 C CA . SER A 1 340 ? 4.950 11.976 -2.457 1.00 53.94 340 SER A CA 1
ATOM 2652 C C . SER A 1 340 ? 3.436 12.220 -2.485 1.00 53.94 340 SER A C 1
ATOM 2654 O O . SER A 1 340 ? 2.807 11.626 -3.360 1.00 53.94 340 SER A O 1
ATOM 2656 N N . PRO A 1 341 ? 2.857 13.042 -1.589 1.00 61.06 341 PRO A N 1
ATOM 2657 C CA . PRO A 1 341 ? 1.410 13.256 -1.522 1.00 61.06 341 PRO A CA 1
ATOM 2658 C C . PRO A 1 341 ? 0.712 13.376 -2.893 1.00 61.06 341 PRO A C 1
ATOM 2660 O O . PRO A 1 341 ? -0.296 12.692 -3.072 1.00 61.06 341 PRO A O 1
ATOM 2663 N N . PRO A 1 342 ? 1.308 14.052 -3.907 1.00 66.56 342 PRO A N 1
ATOM 2664 C CA . PRO A 1 342 ? 0.761 14.078 -5.264 1.00 66.56 342 PRO A CA 1
ATOM 2665 C C . PRO A 1 342 ? 0.490 12.699 -5.879 1.00 66.56 342 PRO A C 1
ATOM 2667 O O . PRO A 1 342 ? -0.576 12.478 -6.416 1.00 66.56 342 PRO A O 1
ATOM 2670 N N . ALA A 1 343 ? 1.379 11.714 -5.731 1.00 70.62 343 ALA A N 1
ATOM 2671 C CA . ALA A 1 343 ? 1.190 10.398 -6.344 1.00 70.62 343 ALA A CA 1
ATOM 2672 C C . ALA A 1 343 ? 0.028 9.603 -5.710 1.00 70.62 343 ALA A C 1
ATOM 2674 O O . ALA A 1 343 ? -0.636 8.838 -6.404 1.00 70.62 343 ALA A O 1
ATOM 2675 N N . ARG A 1 344 ? -0.255 9.780 -4.408 1.00 77.69 344 ARG A N 1
ATOM 2676 C CA . ARG A 1 344 ? -1.461 9.178 -3.797 1.00 77.69 344 ARG A CA 1
ATOM 2677 C C . ARG A 1 344 ? -2.719 9.864 -4.282 1.00 77.69 344 ARG A C 1
ATOM 2679 O O . ARG A 1 344 ? -3.695 9.188 -4.582 1.00 77.69 344 ARG A O 1
ATOM 2686 N N . GLU A 1 345 ? -2.685 11.189 -4.336 1.00 87.81 345 GLU A N 1
ATOM 2687 C CA . GLU A 1 345 ? -3.812 12.010 -4.764 1.00 87.81 345 GLU A CA 1
ATOM 2688 C C . GLU A 1 345 ? -4.144 11.765 -6.240 1.00 87.81 345 GLU A C 1
ATOM 2690 O O . GLU A 1 345 ? -5.307 11.524 -6.558 1.00 87.81 345 GLU A O 1
ATOM 2695 N N . ASP A 1 346 ? -3.138 11.709 -7.113 1.00 91.19 346 ASP A N 1
ATOM 2696 C CA . ASP A 1 346 ? -3.281 11.401 -8.537 1.00 91.19 346 ASP A CA 1
ATOM 2697 C C . ASP A 1 346 ? -3.822 9.980 -8.730 1.00 91.19 346 ASP A C 1
ATOM 2699 O O . ASP A 1 346 ? -4.806 9.775 -9.437 1.00 91.19 346 ASP A O 1
ATOM 2703 N N . GLY A 1 347 ? -3.241 8.988 -8.042 1.00 93.69 347 GLY A N 1
ATOM 2704 C CA . GLY A 1 347 ? -3.712 7.606 -8.107 1.00 93.69 347 GLY A CA 1
ATOM 2705 C C . GLY A 1 347 ? -5.149 7.440 -7.599 1.00 93.69 347 GLY A C 1
ATOM 2706 O O . GLY A 1 347 ? -5.944 6.738 -8.219 1.00 93.69 347 GLY A O 1
ATOM 2707 N N . ALA A 1 348 ? -5.511 8.086 -6.487 1.00 94.75 348 ALA A N 1
ATOM 2708 C CA . ALA A 1 348 ? -6.870 8.036 -5.948 1.00 94.75 348 ALA A CA 1
ATOM 2709 C C . ALA A 1 348 ? -7.871 8.759 -6.862 1.00 94.75 348 ALA A C 1
ATOM 2711 O O . ALA A 1 348 ? -8.988 8.277 -7.044 1.00 94.75 348 ALA A O 1
ATOM 2712 N N . SER A 1 349 ? -7.462 9.879 -7.467 1.00 95.69 349 SER A N 1
ATOM 2713 C CA . SER A 1 349 ? -8.268 10.625 -8.441 1.00 95.69 349 SER A CA 1
ATOM 2714 C C . SER A 1 349 ? -8.498 9.809 -9.711 1.00 95.69 349 SER A C 1
ATOM 2716 O O . SER A 1 349 ? -9.627 9.744 -10.189 1.00 95.69 349 SER A O 1
ATOM 2718 N N . PHE A 1 350 ? -7.465 9.119 -10.207 1.00 96.62 350 PHE A N 1
ATOM 2719 C CA . PHE A 1 350 ? -7.579 8.163 -11.307 1.00 96.62 350 PHE A CA 1
ATOM 2720 C C . PHE A 1 350 ? -8.596 7.062 -10.985 1.00 96.62 350 PHE A C 1
ATOM 2722 O O . PHE A 1 350 ? -9.534 6.857 -11.748 1.00 96.62 350 PHE A O 1
ATOM 2729 N N . VAL A 1 351 ? -8.460 6.391 -9.835 1.00 96.69 351 VAL A N 1
ATOM 2730 C CA . VAL A 1 351 ? -9.376 5.312 -9.422 1.00 96.69 351 VAL A CA 1
ATOM 2731 C C . VAL A 1 351 ? -10.815 5.819 -9.306 1.00 96.69 351 VAL A C 1
ATOM 2733 O O . VAL A 1 351 ? -11.729 5.179 -9.822 1.00 96.69 351 VAL A O 1
ATOM 2736 N N . GLN A 1 352 ? -11.021 6.988 -8.691 1.00 97.00 352 GLN A N 1
ATOM 2737 C CA . GLN A 1 352 ? -12.343 7.609 -8.591 1.00 97.00 352 GLN A CA 1
ATOM 2738 C C . GLN A 1 352 ? -12.933 7.896 -9.980 1.00 97.00 352 GLN A C 1
ATOM 2740 O O . GLN A 1 352 ? -14.075 7.516 -10.225 1.00 97.00 352 GLN A O 1
ATOM 2745 N N . ALA A 1 353 ? -12.163 8.500 -10.891 1.00 96.06 353 ALA A N 1
ATOM 2746 C CA . ALA A 1 353 ? -12.614 8.806 -12.248 1.00 96.06 353 ALA A CA 1
ATOM 2747 C C . ALA A 1 353 ? -12.982 7.537 -13.031 1.00 96.06 353 ALA A C 1
ATOM 2749 O O . ALA A 1 353 ? -13.998 7.509 -13.723 1.00 96.06 353 ALA A O 1
ATOM 2750 N N . VAL A 1 354 ? -12.188 6.468 -12.900 1.00 94.94 354 VAL A N 1
ATOM 2751 C CA . VAL A 1 354 ? -12.478 5.189 -13.557 1.00 94.94 354 VAL A CA 1
ATOM 2752 C C . VAL A 1 354 ? -13.788 4.597 -13.055 1.00 94.94 354 VAL A C 1
ATOM 2754 O O . VAL A 1 354 ? -14.627 4.234 -13.873 1.00 94.94 354 VAL A O 1
ATOM 2757 N N . ILE A 1 355 ? -13.977 4.536 -11.735 1.00 95.50 355 ILE A N 1
ATOM 2758 C CA . ILE A 1 355 ? -15.178 3.959 -11.116 1.00 95.50 355 ILE A CA 1
ATOM 2759 C C . ILE A 1 355 ? -16.431 4.776 -11.457 1.00 95.50 355 ILE A C 1
ATOM 2761 O O . ILE A 1 355 ? -17.498 4.204 -11.673 1.00 95.50 355 ILE A O 1
ATOM 2765 N N . GLU A 1 356 ? -16.318 6.105 -11.526 1.00 94.88 356 GLU A N 1
ATOM 2766 C CA . GLU A 1 356 ? -17.415 6.981 -11.956 1.00 94.88 356 GLU A CA 1
ATOM 2767 C C . GLU A 1 356 ? -17.827 6.713 -13.407 1.00 94.88 356 GLU A C 1
ATOM 2769 O O . GLU A 1 356 ? -19.019 6.606 -13.689 1.00 94.88 356 GLU A O 1
ATOM 2774 N N . VAL A 1 357 ? -16.861 6.551 -14.317 1.00 93.50 357 VAL A N 1
ATOM 2775 C CA . VAL A 1 357 ? -17.129 6.271 -15.737 1.00 93.50 357 VAL A CA 1
ATOM 2776 C C . VAL A 1 357 ? -17.660 4.850 -15.952 1.00 93.50 357 VAL A C 1
ATOM 2778 O O . VAL A 1 357 ? -18.564 4.652 -16.762 1.00 93.50 357 VAL A O 1
ATOM 2781 N N . SER A 1 358 ? -17.143 3.854 -15.227 1.00 90.12 358 SER A N 1
ATOM 2782 C CA . SER A 1 358 ? -17.615 2.465 -15.315 1.00 90.12 358 SER A CA 1
ATOM 2783 C C . SER A 1 358 ? -18.925 2.212 -14.563 1.00 90.12 358 SER A C 1
ATOM 2785 O O . SER A 1 358 ? -19.520 1.144 -14.711 1.00 90.12 358 SER A O 1
ATOM 2787 N N . GLY A 1 359 ? -19.359 3.148 -13.714 1.00 92.25 359 GLY A N 1
ATOM 2788 C CA . GLY A 1 359 ? -20.555 3.042 -12.875 1.00 92.25 359 GLY A CA 1
ATOM 2789 C C . GLY A 1 359 ? -20.462 2.022 -11.731 1.00 92.25 359 GLY A C 1
ATOM 2790 O O . GLY A 1 359 ? -21.406 1.886 -10.957 1.00 92.25 359 GLY A O 1
ATOM 2791 N N . SER A 1 360 ? -19.353 1.285 -11.612 1.00 93.06 360 SER A N 1
ATOM 2792 C CA . SER A 1 360 ? -19.111 0.287 -10.560 1.00 93.06 360 SER A CA 1
ATOM 2793 C C . SER A 1 360 ? -17.625 -0.068 -10.442 1.00 93.06 360 SER A C 1
ATOM 2795 O O . SER A 1 360 ? -16.835 0.204 -11.348 1.00 93.06 360 SER A O 1
ATOM 2797 N N . VAL A 1 361 ? -17.241 -0.700 -9.327 1.00 94.88 361 VAL A N 1
ATOM 2798 C CA . VAL A 1 361 ? -15.850 -1.109 -9.044 1.00 94.88 361 VAL A CA 1
ATOM 2799 C C . VAL A 1 361 ? -15.448 -2.377 -9.812 1.00 94.88 361 VAL A C 1
ATOM 2801 O O . VAL A 1 361 ? -14.292 -2.525 -10.204 1.00 94.88 361 VAL A O 1
ATOM 2804 N N . ALA A 1 362 ? -16.402 -3.265 -10.108 1.00 92.81 362 ALA A N 1
ATOM 2805 C CA . ALA A 1 362 ? -16.155 -4.549 -10.771 1.00 92.81 362 ALA A CA 1
ATOM 2806 C C . ALA A 1 362 ? -15.346 -4.447 -12.089 1.00 92.81 362 ALA A C 1
ATOM 2808 O O . ALA A 1 362 ? -14.352 -5.164 -12.232 1.00 92.81 362 ALA A O 1
ATOM 2809 N N . PRO A 1 363 ? -15.680 -3.556 -13.048 1.00 90.12 363 PRO A N 1
ATOM 2810 C CA . PRO A 1 363 ? -14.892 -3.390 -14.271 1.00 90.12 363 PRO A CA 1
ATOM 2811 C C . PRO A 1 363 ? -13.455 -2.930 -14.010 1.00 90.12 363 PRO A C 1
ATOM 2813 O O . PRO A 1 363 ? -12.535 -3.406 -14.676 1.00 90.12 363 PRO A O 1
ATOM 2816 N N . PHE A 1 364 ? -13.255 -2.049 -13.023 1.00 93.31 364 PHE A N 1
ATOM 2817 C CA . PHE A 1 364 ? -11.928 -1.599 -12.604 1.00 93.31 364 PHE A CA 1
ATOM 2818 C C . PHE A 1 364 ? -11.100 -2.764 -12.043 1.00 93.31 364 PHE A C 1
ATOM 2820 O O . PHE A 1 364 ? -9.938 -2.922 -12.416 1.00 93.31 364 PHE A O 1
ATOM 2827 N N . ASN A 1 365 ? -11.704 -3.637 -11.231 1.00 95.38 365 ASN A N 1
ATOM 2828 C CA . ASN A 1 365 ? -11.012 -4.751 -10.572 1.00 95.38 365 ASN A CA 1
ATOM 2829 C C . ASN A 1 365 ? -10.404 -5.794 -11.523 1.00 95.38 365 ASN A C 1
ATOM 2831 O O . ASN A 1 365 ? -9.546 -6.574 -11.105 1.00 95.38 365 ASN A O 1
ATOM 2835 N N . ARG A 1 366 ? -10.751 -5.782 -12.816 1.00 94.06 366 ARG A N 1
ATOM 2836 C CA . ARG A 1 366 ? -10.057 -6.592 -13.833 1.00 94.06 366 ARG A CA 1
ATOM 2837 C C . ARG A 1 366 ? -8.553 -6.314 -13.876 1.00 94.06 366 ARG A C 1
ATOM 2839 O O . ARG A 1 366 ? -7.782 -7.217 -14.185 1.00 94.06 366 ARG A O 1
ATOM 2846 N N . ILE A 1 367 ? -8.134 -5.105 -13.503 1.00 92.88 367 ILE A N 1
ATOM 2847 C CA . ILE A 1 367 ? -6.727 -4.704 -13.443 1.00 92.88 367 ILE A CA 1
ATOM 2848 C C . ILE A 1 367 ? -5.873 -5.608 -12.554 1.00 92.88 367 ILE A C 1
ATOM 2850 O O . ILE A 1 367 ? -4.694 -5.803 -12.832 1.00 92.88 367 ILE A O 1
ATOM 2854 N N . TRP A 1 368 ? -6.465 -6.194 -11.508 1.00 93.31 368 TRP A N 1
ATOM 2855 C CA . TRP A 1 368 ? -5.743 -7.067 -10.591 1.00 93.31 368 TRP A CA 1
ATOM 2856 C C . TRP A 1 368 ? -5.385 -8.399 -11.244 1.00 93.31 368 TRP A C 1
ATOM 2858 O O . TRP A 1 368 ? -4.356 -8.965 -10.918 1.00 93.31 368 TRP A O 1
ATOM 2868 N N . THR A 1 369 ? -6.166 -8.882 -12.208 1.00 92.56 369 THR A N 1
ATOM 2869 C CA . THR A 1 369 ? -5.911 -10.174 -12.872 1.00 92.56 369 THR A CA 1
ATOM 2870 C C . THR A 1 369 ? -5.292 -10.029 -14.262 1.00 92.56 369 THR A C 1
ATOM 2872 O O . THR A 1 369 ? -4.705 -10.985 -14.765 1.00 92.56 369 THR A O 1
ATOM 2875 N N . ASP A 1 370 ? -5.353 -8.835 -14.857 1.00 91.12 370 ASP A N 1
ATOM 2876 C CA . ASP A 1 370 ? -4.823 -8.538 -16.186 1.00 91.12 370 ASP A CA 1
ATOM 2877 C C . ASP A 1 370 ? -3.840 -7.348 -16.151 1.00 91.12 370 ASP A C 1
ATOM 2879 O O . ASP A 1 370 ? -4.255 -6.184 -16.202 1.00 91.12 370 ASP A O 1
ATOM 2883 N N . PRO A 1 371 ? -2.517 -7.613 -16.119 1.00 86.69 371 PRO A N 1
ATOM 2884 C CA . PRO A 1 371 ? -1.491 -6.571 -16.120 1.00 86.69 371 PRO A CA 1
ATOM 2885 C C . PRO A 1 371 ? -1.520 -5.645 -17.337 1.00 86.69 371 PRO A C 1
ATOM 2887 O O . PRO A 1 371 ? -1.002 -4.532 -17.252 1.00 86.69 371 PRO A O 1
ATOM 2890 N N . SER A 1 372 ? -2.115 -6.061 -18.464 1.00 88.75 372 SER A N 1
ATOM 2891 C CA . SER A 1 372 ? -2.232 -5.198 -19.647 1.00 88.75 372 SER A CA 1
ATOM 2892 C C . SER A 1 372 ? -3.165 -4.007 -19.402 1.00 88.75 372 SER A C 1
ATOM 2894 O O . SER A 1 372 ? -3.063 -2.985 -20.080 1.00 88.75 372 SER A O 1
ATOM 2896 N N . LEU A 1 373 ? -4.025 -4.097 -18.385 1.00 92.25 373 LEU A N 1
ATOM 2897 C CA . LEU A 1 373 ? -4.921 -3.027 -17.961 1.00 92.25 373 LEU A CA 1
ATOM 2898 C C . LEU A 1 373 ? -4.260 -2.051 -16.981 1.00 92.25 373 LEU A C 1
ATOM 2900 O O . LEU A 1 373 ? -4.854 -1.019 -16.679 1.00 92.25 373 LEU A O 1
ATOM 2904 N N . ALA A 1 374 ? -3.041 -2.318 -16.499 1.00 91.62 374 ALA A N 1
ATOM 2905 C CA . ALA A 1 374 ? -2.334 -1.385 -15.627 1.00 91.62 374 ALA A CA 1
ATOM 2906 C C . ALA A 1 374 ? -2.119 -0.030 -16.339 1.00 91.62 374 ALA A C 1
ATOM 2908 O O . ALA A 1 374 ? -1.722 -0.018 -17.510 1.00 91.62 374 ALA A O 1
ATOM 2909 N N . PRO A 1 375 ? -2.385 1.118 -15.686 1.00 93.50 375 PRO A N 1
ATOM 2910 C CA . PRO A 1 375 ? -2.146 2.419 -16.277 1.00 93.50 375 PRO A CA 1
ATOM 2911 C C . PRO A 1 375 ? -0.650 2.726 -16.340 1.00 93.50 375 PRO A C 1
ATOM 2913 O O . PRO A 1 375 ? 0.152 2.310 -15.495 1.00 93.50 375 PRO A O 1
ATOM 2916 N N . THR A 1 376 ? -0.290 3.515 -17.339 1.00 92.31 376 THR A N 1
ATOM 2917 C CA . THR A 1 376 ? 0.992 4.215 -17.414 1.00 92.31 376 THR A CA 1
ATOM 2918 C C . THR A 1 376 ? 1.013 5.439 -16.496 1.00 92.31 376 THR A C 1
ATOM 2920 O O . THR A 1 376 ? -0.031 5.883 -16.012 1.00 92.31 376 THR A O 1
ATOM 2923 N N . ASN A 1 377 ? 2.186 6.039 -16.269 1.00 89.19 377 ASN A N 1
ATOM 2924 C CA . ASN A 1 377 ? 2.285 7.283 -15.487 1.00 89.19 377 ASN A CA 1
ATOM 2925 C C . ASN A 1 377 ? 1.449 8.414 -16.093 1.00 89.19 377 ASN A C 1
ATOM 2927 O O . ASN A 1 377 ? 0.773 9.138 -15.366 1.00 89.19 377 ASN A O 1
ATOM 2931 N N . ARG A 1 378 ? 1.447 8.526 -17.427 1.00 92.94 378 ARG A N 1
ATOM 2932 C CA . ARG A 1 378 ? 0.626 9.504 -18.147 1.00 92.94 378 ARG A CA 1
ATOM 2933 C C . ARG A 1 378 ? -0.866 9.254 -17.942 1.00 92.94 378 ARG A C 1
ATOM 2935 O O . ARG A 1 378 ? -1.623 10.200 -17.792 1.00 92.94 378 ARG A O 1
ATOM 2942 N N . GLU A 1 379 ? -1.289 7.998 -17.958 1.00 95.19 379 GLU A N 1
ATOM 2943 C CA . GLU A 1 379 ? -2.697 7.623 -17.796 1.00 95.19 379 GLU A CA 1
ATOM 2944 C C . GLU A 1 379 ? -3.228 7.868 -16.385 1.00 95.19 379 GLU A C 1
ATOM 2946 O O . GLU A 1 379 ? -4.402 8.188 -16.240 1.00 95.19 379 GLU A O 1
ATOM 2951 N N . ILE A 1 380 ? -2.379 7.790 -15.355 1.00 94.56 380 ILE A N 1
ATOM 2952 C CA . ILE A 1 380 ? -2.774 8.191 -13.998 1.00 94.56 380 ILE A CA 1
ATOM 2953 C C . ILE A 1 380 ? -3.175 9.672 -13.953 1.00 94.56 380 ILE A C 1
ATOM 2955 O O . ILE A 1 380 ? -4.174 10.014 -13.328 1.00 94.56 380 ILE A O 1
ATOM 2959 N N . THR A 1 381 ? -2.433 10.556 -14.628 1.00 94.06 381 THR A N 1
ATOM 2960 C CA . THR A 1 381 ? -2.751 11.996 -14.657 1.00 94.06 381 THR A CA 1
ATOM 2961 C C . THR A 1 381 ? -3.764 12.373 -15.744 1.00 94.06 381 THR A C 1
ATOM 2963 O O . THR A 1 381 ? -4.254 13.500 -15.750 1.00 94.06 381 THR A O 1
ATOM 2966 N N . HIS A 1 382 ? -4.073 11.446 -16.657 1.00 94.88 382 HIS A N 1
ATOM 2967 C CA . HIS A 1 382 ? -4.989 11.607 -17.792 1.00 94.88 382 HIS A CA 1
ATOM 2968 C C . HIS A 1 382 ? -5.867 10.350 -17.969 1.00 94.88 382 HIS A C 1
ATOM 2970 O O . HIS A 1 382 ? -5.630 9.568 -18.902 1.00 94.88 382 HIS A O 1
ATOM 2976 N N . PRO A 1 383 ? -6.860 10.112 -17.084 1.00 95.38 383 PRO A N 1
ATOM 2977 C CA . PRO A 1 383 ? -7.674 8.891 -17.099 1.00 95.38 383 PRO A CA 1
ATOM 2978 C C . PRO A 1 383 ? -8.371 8.619 -18.443 1.00 95.38 383 PRO A C 1
ATOM 2980 O O . PRO A 1 383 ? -8.561 7.467 -18.830 1.00 95.38 383 PRO A O 1
ATOM 2983 N N . GLU A 1 384 ? -8.684 9.662 -19.214 1.00 94.31 384 GLU A N 1
ATOM 2984 C CA . GLU A 1 384 ? -9.264 9.573 -20.556 1.00 94.31 384 GLU A CA 1
ATOM 2985 C C . GLU A 1 384 ? -8.404 8.792 -21.559 1.00 94.31 384 GLU A C 1
ATOM 2987 O O . GLU A 1 384 ? -8.932 8.084 -22.426 1.00 94.31 384 GLU A O 1
ATOM 2992 N N . ALA A 1 385 ? -7.076 8.865 -21.423 1.00 94.62 385 ALA A N 1
ATOM 2993 C CA . ALA A 1 385 ? -6.159 8.096 -22.256 1.00 94.62 385 ALA A CA 1
ATOM 2994 C C . ALA A 1 385 ? -6.276 6.595 -21.955 1.00 94.62 385 ALA A C 1
ATOM 2996 O O . ALA A 1 385 ? -6.254 5.772 -22.872 1.00 94.62 385 ALA A O 1
ATOM 2997 N N . TRP A 1 386 ? -6.486 6.250 -20.684 1.00 94.81 386 TRP A N 1
ATOM 2998 C CA . TRP A 1 386 ? -6.688 4.873 -20.257 1.00 94.81 386 TRP A CA 1
ATOM 2999 C C . TRP A 1 386 ? -8.035 4.323 -20.735 1.00 94.81 386 TRP A C 1
ATOM 3001 O O . TRP A 1 386 ? -8.074 3.224 -21.287 1.00 94.81 386 TRP A O 1
ATOM 3011 N N . PHE A 1 387 ? -9.121 5.103 -20.629 1.00 92.38 387 PHE A N 1
ATOM 3012 C CA . PHE A 1 387 ? -10.438 4.717 -21.164 1.00 92.38 387 PHE A CA 1
ATOM 3013 C C . PHE A 1 387 ? -10.377 4.399 -22.657 1.00 92.38 387 PHE A C 1
ATOM 3015 O O . PHE A 1 387 ? -10.895 3.372 -23.099 1.00 92.38 387 PHE A O 1
ATOM 3022 N N . SER A 1 388 ? -9.682 5.253 -23.414 1.00 91.69 388 SER A N 1
ATOM 3023 C CA . SER A 1 388 ? -9.494 5.092 -24.858 1.00 91.69 388 SER A CA 1
ATOM 3024 C C . SER A 1 388 ? -8.742 3.805 -25.205 1.00 91.69 388 SER A C 1
ATOM 3026 O O . SER A 1 388 ? -9.026 3.181 -26.224 1.00 91.69 388 SER A O 1
ATOM 3028 N N . ARG A 1 389 ? -7.789 3.390 -24.360 1.00 93.25 389 ARG A N 1
ATOM 3029 C CA . ARG A 1 389 ? -6.997 2.173 -24.567 1.00 93.25 389 ARG A CA 1
ATOM 3030 C C . ARG A 1 389 ? -7.738 0.905 -24.154 1.00 93.25 389 ARG A C 1
ATOM 3032 O O . ARG A 1 389 ? -7.690 -0.087 -24.873 1.00 93.25 389 ARG A O 1
ATOM 3039 N N . VAL A 1 390 ? -8.389 0.919 -22.994 1.00 89.56 390 VAL A N 1
ATOM 3040 C CA . VAL A 1 390 ? -9.003 -0.277 -22.394 1.00 89.56 390 VAL A CA 1
ATOM 3041 C C . VAL A 1 390 ? -10.381 -0.589 -22.987 1.00 89.56 390 VAL A C 1
ATOM 3043 O O . VAL A 1 390 ? -10.909 -1.673 -22.757 1.00 89.56 390 VAL A O 1
ATOM 3046 N N . SER A 1 391 ? -10.932 0.301 -23.823 1.00 82.56 391 SER A N 1
ATOM 3047 C CA . SER A 1 391 ? -12.262 0.137 -24.430 1.00 82.56 391 SER A CA 1
ATOM 3048 C C . SER A 1 391 ? -13.313 -0.164 -23.365 1.00 82.56 391 SER A C 1
ATOM 3050 O O . SER A 1 391 ? -14.055 -1.141 -23.456 1.00 82.56 391 SER A O 1
ATOM 3052 N N . ILE A 1 392 ? -13.343 0.654 -22.312 1.00 68.56 392 ILE A N 1
ATOM 3053 C CA . ILE A 1 392 ? -14.439 0.573 -21.352 1.00 68.56 392 ILE A CA 1
ATOM 3054 C C . ILE A 1 392 ? -15.683 1.059 -22.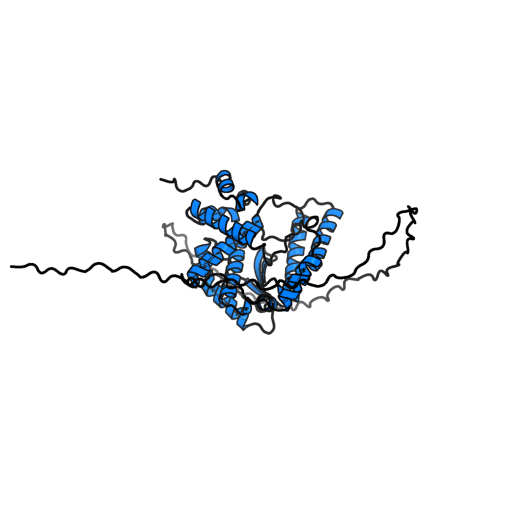075 1.00 68.56 392 ILE A C 1
ATOM 3056 O O . ILE A 1 392 ? -15.873 2.258 -22.273 1.00 68.56 392 ILE A O 1
ATOM 3060 N N . GLU A 1 393 ? -16.510 0.105 -22.495 1.00 59.91 393 GLU A N 1
ATOM 3061 C CA . GLU A 1 393 ? -17.898 0.359 -22.840 1.00 59.91 393 GLU A CA 1
ATOM 3062 C C . GLU A 1 393 ? -18.557 0.913 -21.575 1.00 59.91 393 GLU A C 1
ATOM 3064 O O . GLU A 1 393 ? -18.910 0.176 -20.654 1.00 59.91 393 GLU A O 1
ATOM 3069 N N . GLY A 1 394 ? -18.632 2.242 -21.478 1.00 56.19 394 GLY A N 1
ATOM 3070 C CA . GLY A 1 394 ? -19.453 2.878 -20.460 1.00 56.19 394 GLY A CA 1
ATOM 3071 C C . GLY A 1 394 ? -20.899 2.400 -20.619 1.00 56.19 394 GLY A C 1
ATOM 3072 O O . GLY A 1 394 ? -21.292 2.020 -21.730 1.00 56.19 394 GLY A O 1
ATOM 3073 N N . PRO A 1 395 ? -21.715 2.421 -19.550 1.00 55.97 395 PRO A N 1
ATOM 3074 C CA . PRO A 1 395 ? -23.154 2.275 -19.722 1.00 55.97 395 PRO A CA 1
ATOM 3075 C C . PRO A 1 395 ? -23.562 3.289 -20.788 1.00 55.97 395 PRO A C 1
ATOM 3077 O O . PRO A 1 395 ? -23.253 4.469 -20.628 1.00 55.97 395 PRO A O 1
ATOM 3080 N N . ALA A 1 396 ? -24.123 2.811 -21.907 1.00 51.91 396 ALA A N 1
ATOM 3081 C CA . ALA A 1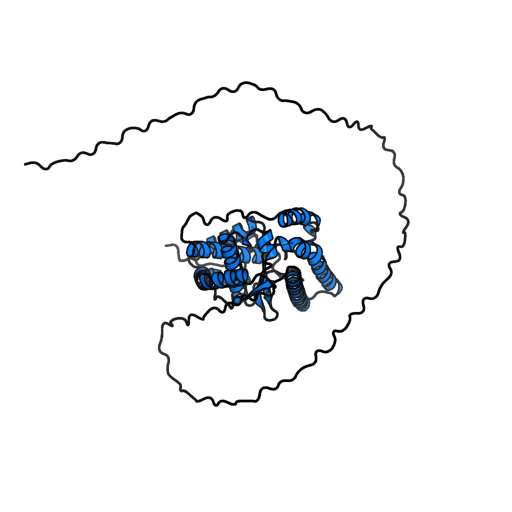 396 ? -24.465 3.644 -23.053 1.00 51.91 396 ALA A CA 1
ATOM 3082 C C . ALA A 1 396 ? -25.150 4.909 -22.531 1.00 51.91 396 ALA A C 1
ATOM 3084 O O . ALA A 1 396 ? -26.241 4.817 -21.971 1.00 51.91 396 ALA A O 1
ATOM 3085 N N . LEU A 1 397 ? -24.444 6.042 -22.595 1.00 45.22 397 LEU A N 1
ATOM 3086 C CA . LEU A 1 397 ? -24.920 7.310 -22.060 1.00 45.22 397 LEU A CA 1
ATOM 3087 C C . LEU A 1 397 ? -26.131 7.707 -22.911 1.00 45.22 397 LEU A C 1
ATOM 3089 O O . LEU A 1 397 ? -25.967 8.241 -24.008 1.00 45.22 397 LEU A O 1
ATOM 3093 N N . LEU A 1 398 ? -27.319 7.330 -22.434 1.00 37.81 398 LEU A N 1
ATOM 3094 C CA . LEU A 1 398 ? -28.631 7.691 -22.962 1.00 37.81 398 LEU A CA 1
ATOM 3095 C C . LEU A 1 398 ? -29.114 8.988 -22.322 1.00 37.81 398 LEU A C 1
ATOM 3097 O O . LEU A 1 398 ? -29.021 9.097 -21.076 1.00 37.81 398 LEU A O 1
#

Mean predicted aligned error: 14.39 Å

Organism: NCBI:txid2653200